Protein AF-0000000084498190 (afdb_homodimer)

Solvent-accessible surface area (backbone atoms only — not comparable to full-atom values): 37844 Å² total; per-residue (Å²): 65,51,22,17,60,32,66,31,75,35,73,72,63,90,70,52,39,66,57,43,44,49,52,5,42,52,50,11,31,59,63,42,70,58,56,55,84,56,32,34,24,38,37,36,55,78,60,39,17,21,61,78,60,26,66,48,53,61,46,45,62,46,51,50,28,40,75,69,60,40,65,30,59,40,76,42,46,43,65,38,61,15,18,27,55,58,53,43,52,54,50,46,52,48,39,32,74,76,68,66,42,52,25,29,39,37,48,44,53,20,26,18,40,65,33,48,72,70,77,38,40,59,85,42,45,40,76,81,38,89,91,45,45,49,46,97,51,47,80,78,50,56,80,48,82,73,60,54,56,54,49,58,51,14,51,38,45,47,48,43,28,72,76,47,58,50,46,71,64,45,47,25,44,51,46,32,53,25,36,53,21,6,55,51,30,77,73,32,67,46,61,70,91,64,45,48,65,54,32,73,66,34,59,73,75,34,73,82,40,24,49,71,39,46,43,44,56,10,17,18,21,35,19,38,32,38,21,67,60,86,47,90,45,57,72,44,39,77,77,43,77,28,51,24,52,42,45,71,51,74,90,69,49,90,57,80,74,60,39,27,39,38,60,9,30,56,92,49,35,73,60,56,67,68,41,59,30,36,28,55,42,35,58,30,49,55,46,37,53,39,47,38,28,38,38,58,72,42,59,82,60,43,56,48,65,45,62,74,71,50,40,38,38,38,85,43,82,47,18,40,24,46,44,13,35,26,51,16,45,36,14,25,38,70,26,41,25,53,56,40,53,49,48,49,51,30,43,63,56,71,66,38,71,53,54,45,76,90,52,56,33,34,34,38,40,20,46,9,65,80,50,45,21,22,14,31,25,36,31,39,23,114,64,51,22,17,60,30,67,32,76,34,72,72,63,91,69,53,38,64,57,42,43,48,52,5,43,52,50,11,31,61,63,41,69,59,56,54,83,56,32,35,26,39,37,35,56,79,61,36,17,20,60,78,61,25,65,48,55,62,47,45,64,45,51,50,27,40,77,69,60,40,66,30,58,40,75,44,48,44,64,37,61,15,18,25,56,58,52,44,51,55,50,46,53,48,38,31,73,75,68,66,43,52,25,28,37,37,49,43,52,19,26,18,40,66,34,50,72,71,77,39,41,60,84,42,43,40,75,80,37,90,94,45,46,50,47,98,52,47,81,77,50,56,81,48,74,75,61,54,55,54,49,57,52,13,51,37,43,47,48,43,27,70,76,46,59,51,47,71,64,44,46,25,44,51,45,32,54,25,35,52,20,6,54,50,30,77,72,30,68,47,60,68,90,64,48,48,64,54,33,73,67,34,58,72,74,36,74,79,39,23,49,70,39,44,44,44,54,10,18,19,21,36,18,37,31,37,20,67,60,87,49,91,46,58,69,46,38,78,74,41,77,29,49,24,52,39,46,70,53,74,88,69,50,91,56,79,75,58,39,27,41,36,60,9,29,56,92,47,36,75,61,56,68,69,40,58,31,36,29,54,41,34,58,31,48,56,45,37,54,41,46,39,30,38,39,57,69,39,59,81,61,42,56,47,64,45,62,73,71,49,41,39,39,38,85,41,81,47,17,38,25,48,45,13,34,25,50,15,43,36,14,25,38,72,26,41,26,52,56,39,52,49,47,50,50,29,44,63,56,71,65,38,70,51,54,46,77,89,52,57,32,34,33,37,39,21,45,8,64,81,47,44,21,23,14,30,24,35,29,39,24,116

pLDDT: mean 94.03, std 7.53, range [51.91, 98.88]

Structure (mmCIF, N/CA/C/O backbone):
data_AF-0000000084498190-model_v1
#
loop_
_entity.id
_entity.type
_entity.pdbx_description
1 polymer 'Acetyl-CoA acetyltransferase'
#
loop_
_atom_site.group_PDB
_atom_site.id
_atom_site.type_symbol
_atom_site.label_atom_id
_atom_site.label_alt_id
_atom_site.label_comp_id
_atom_site.label_asym_id
_atom_site.label_entity_id
_atom_site.label_seq_id
_atom_site.pdbx_PDB_ins_code
_atom_site.Cartn_x
_atom_site.Cartn_y
_atom_site.Cartn_z
_atom_site.occupancy
_atom_site.B_iso_or_equiv
_atom_site.auth_seq_id
_atom_site.auth_comp_id
_atom_site.auth_asym_id
_atom_site.auth_atom_id
_atom_site.pdbx_PDB_model_num
ATOM 1 N N . MET A 1 1 ? -1.11 -17.922 12.859 1 89.62 1 MET A N 1
ATOM 2 C CA . MET A 1 1 ? -1.702 -19.125 12.281 1 89.62 1 MET A CA 1
ATOM 3 C C . MET A 1 1 ? -2.896 -18.781 11.398 1 89.62 1 MET A C 1
ATOM 5 O O . MET A 1 1 ? -3.533 -17.734 11.594 1 89.62 1 MET A O 1
ATOM 9 N N . ILE A 1 2 ? -3.119 -19.641 10.453 1 97 2 ILE A N 1
ATOM 10 C CA . ILE A 1 2 ? -4.305 -19.5 9.617 1 97 2 ILE A CA 1
ATOM 11 C C . ILE A 1 2 ? -5.5 -20.172 10.289 1 97 2 ILE A C 1
ATOM 13 O O . ILE A 1 2 ? -5.453 -21.359 10.594 1 97 2 ILE A O 1
ATOM 17 N N . LYS A 1 3 ? -6.555 -19.422 10.5 1 97.69 3 LYS A N 1
ATOM 18 C CA . LYS A 1 3 ? -7.723 -19.922 11.211 1 97.69 3 LYS A CA 1
ATOM 19 C C . LYS A 1 3 ? -8.867 -20.234 10.242 1 97.69 3 LYS A C 1
ATOM 21 O O . LYS A 1 3 ? -9.766 -21 10.562 1 97.69 3 LYS A O 1
ATOM 26 N N . GLY A 1 4 ? -8.828 -19.609 9.164 1 98.31 4 GLY A N 1
ATOM 27 C CA . GLY A 1 4 ? -9.789 -19.828 8.086 1 98.31 4 GLY A CA 1
ATOM 28 C C . GLY A 1 4 ? -9.281 -19.375 6.734 1 98.31 4 GLY A C 1
ATOM 29 O O . GLY A 1 4 ? -8.523 -18.406 6.637 1 98.31 4 GLY A O 1
ATOM 30 N N . PHE A 1 5 ? -9.68 -20.078 5.73 1 98.62 5 PHE A N 1
ATOM 31 C CA . PHE A 1 5 ? -9.383 -19.703 4.352 1 98.62 5 PHE A CA 1
ATOM 32 C C . PHE A 1 5 ? -10.445 -20.234 3.4 1 98.62 5 PHE A C 1
ATOM 34 O O . PHE A 1 5 ? -11.062 -21.266 3.67 1 98.62 5 PHE A O 1
ATOM 41 N N . ALA A 1 6 ? -10.672 -19.469 2.324 1 98.69 6 ALA A N 1
ATOM 42 C CA . ALA A 1 6 ? -11.695 -19.859 1.355 1 98.69 6 ALA A CA 1
ATOM 43 C C . ALA A 1 6 ? -11.461 -19.172 0.014 1 98.69 6 ALA A C 1
ATOM 45 O O . ALA A 1 6 ? -10.625 -18.266 -0.095 1 98.69 6 ALA A O 1
ATOM 46 N N . GLU A 1 7 ? -12.188 -19.688 -0.972 1 98.25 7 GLU A N 1
ATOM 47 C CA . GLU A 1 7 ? -12.156 -19.062 -2.289 1 98.25 7 GLU A CA 1
ATOM 48 C C . GLU A 1 7 ? -13.562 -18.938 -2.873 1 98.25 7 GLU A C 1
ATOM 50 O O . GLU A 1 7 ? -14.469 -19.656 -2.479 1 98.25 7 GLU A O 1
ATOM 55 N N . ALA A 1 8 ? -13.758 -17.953 -3.627 1 98.38 8 ALA A N 1
ATOM 56 C CA . ALA A 1 8 ? -14.836 -17.797 -4.598 1 98.38 8 ALA A CA 1
ATOM 57 C C . ALA A 1 8 ? -14.289 -17.516 -5.992 1 98.38 8 ALA A C 1
ATOM 59 O O . ALA A 1 8 ? -13.805 -16.406 -6.262 1 98.38 8 ALA A O 1
ATOM 60 N N . VAL A 1 9 ? -14.305 -18.578 -6.848 1 98 9 VAL A N 1
ATOM 61 C CA . VAL A 1 9 ? -13.656 -18.469 -8.148 1 98 9 VAL A CA 1
ATOM 62 C C . VAL A 1 9 ? -14.594 -18.969 -9.242 1 98 9 VAL A C 1
ATOM 64 O O . VAL A 1 9 ? -15.172 -20.047 -9.133 1 98 9 VAL A O 1
ATOM 67 N N . TYR A 1 10 ? -14.812 -18.125 -10.211 1 98 10 TYR A N 1
ATOM 68 C CA . TYR A 1 10 ? -15.664 -18.406 -11.359 1 98 10 TYR A CA 1
ATOM 69 C C . TYR A 1 10 ? -14.953 -18.062 -12.664 1 98 10 TYR A C 1
ATOM 71 O O . TYR A 1 10 ? -14.133 -17.141 -12.703 1 98 10 TYR A O 1
ATOM 79 N N . LYS A 1 11 ? -15.281 -18.859 -13.664 1 96.75 11 LYS A N 1
ATOM 80 C CA . LYS A 1 11 ? -14.727 -18.484 -14.961 1 96.75 11 LYS A CA 1
ATOM 81 C C . LYS A 1 11 ? -15.164 -17.062 -15.352 1 96.75 11 LYS A C 1
ATOM 83 O O . LYS A 1 11 ? -14.344 -16.25 -15.789 1 96.75 11 LYS A O 1
ATOM 88 N N . LYS A 1 12 ? -16.469 -16.844 -15.227 1 96.38 12 LYS A N 1
ATOM 89 C CA . LYS A 1 12 ? -17.078 -15.531 -15.359 1 96.38 12 LYS A CA 1
ATOM 90 C C . LYS A 1 12 ? -18.203 -15.344 -14.328 1 96.38 12 LYS A C 1
ATOM 92 O O . LYS A 1 12 ? -19.125 -16.156 -14.25 1 96.38 12 LYS A O 1
ATOM 97 N N . TYR A 1 13 ? -18.062 -14.328 -13.531 1 97.31 13 TYR A N 1
ATOM 98 C CA . TYR A 1 13 ? -19.062 -14.023 -12.516 1 97.31 13 TYR A CA 1
ATOM 99 C C . TYR A 1 13 ? -19.969 -12.883 -12.969 1 97.31 13 TYR A C 1
ATOM 101 O O . TYR A 1 13 ? -19.484 -11.82 -13.383 1 97.31 13 TYR A O 1
ATOM 109 N N . ASP A 1 14 ? -21.281 -12.992 -12.891 1 96.25 14 ASP A N 1
ATOM 110 C CA . ASP A 1 14 ? -22.234 -12 -13.391 1 96.25 14 ASP A CA 1
ATOM 111 C C . ASP A 1 14 ? -22.391 -10.836 -12.422 1 96.25 14 ASP A C 1
ATOM 113 O O . ASP A 1 14 ? -22.703 -9.711 -12.828 1 96.25 14 ASP A O 1
ATOM 117 N N . GLY A 1 15 ? -22.109 -11.016 -11.188 1 96.12 15 GLY A N 1
ATOM 118 C CA . GLY A 1 15 ? -22.219 -9.953 -10.195 1 96.12 15 GLY A CA 1
ATOM 119 C C . GLY A 1 15 ? -21.016 -9.047 -10.148 1 96.12 15 GLY A C 1
ATOM 120 O O . GLY A 1 15 ? -20.219 -9.016 -11.086 1 96.12 15 GLY A O 1
ATOM 121 N N . THR A 1 16 ? -20.875 -8.195 -9.102 1 95.12 16 THR A N 1
ATOM 122 C CA . THR A 1 16 ? -19.781 -7.242 -8.953 1 95.12 16 THR A CA 1
ATOM 123 C C . THR A 1 16 ? -18.594 -7.895 -8.258 1 95.12 16 THR A C 1
ATOM 125 O O . THR A 1 16 ? -18.734 -8.945 -7.633 1 95.12 16 THR A O 1
ATOM 128 N N . ALA A 1 17 ? -17.484 -7.316 -8.484 1 96 17 ALA A N 1
ATOM 129 C CA . ALA A 1 17 ? -16.312 -7.758 -7.758 1 96 17 ALA A CA 1
ATOM 130 C C . ALA A 1 17 ? -16.547 -7.742 -6.25 1 96 17 ALA A C 1
ATOM 132 O O . ALA A 1 17 ? -16.047 -8.602 -5.523 1 96 17 ALA A O 1
ATOM 133 N N . TYR A 1 18 ? -17.328 -6.84 -5.754 1 94.88 18 TYR A N 1
ATOM 134 C CA . TYR A 1 18 ? -17.609 -6.664 -4.336 1 94.88 18 TYR A CA 1
ATOM 135 C C . TYR A 1 18 ? -18.469 -7.816 -3.803 1 94.88 18 TYR A C 1
ATOM 137 O O . TYR A 1 18 ? -18.234 -8.305 -2.695 1 94.88 18 TYR A O 1
ATOM 145 N N . ASP A 1 19 ? -19.375 -8.219 -4.637 1 96.75 19 ASP A N 1
ATOM 146 C CA . ASP A 1 19 ? -20.172 -9.391 -4.27 1 96.75 19 ASP A CA 1
ATOM 147 C C . ASP A 1 19 ? -19.281 -10.633 -4.133 1 96.75 19 ASP A C 1
ATOM 149 O O . ASP A 1 19 ? -19.453 -11.414 -3.199 1 96.75 19 ASP A O 1
ATOM 153 N N . LEU A 1 20 ? -18.484 -10.75 -5.078 1 97.56 20 LEU A N 1
ATOM 154 C CA . LEU A 1 20 ? -17.594 -11.898 -5.113 1 97.56 20 LEU A CA 1
ATOM 155 C C . LEU A 1 20 ? -16.641 -11.891 -3.918 1 97.56 20 LEU A C 1
ATOM 157 O O . LEU A 1 20 ? -16.391 -12.93 -3.311 1 97.56 20 LEU A O 1
ATOM 161 N N . MET A 1 21 ? -16.125 -10.734 -3.646 1 97.44 21 MET A N 1
ATOM 162 C CA . MET A 1 21 ? -15.25 -10.539 -2.498 1 97.44 21 MET A CA 1
ATOM 163 C C . MET A 1 21 ? -15.961 -10.906 -1.199 1 97.44 21 MET A C 1
ATOM 165 O O . MET A 1 21 ? -15.375 -11.562 -0.333 1 97.44 21 MET A O 1
ATOM 169 N N . ASN A 1 22 ? -17.141 -10.516 -1.067 1 98.06 22 ASN A N 1
ATOM 170 C CA . ASN A 1 22 ? -17.938 -10.805 0.118 1 98.06 22 ASN A CA 1
ATOM 171 C C . ASN A 1 22 ? -18.172 -12.305 0.282 1 98.06 22 ASN A C 1
ATOM 173 O O . ASN A 1 22 ? -18.172 -12.82 1.401 1 98.06 22 ASN A O 1
ATOM 177 N N . GLU A 1 23 ? -18.422 -12.953 -0.782 1 98.62 23 GLU A N 1
ATOM 178 C CA . GLU A 1 23 ? -18.625 -14.398 -0.729 1 98.62 23 GLU A CA 1
ATOM 179 C C . GLU A 1 23 ? -17.391 -15.102 -0.163 1 98.62 23 GLU A C 1
ATOM 181 O O . GLU A 1 23 ? -17.516 -15.961 0.717 1 98.62 23 GLU A O 1
ATOM 186 N N . ALA A 1 24 ? -16.25 -14.766 -0.674 1 98.69 24 ALA A N 1
ATOM 187 C CA . ALA A 1 24 ? -15.008 -15.375 -0.188 1 98.69 24 ALA A CA 1
ATOM 188 C C . ALA A 1 24 ? -14.805 -15.094 1.298 1 98.69 24 ALA A C 1
ATOM 190 O O . ALA A 1 24 ? -14.422 -15.984 2.059 1 98.69 24 ALA A O 1
ATOM 191 N N . LEU A 1 25 ? -15.039 -13.844 1.712 1 98.81 25 LEU A N 1
ATOM 192 C CA . LEU A 1 25 ? -14.875 -13.453 3.107 1 98.81 25 LEU A CA 1
ATOM 193 C C . LEU A 1 25 ? -15.812 -14.25 4.008 1 98.81 25 LEU A C 1
ATOM 195 O O . LEU A 1 25 ? -15.391 -14.773 5.039 1 98.81 25 LEU A O 1
ATOM 199 N N . GLU A 1 26 ? -17.047 -14.359 3.625 1 98.75 26 GLU A N 1
ATOM 200 C CA . GLU A 1 26 ? -18.031 -15.062 4.438 1 98.75 26 GLU A CA 1
ATOM 201 C C . GLU A 1 26 ? -17.625 -16.516 4.664 1 98.75 26 GLU A C 1
ATOM 203 O O . GLU A 1 26 ? -17.734 -17.031 5.777 1 98.75 26 GLU A O 1
ATOM 208 N N . LYS A 1 27 ? -17.203 -17.125 3.627 1 98.81 27 LYS A N 1
ATOM 209 C CA . LYS A 1 27 ? -16.766 -18.516 3.725 1 98.81 27 LYS A CA 1
ATOM 210 C C . LYS A 1 27 ? -15.578 -18.656 4.672 1 98.81 27 LYS A C 1
ATOM 212 O O . LYS A 1 27 ? -15.523 -19.594 5.469 1 98.81 27 LYS A O 1
ATOM 217 N N . ALA A 1 28 ? -14.664 -17.75 4.586 1 98.75 28 ALA A N 1
ATOM 218 C CA . ALA A 1 28 ? -13.484 -17.812 5.445 1 98.75 28 ALA A CA 1
ATOM 219 C C . ALA A 1 28 ? -13.859 -17.547 6.902 1 98.75 28 ALA A C 1
ATOM 221 O O . ALA A 1 28 ? -13.328 -18.203 7.809 1 98.75 28 ALA A O 1
ATOM 222 N N . LEU A 1 29 ? -14.742 -16.547 7.133 1 98.69 29 LEU A N 1
ATOM 223 C CA . LEU A 1 29 ? -15.227 -16.266 8.484 1 98.69 29 LEU A CA 1
ATOM 224 C C . LEU A 1 29 ? -15.898 -17.484 9.094 1 98.69 29 LEU A C 1
ATOM 226 O O . LEU A 1 29 ? -15.68 -17.797 10.266 1 98.69 29 LEU A O 1
ATOM 230 N N . ASN A 1 30 ? -16.688 -18.125 8.305 1 98.62 30 ASN A N 1
ATOM 231 C CA . ASN A 1 30 ? -17.375 -19.328 8.773 1 98.62 30 ASN A CA 1
ATOM 232 C C . ASN A 1 30 ? -16.391 -20.406 9.18 1 98.62 30 ASN A C 1
ATOM 234 O O . ASN A 1 30 ? -16.547 -21.047 10.227 1 98.62 30 ASN A O 1
ATOM 238 N N . MET A 1 31 ? -15.414 -20.641 8.398 1 98.25 31 MET A N 1
ATOM 239 C CA . MET A 1 31 ? -14.414 -21.656 8.734 1 98.25 31 MET A CA 1
ATOM 240 C C . MET A 1 31 ? -13.664 -21.266 10.008 1 98.25 31 MET A C 1
ATOM 242 O O . MET A 1 31 ? -13.367 -22.141 10.836 1 98.25 31 MET A O 1
ATOM 246 N N . ALA A 1 32 ? -13.352 -20 10.117 1 98.12 32 ALA A N 1
ATOM 247 C CA . ALA A 1 32 ? -12.586 -19.516 11.258 1 98.12 32 ALA A CA 1
ATOM 248 C C . ALA A 1 32 ? -13.438 -19.484 12.523 1 98.12 32 ALA A C 1
ATOM 250 O O . ALA A 1 32 ? -12.914 -19.453 13.641 1 98.12 32 ALA A O 1
ATOM 251 N N . GLY A 1 33 ? -14.742 -19.359 12.352 1 98.06 33 GLY A N 1
ATOM 252 C CA . GLY A 1 33 ? -15.648 -19.25 13.484 1 98.06 33 GLY A CA 1
ATOM 253 C C . GLY A 1 33 ? -15.609 -17.891 14.148 1 98.06 33 GLY A C 1
ATOM 254 O O . GLY A 1 33 ? -15.648 -17.781 15.375 1 98.06 33 GLY A O 1
ATOM 255 N N . ILE A 1 34 ? -15.422 -16.844 13.383 1 97.94 34 ILE A N 1
ATOM 256 C CA . ILE A 1 34 ? -15.398 -15.492 13.93 1 97.94 34 ILE A CA 1
ATOM 257 C C . ILE A 1 34 ? -16.328 -14.586 13.117 1 97.94 34 ILE A C 1
ATOM 259 O O . ILE A 1 34 ? -16.906 -15.016 12.117 1 97.94 34 ILE A O 1
ATOM 263 N N . GLN A 1 35 ? -16.469 -13.344 13.586 1 98.38 35 GLN A N 1
ATOM 264 C CA . GLN A 1 35 ? -17.359 -12.367 12.953 1 98.38 35 GLN A CA 1
ATOM 265 C C . GLN A 1 35 ? -16.562 -11.234 12.32 1 98.38 35 GLN A C 1
ATOM 267 O O . GLN A 1 35 ? -15.367 -11.094 12.57 1 98.38 35 GLN A O 1
ATOM 272 N N . ARG A 1 36 ? -17.234 -10.492 11.516 1 98.25 36 ARG A N 1
ATOM 273 C CA . ARG A 1 36 ? -16.625 -9.344 10.852 1 98.25 36 ARG A CA 1
ATOM 274 C C . ARG A 1 36 ? -16.016 -8.383 11.875 1 98.25 36 ARG A C 1
ATOM 276 O O . ARG A 1 36 ? -14.953 -7.812 11.641 1 98.25 36 ARG A O 1
ATOM 283 N N . SER A 1 37 ? -16.641 -8.188 12.984 1 97.44 37 SER A N 1
ATOM 284 C CA . SER A 1 37 ? -16.219 -7.25 14.016 1 97.44 37 SER A CA 1
ATOM 285 C C . SER A 1 37 ? -14.922 -7.699 14.68 1 97.44 37 SER A C 1
ATOM 287 O O . SER A 1 37 ? -14.266 -6.918 15.367 1 97.44 37 SER A O 1
ATOM 289 N N . ASP A 1 38 ? -14.523 -8.961 14.43 1 98 38 ASP A N 1
ATOM 290 C CA . ASP A 1 38 ? -13.328 -9.516 15.062 1 98 38 ASP A CA 1
ATOM 291 C C . ASP A 1 38 ? -12.078 -9.219 14.227 1 98 38 ASP A C 1
ATOM 293 O O . ASP A 1 38 ? -10.953 -9.461 14.68 1 98 38 ASP A O 1
ATOM 297 N N . ILE A 1 39 ? -12.289 -8.727 13.023 1 98.31 39 ILE A N 1
ATOM 298 C CA . ILE A 1 39 ? -11.164 -8.438 12.141 1 98.31 39 ILE A CA 1
ATOM 299 C C . ILE A 1 39 ? -10.484 -7.141 12.594 1 98.31 39 ILE A C 1
ATOM 301 O O . ILE A 1 39 ? -11.102 -6.074 12.578 1 98.31 39 ILE A O 1
ATOM 305 N N . GLN A 1 40 ? -9.188 -7.207 12.891 1 97.81 40 GLN A N 1
ATOM 306 C CA . GLN A 1 40 ? -8.453 -6.062 13.414 1 97.81 40 GLN A CA 1
ATOM 307 C C . GLN A 1 40 ? -7.453 -5.531 12.391 1 97.81 40 GLN A C 1
ATOM 309 O O . GLN A 1 40 ? -6.941 -4.422 12.539 1 97.81 40 GLN A O 1
ATOM 314 N N . GLY A 1 41 ? -7.125 -6.289 11.438 1 97.94 41 GLY A N 1
ATOM 315 C CA . GLY A 1 41 ? -6.254 -5.891 10.344 1 97.94 41 GLY A CA 1
ATOM 316 C C . GLY A 1 41 ? -6.75 -6.359 8.984 1 97.94 41 GLY A C 1
ATOM 317 O O . GLY A 1 41 ? -7.43 -7.383 8.891 1 97.94 41 GLY A O 1
ATOM 318 N N . PHE A 1 42 ? -6.461 -5.617 7.969 1 98.25 42 PHE A N 1
ATOM 319 C CA . PHE A 1 42 ? -6.895 -5.926 6.613 1 98.25 42 PHE A CA 1
ATOM 320 C C . PHE A 1 42 ? -5.789 -5.621 5.609 1 98.25 42 PHE A C 1
ATOM 322 O O . PHE A 1 42 ? -5.25 -4.512 5.59 1 98.25 42 PHE A O 1
ATOM 329 N N . ILE A 1 43 ? -5.371 -6.59 4.785 1 98.38 43 ILE A N 1
ATOM 330 C CA . ILE A 1 43 ? -4.367 -6.422 3.736 1 98.38 43 ILE A CA 1
ATOM 331 C C . ILE A 1 43 ? -4.93 -6.914 2.404 1 98.38 43 ILE A C 1
ATOM 333 O O . ILE A 1 43 ? -5.547 -7.98 2.338 1 98.38 43 ILE A O 1
ATOM 337 N N . THR A 1 44 ? -4.723 -6.176 1.38 1 97.69 44 THR A N 1
ATOM 338 C CA . THR A 1 44 ? -5.219 -6.512 0.05 1 97.69 44 THR A CA 1
ATOM 339 C C . THR A 1 44 ? -4.293 -5.961 -1.028 1 97.69 44 THR A C 1
ATOM 341 O O . THR A 1 44 ? -3.129 -5.652 -0.757 1 97.69 44 THR A O 1
ATOM 344 N N . THR A 1 45 ? -4.738 -6.051 -2.314 1 95.44 45 THR A N 1
ATOM 345 C CA . THR A 1 45 ? -3.994 -5.504 -3.443 1 95.44 45 THR A CA 1
ATOM 346 C C . THR A 1 45 ? -4.945 -4.949 -4.5 1 95.44 45 THR A C 1
ATOM 348 O O . THR A 1 45 ? -6.145 -5.234 -4.473 1 95.44 45 THR A O 1
ATOM 351 N N . PHE A 1 46 ? -4.414 -4.094 -5.312 1 92.12 46 PHE A N 1
ATOM 352 C CA . PHE A 1 46 ? -5.168 -3.516 -6.418 1 92.12 46 PHE A CA 1
ATOM 353 C C . PHE A 1 46 ? -4.367 -3.58 -7.711 1 92.12 46 PHE A C 1
ATOM 355 O O . PHE A 1 46 ? -3.176 -3.266 -7.727 1 92.12 46 PHE A O 1
ATOM 362 N N . LEU A 1 47 ? -5 -4.082 -8.742 1 92.69 47 LEU A N 1
ATOM 363 C CA . LEU A 1 47 ? -4.539 -3.926 -10.117 1 92.69 47 LEU A CA 1
ATOM 364 C C . LEU A 1 47 ? -5.582 -3.205 -10.961 1 92.69 47 LEU A C 1
ATOM 366 O O . LEU A 1 47 ? -6.781 -3.279 -10.672 1 92.69 47 LEU A O 1
ATOM 370 N N . PRO A 1 48 ? -5.145 -2.49 -11.961 1 91.5 48 PRO A N 1
ATOM 371 C CA . PRO A 1 48 ? -6.105 -1.743 -12.773 1 91.5 48 PRO A CA 1
ATOM 372 C C . PRO A 1 48 ? -7.152 -2.645 -13.422 1 91.5 48 PRO A C 1
ATOM 374 O O . PRO A 1 48 ? -6.812 -3.682 -13.992 1 91.5 48 PRO A O 1
ATOM 377 N N . GLY A 1 49 ? -8.398 -2.244 -13.234 1 92.69 49 GLY A N 1
ATOM 378 C CA . GLY A 1 49 ? -9.492 -2.869 -13.961 1 92.69 49 GLY A CA 1
ATOM 379 C C . GLY A 1 49 ? -10.133 -4.016 -13.211 1 92.69 49 GLY A C 1
ATOM 380 O O . GLY A 1 49 ? -11.227 -4.465 -13.562 1 92.69 49 GLY A O 1
ATOM 381 N N . ILE A 1 50 ? -9.562 -4.473 -12.102 1 94.25 50 ILE A N 1
ATOM 382 C CA . ILE A 1 50 ? -10 -5.742 -11.531 1 94.25 50 ILE A CA 1
ATOM 383 C C . ILE A 1 50 ? -11.18 -5.496 -10.586 1 94.25 50 ILE A C 1
ATOM 385 O O . ILE A 1 50 ? -11.812 -6.445 -10.117 1 94.25 50 ILE A O 1
ATOM 389 N N . PHE A 1 51 ? -11.438 -4.316 -10.273 1 94.19 51 PHE A N 1
ATOM 390 C CA . PHE A 1 51 ? -12.664 -3.969 -9.555 1 94.19 51 PHE A CA 1
ATOM 391 C C . PHE A 1 51 ? -13.656 -3.289 -10.492 1 94.19 51 PHE A C 1
ATOM 393 O O . PHE A 1 51 ? -13.781 -2.062 -10.484 1 94.19 51 PHE A O 1
ATOM 400 N N . ASP A 1 52 ? -14.305 -4.098 -11.281 1 91.75 52 ASP A N 1
ATOM 401 C CA . ASP A 1 52 ? -15.398 -3.756 -12.18 1 91.75 52 ASP A CA 1
ATOM 402 C C . ASP A 1 52 ? -14.969 -2.703 -13.203 1 91.75 52 ASP A C 1
ATOM 404 O O . ASP A 1 52 ? -15.719 -1.767 -13.484 1 91.75 52 ASP A O 1
ATOM 408 N N . GLY A 1 53 ? -13.758 -2.785 -13.617 1 88.75 53 GLY A N 1
ATOM 409 C CA . GLY A 1 53 ? -13.281 -1.974 -14.727 1 88.75 53 GLY A CA 1
ATOM 410 C C . GLY A 1 53 ? -12.641 -0.674 -14.289 1 88.75 53 GLY A C 1
ATOM 411 O O . GLY A 1 53 ? -12.148 0.096 -15.117 1 88.75 53 GLY A O 1
ATOM 412 N N . ASN A 1 54 ? -12.531 -0.436 -13.039 1 87.75 54 ASN A N 1
ATOM 413 C CA . ASN A 1 54 ? -11.961 0.817 -12.547 1 87.75 54 ASN A CA 1
ATOM 414 C C . ASN A 1 54 ? -10.438 0.802 -12.609 1 87.75 54 ASN A C 1
ATOM 416 O O . ASN A 1 54 ? -9.805 -0.171 -12.195 1 87.75 54 ASN A O 1
ATOM 420 N N . ILE A 1 55 ? -9.891 1.887 -13.094 1 87.19 55 ILE A N 1
ATOM 421 C CA . ILE A 1 55 ? -8.445 1.956 -13.289 1 87.19 55 ILE A CA 1
ATOM 422 C C . ILE A 1 55 ? -7.766 2.312 -11.969 1 87.19 55 ILE A C 1
ATOM 424 O O . ILE A 1 55 ? -6.57 2.057 -11.789 1 87.19 55 ILE A O 1
ATOM 428 N N . PHE A 1 56 ? -8.555 2.93 -11.109 1 85.06 56 PHE A N 1
ATOM 429 C CA . PHE A 1 56 ? -8.047 3.334 -9.805 1 85.06 56 PHE A CA 1
ATOM 430 C C . PHE A 1 56 ? -9.188 3.498 -8.805 1 85.06 56 PHE A C 1
ATOM 432 O O . PHE A 1 56 ? -10.336 3.74 -9.203 1 85.06 56 PHE A O 1
ATOM 439 N N . LEU A 1 57 ? -8.93 3.256 -7.562 1 84.5 57 LEU A N 1
ATOM 440 C CA . LEU A 1 57 ? -9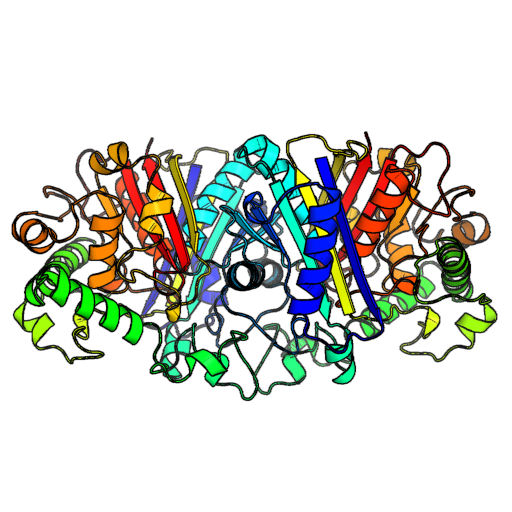.836 3.557 -6.461 1 84.5 57 LEU A CA 1
ATOM 441 C C . LEU A 1 57 ? -9.125 4.359 -5.375 1 84.5 57 LEU A C 1
ATOM 443 O O . LEU A 1 57 ? -8.023 4.004 -4.949 1 84.5 57 LEU A O 1
ATOM 447 N N . HIS A 1 58 ? -9.727 5.426 -5.004 1 86.25 58 HIS A N 1
ATOM 448 C CA . HIS A 1 58 ? -9.141 6.305 -3.996 1 86.25 58 HIS A CA 1
ATOM 449 C C . HIS A 1 58 ? -9.234 5.688 -2.605 1 86.25 58 HIS A C 1
ATOM 451 O O . HIS A 1 58 ? -10.273 5.137 -2.232 1 86.25 58 HIS A O 1
ATOM 457 N N . PHE A 1 59 ? -8.109 5.77 -1.77 1 88.81 59 PHE A N 1
ATOM 458 C CA . PHE A 1 59 ? -8.055 5.16 -0.445 1 88.81 59 PHE A CA 1
ATOM 459 C C . PHE A 1 59 ? -8.609 3.74 -0.478 1 88.81 59 PHE A C 1
ATOM 461 O O . PHE A 1 59 ? -9.477 3.387 0.322 1 88.81 59 PHE A O 1
ATOM 468 N N . PHE A 1 60 ? -8.086 2.979 -1.341 1 91.06 60 PHE A N 1
ATOM 469 C CA . PHE A 1 60 ? -8.617 1.713 -1.828 1 91.06 60 PHE A CA 1
ATOM 470 C C . PHE A 1 60 ? -8.883 0.756 -0.671 1 91.06 60 PHE A C 1
ATOM 472 O O . PHE A 1 60 ? -10.008 0.275 -0.503 1 91.06 60 PHE A O 1
ATOM 479 N N . PRO A 1 61 ? -7.965 0.419 0.217 1 93.44 61 PRO A N 1
ATOM 480 C CA . PRO A 1 61 ? -8.273 -0.538 1.28 1 93.44 61 PRO A CA 1
ATOM 481 C C . PRO A 1 61 ? -9.43 -0.078 2.168 1 93.44 61 PRO A C 1
ATOM 483 O O . PRO A 1 61 ? -10.25 -0.896 2.6 1 93.44 61 PRO A O 1
ATOM 486 N N . ASP A 1 62 ? -9.484 1.225 2.387 1 93.06 62 ASP A N 1
ATOM 487 C CA . ASP A 1 62 ? -10.523 1.775 3.25 1 93.06 62 ASP A CA 1
ATOM 488 C C . ASP A 1 62 ? -11.898 1.617 2.615 1 93.06 62 ASP A C 1
ATOM 490 O O . ASP A 1 62 ? -12.883 1.325 3.307 1 93.06 62 ASP A O 1
ATOM 494 N N . GLN A 1 63 ? -12.016 1.821 1.395 1 90.81 63 GLN A N 1
ATOM 495 C CA . GLN A 1 63 ? -13.273 1.644 0.681 1 90.81 63 GLN A CA 1
ATOM 496 C C . GLN A 1 63 ? -13.781 0.209 0.806 1 90.81 63 GLN A C 1
ATOM 498 O O . GLN A 1 63 ? -14.977 -0.018 1 1 90.81 63 GLN A O 1
ATOM 503 N N . LEU A 1 64 ? -12.859 -0.698 0.646 1 95.06 64 LEU A N 1
ATOM 504 C CA . LEU A 1 64 ? -13.25 -2.1 0.75 1 95.06 64 LEU A CA 1
ATOM 505 C C . LEU A 1 64 ? -13.75 -2.424 2.154 1 95.06 64 LEU A C 1
ATOM 507 O O . LEU A 1 64 ? -14.68 -3.219 2.318 1 95.06 64 LEU A O 1
ATOM 511 N N . CYS A 1 65 ? -13.086 -1.816 3.164 1 95.19 65 CYS A N 1
ATOM 512 C CA . CYS A 1 65 ? -13.555 -2.012 4.531 1 95.19 65 CYS A CA 1
ATOM 513 C C . CYS A 1 65 ? -15.008 -1.575 4.684 1 95.19 65 CYS A C 1
ATOM 515 O O . CYS A 1 65 ? -15.805 -2.26 5.328 1 95.19 65 CYS A O 1
ATOM 517 N N . GLY A 1 66 ? -15.344 -0.458 4.098 1 91.44 66 GLY A N 1
ATOM 518 C CA . GLY A 1 66 ? -16.719 0.026 4.129 1 91.44 66 GLY A CA 1
ATOM 519 C C . GLY A 1 66 ? -17.703 -0.949 3.521 1 91.44 66 GLY A C 1
ATOM 520 O O . GLY A 1 66 ? -18.75 -1.224 4.105 1 91.44 66 GLY A O 1
ATOM 521 N N . TYR A 1 67 ? -17.328 -1.474 2.396 1 91.38 67 TYR A N 1
ATOM 522 C CA . TYR A 1 67 ? -18.203 -2.414 1.703 1 91.38 67 TYR A CA 1
ATOM 523 C C . TYR A 1 67 ? -18.359 -3.703 2.5 1 91.38 67 TYR A C 1
ATOM 525 O O . TYR A 1 67 ? -19.453 -4.285 2.549 1 91.38 67 TYR A O 1
ATOM 533 N N . LEU A 1 68 ? -17.25 -4.117 3.082 1 95.56 68 LEU A N 1
ATOM 534 C CA . LEU A 1 68 ? -17.219 -5.414 3.752 1 95.56 68 LEU A CA 1
ATOM 535 C C . LEU A 1 68 ? -17.781 -5.312 5.164 1 95.56 68 LEU A C 1
ATOM 537 O O . LEU A 1 68 ? -18.094 -6.328 5.789 1 95.56 68 LEU A O 1
ATOM 541 N N . GLY A 1 69 ? -17.938 -4.09 5.652 1 94.69 69 GLY A N 1
ATOM 542 C CA . GLY A 1 69 ? -18.438 -3.891 7.004 1 94.69 69 GLY A CA 1
ATOM 543 C C . GLY A 1 69 ? -17.453 -4.309 8.078 1 94.69 69 GLY A C 1
ATOM 544 O O . GLY A 1 69 ? -17.828 -4.902 9.086 1 94.69 69 GLY A O 1
ATOM 545 N N . ILE A 1 70 ? -16.203 -4.137 7.809 1 96.25 70 ILE A N 1
ATOM 546 C CA . ILE A 1 70 ? -15.172 -4.402 8.812 1 96.25 70 ILE A CA 1
ATOM 547 C C . ILE A 1 70 ? -14.531 -3.088 9.242 1 96.25 70 ILE A C 1
ATOM 549 O O . ILE A 1 70 ? -14.547 -2.104 8.5 1 96.25 70 ILE A O 1
ATOM 553 N N . ASN A 1 71 ? -13.992 -3.033 10.477 1 93.19 71 ASN A N 1
ATOM 554 C CA . ASN A 1 71 ? -13.383 -1.84 11.047 1 93.19 71 ASN A CA 1
ATOM 555 C C . ASN A 1 71 ? -12.008 -2.141 11.633 1 93.19 71 ASN A C 1
ATOM 557 O O . ASN A 1 71 ? -11.797 -2 12.844 1 93.19 71 ASN A O 1
ATOM 561 N N . PRO A 1 72 ? -11.078 -2.426 10.758 1 96 72 PRO A N 1
ATOM 562 C CA . PRO A 1 72 ? -9.742 -2.793 11.234 1 96 72 PRO A CA 1
ATOM 563 C C . PRO A 1 72 ? -8.953 -1.597 11.758 1 96 72 PRO A C 1
ATOM 565 O O . PRO A 1 72 ? -9.203 -0.459 11.352 1 96 72 PRO A O 1
ATOM 568 N N . LYS A 1 73 ? -8.008 -1.819 12.609 1 93.06 73 LYS A N 1
ATOM 569 C CA . LYS A 1 73 ? -7.086 -0.825 13.148 1 93.06 73 LYS A CA 1
ATOM 570 C C . LYS A 1 73 ? -5.895 -0.623 12.219 1 93.06 73 LYS A C 1
ATOM 572 O O . LYS A 1 73 ? -5.223 0.409 12.273 1 93.06 73 LYS A O 1
ATOM 577 N N . TYR A 1 74 ? -5.668 -1.692 11.469 1 95.5 74 TYR A N 1
ATOM 578 C CA . TYR A 1 74 ? -4.559 -1.688 10.523 1 95.5 74 TYR A CA 1
ATOM 579 C C . TYR A 1 74 ? -5.035 -2.035 9.117 1 95.5 74 TYR A C 1
ATOM 581 O O . TYR A 1 74 ? -5.777 -3.002 8.93 1 95.5 74 TYR A O 1
ATOM 589 N N . ILE A 1 75 ? -4.707 -1.195 8.148 1 96.44 75 ILE A N 1
ATOM 590 C CA . ILE A 1 75 ? -5.016 -1.514 6.758 1 96.44 75 ILE A CA 1
ATOM 591 C C . ILE A 1 75 ? -3.781 -1.294 5.887 1 96.44 75 ILE A C 1
ATOM 593 O O . ILE A 1 75 ? -2.965 -0.415 6.172 1 96.44 75 ILE A O 1
ATOM 597 N N . ASP A 1 76 ? -3.631 -2.104 4.906 1 96.12 76 ASP A N 1
ATOM 598 C CA . ASP A 1 76 ? -2.498 -2.012 3.988 1 96.12 76 ASP A CA 1
ATOM 599 C C . ASP A 1 76 ? -2.855 -2.576 2.615 1 96.12 76 ASP A C 1
ATOM 601 O O . ASP A 1 76 ? -3.793 -3.367 2.488 1 96.12 76 ASP A O 1
ATOM 605 N N . SER A 1 77 ? -2.213 -2.115 1.621 1 95.44 77 SER A N 1
ATOM 606 C CA . SER A 1 77 ? -2.293 -2.635 0.26 1 95.44 77 SER A CA 1
ATOM 607 C C . SER A 1 77 ? -0.904 -2.838 -0.337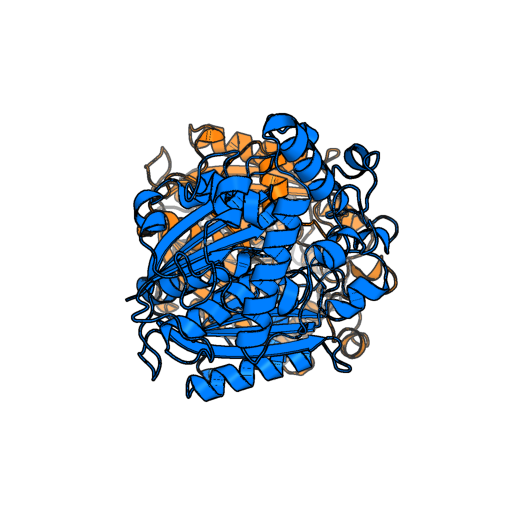 1 95.44 77 SER A C 1
ATOM 609 O O . SER A 1 77 ? -0.1 -1.905 -0.384 1 95.44 77 SER A O 1
ATOM 611 N N . LEU A 1 78 ? -0.628 -4.004 -0.793 1 95.06 78 LEU A N 1
ATOM 612 C CA . LEU A 1 78 ? 0.683 -4.336 -1.341 1 95.06 78 LEU A CA 1
ATOM 613 C C . LEU A 1 78 ? 0.648 -4.344 -2.865 1 95.06 78 LEU A C 1
ATOM 615 O O . LEU A 1 78 ? -0.268 -4.906 -3.467 1 95.06 78 LEU A O 1
ATOM 619 N N . ASP A 1 79 ? 1.656 -3.75 -3.477 1 90.81 79 ASP A N 1
ATOM 620 C CA . ASP A 1 79 ? 1.634 -3.508 -4.914 1 90.81 79 ASP A CA 1
ATOM 621 C C . ASP A 1 79 ? 2.727 -4.305 -5.625 1 90.81 79 ASP A C 1
ATOM 623 O O . ASP A 1 79 ? 3.539 -3.74 -6.359 1 90.81 79 ASP A O 1
ATOM 627 N N . TYR A 1 80 ? 2.592 -5.637 -5.449 1 91.75 80 TYR A N 1
ATOM 628 C CA . TYR A 1 80 ? 3.559 -6.52 -6.098 1 91.75 80 TYR A CA 1
ATOM 629 C C . TYR A 1 80 ? 2.891 -7.367 -7.176 1 91.75 80 TYR A C 1
ATOM 631 O O . TYR A 1 80 ? 3.514 -8.266 -7.738 1 91.75 80 TYR A O 1
ATOM 639 N N . GLY A 1 81 ? 1.652 -7.258 -7.301 1 91.69 81 GLY A N 1
ATOM 640 C CA . GLY A 1 81 ? 0.938 -8.18 -8.172 1 91.69 81 GLY A CA 1
ATOM 641 C C . GLY A 1 81 ? 0.762 -9.555 -7.566 1 91.69 81 GLY A C 1
ATOM 642 O O . GLY A 1 81 ? 0.306 -9.688 -6.426 1 91.69 81 GLY A O 1
ATOM 643 N N . GLY A 1 82 ? 1.167 -10.516 -8.273 1 92.5 82 GLY A N 1
ATOM 644 C CA . GLY A 1 82 ? 0.912 -11.914 -7.965 1 92.5 82 GLY A CA 1
ATOM 645 C C . GLY A 1 82 ? 1.415 -12.32 -6.594 1 92.5 82 GLY A C 1
ATOM 646 O O . GLY A 1 82 ? 0.727 -13.039 -5.859 1 92.5 82 GLY A O 1
ATOM 647 N N . PRO A 1 83 ? 2.574 -11.875 -6.238 1 95.5 83 PRO A N 1
ATOM 648 C CA . PRO A 1 83 ? 3.111 -12.375 -4.973 1 95.5 83 PRO A CA 1
ATOM 649 C C . PRO A 1 83 ? 2.629 -11.57 -3.768 1 95.5 83 PRO A C 1
ATOM 651 O O . PRO A 1 83 ? 3.016 -11.852 -2.633 1 95.5 83 PRO A O 1
ATOM 654 N N . SER A 1 84 ? 1.794 -10.609 -3.889 1 97.06 84 SER A N 1
ATOM 655 C CA . SER A 1 84 ? 1.369 -9.703 -2.826 1 97.06 84 SER A CA 1
ATOM 656 C C . SER A 1 84 ? 0.78 -10.469 -1.648 1 97.06 84 SER A C 1
ATOM 658 O O . SER A 1 84 ? 1.04 -10.133 -0.491 1 97.06 84 SER A O 1
ATOM 660 N N . VAL A 1 85 ? 0.007 -11.492 -1.92 1 98.12 85 VAL A N 1
ATOM 661 C CA . VAL A 1 85 ? -0.677 -12.219 -0.856 1 98.12 85 VAL A CA 1
ATOM 662 C C . VAL A 1 85 ? 0.347 -12.922 0.031 1 98.12 85 VAL A C 1
ATOM 664 O O . VAL A 1 85 ? 0.156 -13.031 1.244 1 98.12 85 VAL A O 1
ATOM 667 N N . LEU A 1 86 ? 1.404 -13.406 -0.571 1 98.38 86 LEU A N 1
ATOM 668 C CA . LEU A 1 86 ? 2.436 -14.102 0.192 1 98.38 86 LEU A CA 1
ATOM 669 C C . LEU A 1 86 ? 3.15 -13.141 1.138 1 98.38 86 LEU A C 1
ATOM 671 O O . LEU A 1 86 ? 3.395 -13.477 2.299 1 98.38 86 LEU A O 1
ATOM 675 N N . ALA A 1 87 ? 3.438 -11.992 0.604 1 97.69 87 ALA A N 1
ATOM 676 C CA . ALA A 1 87 ? 3.992 -10.953 1.469 1 97.69 87 ALA A CA 1
ATOM 677 C C . ALA A 1 87 ? 2.99 -10.547 2.545 1 97.69 87 ALA A C 1
ATOM 679 O O . ALA A 1 87 ? 3.373 -10.258 3.68 1 97.69 87 ALA A O 1
ATOM 680 N N . GLY A 1 88 ? 1.754 -10.484 2.17 1 98.12 88 GLY A N 1
ATOM 681 C CA . GLY A 1 88 ? 0.705 -10.18 3.129 1 98.12 88 GLY A CA 1
ATOM 682 C C . GLY A 1 88 ? 0.646 -11.156 4.285 1 98.12 88 GLY A C 1
ATOM 683 O O . GLY A 1 88 ? 0.443 -10.758 5.434 1 98.12 88 GLY A O 1
ATOM 684 N N . LEU A 1 89 ? 0.791 -12.398 3.984 1 98.5 89 LEU A N 1
ATOM 685 C CA . LEU A 1 89 ? 0.788 -13.414 5.031 1 98.5 89 LEU A CA 1
ATOM 686 C C . LEU A 1 89 ? 1.924 -13.18 6.02 1 98.5 89 LEU A C 1
ATOM 688 O O . LEU A 1 89 ? 1.725 -13.273 7.234 1 98.5 89 LEU A O 1
ATOM 692 N N . TYR A 1 90 ? 3.064 -12.922 5.484 1 97.75 90 TYR A N 1
ATOM 693 C CA . TYR A 1 90 ? 4.215 -12.648 6.336 1 97.75 90 TYR A CA 1
ATOM 694 C C . TYR A 1 90 ? 3.967 -11.43 7.215 1 97.75 90 TYR A C 1
ATOM 696 O O . TYR A 1 90 ? 4.219 -11.469 8.422 1 97.75 90 TYR A O 1
ATOM 704 N N . ARG A 1 91 ? 3.455 -10.375 6.633 1 96.88 91 ARG A N 1
ATOM 705 C CA . ARG A 1 91 ? 3.162 -9.164 7.383 1 96.88 91 ARG A CA 1
ATOM 706 C C . ARG A 1 91 ? 2.111 -9.422 8.461 1 96.88 91 ARG A C 1
ATOM 708 O O . ARG A 1 91 ? 2.205 -8.891 9.562 1 96.88 91 ARG A O 1
ATOM 715 N N . ALA A 1 92 ? 1.146 -10.164 8.109 1 97.81 92 ALA A N 1
ATOM 716 C CA . ALA A 1 92 ? 0.091 -10.484 9.062 1 97.81 92 ALA A CA 1
ATOM 717 C C . ALA A 1 92 ? 0.659 -11.219 10.281 1 97.81 92 ALA A C 1
ATOM 719 O O . ALA A 1 92 ? 0.309 -10.898 11.422 1 97.81 92 ALA A O 1
ATOM 720 N N . GLU A 1 93 ? 1.509 -12.156 10.055 1 96.44 93 GLU A N 1
ATOM 721 C CA . GLU A 1 93 ? 2.117 -12.883 11.164 1 96.44 93 GLU A CA 1
ATOM 722 C C . GLU A 1 93 ? 2.932 -11.953 12.055 1 96.44 93 GLU A C 1
ATOM 724 O O . GLU A 1 93 ? 2.92 -12.086 13.281 1 96.44 93 GLU A O 1
ATOM 729 N N . LYS A 1 94 ? 3.637 -11.039 11.445 1 95.38 94 LYS A N 1
ATOM 730 C CA . LYS A 1 94 ? 4.434 -10.078 12.203 1 95.38 94 LYS A CA 1
ATOM 731 C C . LYS A 1 94 ? 3.543 -9.156 13.023 1 95.38 94 LYS A C 1
ATOM 733 O O . LYS A 1 94 ? 3.873 -8.812 14.164 1 95.38 94 LYS A O 1
ATOM 738 N N . LEU A 1 95 ? 2.438 -8.695 12.422 1 95.94 95 LEU A N 1
ATOM 739 C CA . LEU A 1 95 ? 1.498 -7.832 13.125 1 95.94 95 LEU A CA 1
ATOM 740 C C . LEU A 1 95 ? 0.933 -8.523 14.359 1 95.94 95 LEU A C 1
ATOM 742 O O . LEU A 1 95 ? 0.775 -7.902 15.414 1 95.94 95 LEU A O 1
ATOM 746 N N . ILE A 1 96 ? 0.629 -9.75 14.211 1 96.19 96 ILE A N 1
ATOM 747 C CA . ILE A 1 96 ? 0.114 -10.516 15.336 1 96.19 96 ILE A CA 1
ATOM 748 C C . ILE A 1 96 ? 1.199 -10.656 16.406 1 96.19 96 ILE A C 1
ATOM 750 O O . ILE A 1 96 ? 0.947 -10.43 17.594 1 96.19 96 ILE A O 1
ATOM 754 N N . LYS A 1 97 ? 2.371 -10.977 16 1 94.38 97 LYS A N 1
ATOM 755 C CA . LYS A 1 97 ? 3.467 -11.258 16.922 1 94.38 97 LYS A CA 1
ATOM 756 C C . LYS A 1 97 ? 3.922 -9.992 17.641 1 94.38 97 LYS A C 1
ATOM 758 O O . LYS A 1 97 ? 4.199 -10.016 18.828 1 94.38 97 LYS A O 1
ATOM 763 N N . TYR A 1 98 ? 3.98 -8.836 16.922 1 92.44 98 TYR A N 1
ATOM 764 C CA . TYR A 1 98 ? 4.684 -7.684 17.469 1 92.44 98 TYR A CA 1
ATOM 765 C C . TYR A 1 98 ? 3.707 -6.566 17.828 1 92.44 98 TYR A C 1
ATOM 767 O O . TYR A 1 98 ? 4.02 -5.688 18.625 1 92.44 98 TYR A O 1
ATOM 775 N N . GLU A 1 99 ? 2.49 -6.539 17.203 1 91.62 99 GLU A N 1
ATOM 776 C CA . GLU A 1 99 ? 1.542 -5.457 17.453 1 91.62 99 GLU A CA 1
ATOM 777 C C . GLU A 1 99 ? 0.357 -5.941 18.281 1 91.62 99 GLU A C 1
ATOM 779 O O . GLU A 1 99 ? -0.494 -5.141 18.672 1 91.62 99 GLU A O 1
ATOM 784 N N . GLY A 1 100 ? 0.241 -7.191 18.453 1 91.31 100 GLY A N 1
ATOM 785 C CA . GLY A 1 100 ? -0.766 -7.758 19.344 1 91.31 100 GLY A CA 1
ATOM 786 C C . GLY A 1 100 ? -2.15 -7.797 18.719 1 91.31 100 GLY A C 1
ATOM 787 O O . GLY A 1 100 ? -3.156 -7.793 19.422 1 91.31 100 GLY A O 1
ATOM 788 N N . LEU A 1 101 ? -2.225 -7.73 17.391 1 95.56 101 LEU A N 1
ATOM 789 C CA . LEU A 1 101 ? -3.514 -7.887 16.719 1 95.56 101 LEU A CA 1
ATOM 790 C C . LEU A 1 101 ? -3.986 -9.336 16.781 1 95.56 101 LEU A C 1
ATOM 792 O O . LEU A 1 101 ? -3.174 -10.258 16.734 1 95.56 101 LEU A O 1
ATOM 796 N N . ASP A 1 102 ? -5.293 -9.531 16.781 1 97.31 102 ASP A N 1
ATOM 797 C CA . ASP A 1 102 ? -5.824 -10.875 17 1 97.31 102 ASP A CA 1
ATOM 798 C C . ASP A 1 102 ? -6.133 -11.562 15.68 1 97.31 102 ASP A C 1
ATOM 800 O O . ASP A 1 102 ? -5.805 -12.734 15.484 1 97.31 102 ASP A O 1
ATOM 804 N N . ASN A 1 103 ? -6.883 -10.875 14.789 1 98.5 103 ASN A N 1
ATOM 805 C CA . ASN A 1 103 ? -7.312 -11.438 13.516 1 98.5 103 ASN A CA 1
ATOM 806 C C . ASN A 1 103 ? -7.043 -10.477 12.359 1 98.5 103 ASN A C 1
ATOM 808 O O . ASN A 1 103 ? -7.457 -9.32 12.398 1 98.5 103 ASN A O 1
ATOM 812 N N . ILE A 1 104 ? -6.324 -10.961 11.398 1 98.69 104 ILE A N 1
ATOM 813 C CA . ILE A 1 104 ? -6 -10.18 10.211 1 98.69 104 ILE A CA 1
ATOM 814 C C . ILE A 1 104 ? -6.578 -10.859 8.969 1 98.69 104 ILE A C 1
ATOM 816 O O . ILE A 1 104 ? -6.363 -12.055 8.75 1 98.69 104 ILE A O 1
ATOM 820 N N . LEU A 1 105 ? -7.293 -10.102 8.148 1 98.88 105 LEU A N 1
ATOM 821 C CA . LEU A 1 105 ? -7.879 -10.602 6.91 1 98.88 105 LEU A CA 1
ATOM 822 C C . LEU A 1 105 ? -6.977 -10.297 5.719 1 98.88 105 LEU A C 1
ATOM 824 O O . LEU A 1 105 ? -6.586 -9.141 5.512 1 98.88 105 LEU A O 1
ATOM 828 N N . LEU A 1 106 ? -6.598 -11.312 5.023 1 98.81 106 LEU A N 1
ATOM 829 C CA . LEU A 1 106 ? -6.016 -11.203 3.688 1 98.81 106 LEU A CA 1
ATOM 830 C C . LEU A 1 106 ? -7.062 -11.492 2.615 1 98.81 106 LEU A C 1
ATOM 832 O O . LEU A 1 106 ? -7.617 -12.594 2.566 1 98.81 106 LEU A O 1
ATOM 836 N N . LEU A 1 107 ? -7.34 -10.547 1.778 1 98.56 107 LEU A N 1
ATOM 837 C CA . LEU A 1 107 ? -8.336 -10.703 0.726 1 98.56 107 LEU A CA 1
ATOM 838 C C . LEU A 1 107 ? -7.785 -10.258 -0.622 1 98.56 107 LEU A C 1
ATOM 840 O O . LEU A 1 107 ? -7.551 -9.062 -0.835 1 98.56 107 LEU A O 1
ATOM 844 N N . PHE A 1 108 ? -7.566 -11.195 -1.532 1 98.31 108 PHE A N 1
ATOM 845 C CA . PHE A 1 108 ? -6.859 -10.938 -2.783 1 98.31 108 PHE A CA 1
ATOM 846 C C . PHE A 1 108 ? -7.633 -11.516 -3.965 1 98.31 108 PHE A C 1
ATOM 848 O O . PHE A 1 108 ? -8.141 -12.633 -3.895 1 98.31 108 PHE A O 1
ATOM 855 N N . GLY A 1 109 ? -7.773 -10.773 -5.02 1 97.25 109 GLY A N 1
ATOM 856 C CA . GLY A 1 109 ? -8.492 -11.188 -6.215 1 97.25 109 GLY A CA 1
ATOM 857 C C . GLY A 1 109 ? -9.125 -10.023 -6.965 1 97.25 109 GLY A C 1
ATOM 858 O O . GLY A 1 109 ? -8.625 -8.898 -6.906 1 97.25 109 GLY A O 1
ATOM 859 N N . GLY A 1 110 ? -10.141 -10.391 -7.75 1 97.38 110 GLY A N 1
ATOM 860 C CA . GLY A 1 110 ? -10.859 -9.438 -8.586 1 97.38 110 GLY A CA 1
ATOM 861 C C . GLY A 1 110 ? -11.539 -10.094 -9.773 1 97.38 110 GLY A C 1
ATOM 862 O O . GLY A 1 110 ? -11.625 -11.32 -9.859 1 97.38 110 GLY A O 1
ATOM 863 N N . LYS A 1 111 ? -12.062 -9.234 -10.633 1 96.56 111 LYS A N 1
ATOM 864 C CA . LYS A 1 111 ? -12.695 -9.711 -11.859 1 96.56 111 LYS A CA 1
ATOM 865 C C . LYS A 1 111 ? -11.75 -9.594 -13.047 1 96.56 111 LYS A C 1
ATOM 867 O O . LYS A 1 111 ? -11.68 -8.547 -13.695 1 96.56 111 LYS A O 1
ATOM 872 N N . GLY A 1 112 ? -11.164 -10.703 -13.367 1 94.5 112 GLY A N 1
ATOM 873 C CA . GLY A 1 112 ? -10.25 -10.742 -14.492 1 94.5 112 GLY A CA 1
ATOM 874 C C . GLY A 1 112 ? -10.961 -10.805 -15.836 1 94.5 112 GLY A C 1
ATOM 875 O O . GLY A 1 112 ? -10.438 -10.32 -16.844 1 94.5 112 GLY A O 1
ATOM 876 N N . SER A 1 113 ? -12.156 -11.273 -15.867 1 93 113 SER A N 1
ATOM 877 C CA . SER A 1 113 ? -12.898 -11.461 -17.109 1 93 113 SER A CA 1
ATOM 878 C C . SER A 1 113 ? -13.242 -10.125 -17.766 1 93 113 SER A C 1
ATOM 880 O O . SER A 1 113 ? -13.172 -9.992 -18.984 1 93 113 SER A O 1
ATOM 882 N N . LEU A 1 114 ? -13.539 -9.164 -17.016 1 91.69 114 LEU A N 1
ATOM 883 C CA . LEU A 1 114 ? -13.891 -7.848 -17.531 1 91.69 114 LEU A CA 1
ATOM 884 C C . LEU A 1 114 ? -12.688 -7.188 -18.203 1 91.69 114 LEU A C 1
ATOM 886 O O . LEU A 1 114 ? -12.828 -6.543 -19.25 1 91.69 114 LEU A O 1
ATOM 890 N N . VAL A 1 115 ? -11.602 -7.34 -17.578 1 92.06 115 VAL A N 1
ATOM 891 C CA . VAL A 1 115 ? -10.375 -6.805 -18.156 1 92.06 115 VAL A CA 1
ATOM 892 C C . VAL A 1 115 ? -10.062 -7.52 -19.469 1 92.06 115 VAL A C 1
ATOM 894 O O . VAL A 1 115 ? -9.742 -6.883 -20.469 1 92.06 115 VAL A O 1
ATOM 897 N N . ARG A 1 116 ? -10.18 -8.773 -19.422 1 90.06 116 ARG A N 1
ATOM 898 C CA . ARG A 1 116 ? -9.883 -9.586 -20.594 1 90.06 116 ARG A CA 1
ATOM 899 C C . ARG A 1 116 ? -10.781 -9.203 -21.766 1 90.06 116 ARG A C 1
ATOM 901 O O . ARG A 1 116 ? -10.344 -9.211 -22.922 1 90.06 116 ARG A O 1
ATOM 908 N N . GLN A 1 117 ? -11.977 -8.805 -21.547 1 91 117 GLN A N 1
ATOM 909 C CA . GLN A 1 117 ? -12.938 -8.438 -22.578 1 91 117 GLN A CA 1
ATOM 910 C C . GLN A 1 117 ? -12.5 -7.18 -23.328 1 91 117 GLN A C 1
ATOM 912 O O . GLN A 1 117 ? -12.875 -6.977 -24.484 1 91 117 GLN A O 1
ATOM 917 N N . THR A 1 118 ? -11.758 -6.395 -22.672 1 88.44 118 THR A N 1
ATOM 918 C CA . THR A 1 118 ? -11.273 -5.184 -23.328 1 88.44 118 THR A CA 1
ATOM 919 C C . THR A 1 118 ? -10.109 -5.5 -24.266 1 88.44 118 THR A C 1
ATOM 921 O O . THR A 1 118 ? -9.688 -4.656 -25.047 1 88.44 118 THR A O 1
ATOM 924 N N . ARG A 1 119 ? -9.531 -6.691 -24.281 1 85.5 119 ARG A N 1
ATOM 925 C CA . ARG A 1 119 ? -8.375 -7.145 -25.047 1 85.5 119 ARG A CA 1
ATOM 926 C C . ARG A 1 119 ? -7.094 -6.492 -24.547 1 85.5 119 ARG A C 1
ATOM 928 O O . ARG A 1 119 ? -6.125 -6.348 -25.297 1 85.5 119 ARG A O 1
ATOM 935 N N . GLU A 1 120 ? -7.199 -6.016 -23.234 1 86.62 120 GLU A N 1
ATOM 936 C CA . GLU A 1 120 ? -6.035 -5.516 -22.5 1 86.62 120 GLU A CA 1
ATOM 937 C C . GLU A 1 120 ? -5.723 -6.391 -21.297 1 86.62 120 GLU A C 1
ATOM 939 O O . GLU A 1 120 ? -6.48 -7.309 -20.969 1 86.62 120 GLU A O 1
ATOM 944 N N . THR A 1 121 ? -4.566 -6.176 -20.781 1 86.19 121 THR A N 1
ATOM 945 C CA . THR A 1 121 ? -4.188 -6.75 -19.5 1 86.19 121 THR A CA 1
ATOM 946 C C . THR A 1 121 ? -4.152 -5.672 -18.406 1 86.19 121 THR A C 1
ATOM 948 O O . THR A 1 121 ? -4.387 -4.496 -18.688 1 86.19 121 THR A O 1
ATOM 951 N N . VAL A 1 122 ? -3.949 -6.113 -17.172 1 87.19 122 VAL A N 1
ATOM 952 C CA . VAL A 1 122 ? -3.844 -5.156 -16.078 1 87.19 122 VAL A CA 1
ATOM 953 C C . VAL A 1 122 ? -2.629 -4.258 -16.281 1 87.19 122 VAL A C 1
ATOM 955 O O . VAL A 1 122 ? -2.607 -3.113 -15.828 1 87.19 122 VAL A O 1
ATOM 958 N N . ASP A 1 123 ? -1.652 -4.707 -17 1 82.81 123 ASP A N 1
ATOM 959 C CA . ASP A 1 123 ? -0.404 -3.984 -17.234 1 82.81 123 ASP A CA 1
ATOM 960 C C . ASP A 1 123 ? -0.547 -2.986 -18.375 1 82.81 123 ASP A C 1
ATOM 962 O O . ASP A 1 123 ? 0.259 -2.062 -18.516 1 82.81 123 ASP A O 1
ATOM 966 N N . SER A 1 124 ? -1.533 -3.104 -19.234 1 83.12 124 SER A N 1
ATOM 967 C CA . SER A 1 124 ? -1.732 -2.223 -20.375 1 83.12 124 SER A CA 1
ATOM 968 C C . SER A 1 124 ? -3.098 -1.546 -20.328 1 83.12 124 SER A C 1
ATOM 970 O O . SER A 1 124 ? -3.572 -1.014 -21.328 1 83.12 124 SER A O 1
ATOM 972 N N . TYR A 1 125 ? -3.686 -1.611 -19.156 1 86 125 TYR A N 1
ATOM 973 C CA . TYR A 1 125 ? -5.055 -1.132 -19.016 1 86 125 TYR A CA 1
ATOM 974 C C . TYR A 1 125 ? -5.148 0.357 -19.328 1 86 125 TYR A C 1
ATOM 976 O O . TYR A 1 125 ? -6.199 0.847 -19.75 1 86 125 TYR A O 1
ATOM 984 N N . GLU A 1 126 ? -4.051 1.084 -19.188 1 83 126 GLU A N 1
ATOM 985 C CA . GLU A 1 126 ? -3.992 2.52 -19.453 1 83 126 GLU A CA 1
ATOM 986 C C . GLU A 1 126 ? -4.309 2.832 -20.906 1 83 126 GLU A C 1
ATOM 988 O O . GLU A 1 126 ? -4.711 3.951 -21.234 1 83 126 GLU A O 1
ATOM 993 N N . ASN A 1 127 ? -4.133 1.896 -21.719 1 83.75 127 ASN A N 1
ATOM 994 C CA . ASN A 1 127 ? -4.359 2.086 -23.156 1 83.75 127 ASN A CA 1
ATOM 995 C C . ASN A 1 127 ? -5.82 2.418 -23.453 1 83.75 127 ASN A C 1
ATOM 997 O O . ASN A 1 127 ? -6.141 2.92 -24.531 1 83.75 127 ASN A O 1
ATOM 1001 N N . LEU A 1 128 ? -6.68 2.123 -22.547 1 85.94 128 LEU A N 1
ATOM 1002 C CA . LEU A 1 128 ? -8.102 2.385 -22.719 1 85.94 128 LEU A CA 1
ATOM 1003 C C . LEU A 1 128 ? -8.414 3.861 -22.516 1 85.94 128 LEU A C 1
ATOM 1005 O O . LEU A 1 128 ? -9.508 4.324 -22.844 1 85.94 128 LEU A O 1
ATOM 1009 N N . TYR A 1 129 ? -7.391 4.578 -21.953 1 83.25 129 TYR A N 1
ATOM 1010 C CA . TYR A 1 129 ? -7.621 5.965 -21.562 1 83.25 129 TYR A CA 1
ATOM 1011 C C . TYR A 1 129 ? -6.582 6.887 -22.188 1 83.25 129 TYR A C 1
ATOM 1013 O O . TYR A 1 129 ? -5.395 6.801 -21.875 1 83.25 129 TYR A O 1
ATOM 1021 N N . ASP A 1 130 ? -7.098 7.828 -22.875 1 81.06 130 ASP A N 1
ATOM 1022 C CA . ASP A 1 130 ? -6.191 8.781 -23.516 1 81.06 130 ASP A CA 1
ATOM 1023 C C . ASP A 1 130 ? -5.461 9.625 -22.469 1 81.06 130 ASP A C 1
ATOM 1025 O O . ASP A 1 130 ? -6.082 10.148 -21.547 1 81.06 130 ASP A O 1
ATOM 1029 N N . GLY A 1 131 ? -4.18 9.695 -22.625 1 77.38 131 GLY A N 1
ATOM 1030 C CA . GLY A 1 131 ? -3.408 10.578 -21.766 1 77.38 131 GLY A CA 1
ATOM 1031 C C . GLY A 1 131 ? -2.98 9.922 -20.469 1 77.38 131 GLY A C 1
ATOM 1032 O O . GLY A 1 131 ? -2.248 10.516 -19.672 1 77.38 131 GLY A O 1
ATOM 1033 N N . VAL A 1 132 ? -3.463 8.688 -20.25 1 81.25 132 VAL A N 1
ATOM 1034 C CA . VAL A 1 132 ? -3.086 7.98 -19.031 1 81.25 132 VAL A CA 1
ATOM 1035 C C . VAL A 1 132 ? -1.868 7.102 -19.297 1 81.25 132 VAL A C 1
ATOM 1037 O O . VAL A 1 132 ? -1.815 6.391 -20.297 1 81.25 132 VAL A O 1
ATOM 1040 N N . THR A 1 133 ? -0.871 7.258 -18.438 1 82.88 133 THR A N 1
ATOM 1041 C CA . THR A 1 133 ? 0.311 6.41 -18.531 1 82.88 133 THR A CA 1
ATOM 1042 C C . THR A 1 133 ? 0.567 5.707 -17.203 1 82.88 133 THR A C 1
ATOM 1044 O O . THR A 1 133 ? 0.342 6.281 -16.125 1 82.88 133 THR A O 1
ATOM 1047 N N . ASN A 1 134 ? 0.976 4.445 -17.297 1 80.94 134 ASN A N 1
ATOM 1048 C CA . ASN A 1 134 ? 1.249 3.67 -16.094 1 80.94 134 ASN A CA 1
ATOM 1049 C C . ASN A 1 134 ? 2.729 3.713 -15.719 1 80.94 134 ASN A C 1
ATOM 1051 O O . ASN A 1 134 ? 3.123 3.213 -14.664 1 80.94 134 ASN A O 1
ATOM 1055 N N . THR A 1 135 ? 3.512 4.293 -16.625 1 80.5 135 THR A N 1
ATOM 1056 C CA . THR A 1 135 ? 4.941 4.457 -16.391 1 80.5 135 THR A CA 1
ATOM 1057 C C . THR A 1 135 ? 5.465 5.695 -17.109 1 80.5 135 THR A C 1
ATOM 1059 O O . THR A 1 135 ? 5.027 6.004 -18.219 1 80.5 135 THR A O 1
ATOM 1062 N N . PRO A 1 136 ? 6.379 6.363 -16.406 1 76.38 136 PRO A N 1
ATOM 1063 C CA . PRO A 1 136 ? 6.977 7.496 -17.109 1 76.38 136 PRO A CA 1
ATOM 1064 C C . PRO A 1 136 ? 7.809 7.062 -18.312 1 76.38 136 PRO A C 1
ATOM 1066 O O . PRO A 1 136 ? 8.188 7.898 -19.141 1 76.38 136 PRO A O 1
ATOM 1069 N N . TYR A 1 137 ? 8 5.824 -18.484 1 77.44 137 TYR A N 1
ATOM 1070 C CA . TYR A 1 137 ? 8.875 5.324 -19.531 1 77.44 137 TYR A CA 1
ATOM 1071 C C . TYR A 1 137 ? 8.07 4.777 -20.703 1 77.44 137 TYR A C 1
ATOM 1073 O O . TYR A 1 137 ? 8.625 4.152 -21.609 1 77.44 137 TYR A O 1
ATOM 1081 N N . LYS A 1 138 ? 6.859 4.996 -20.656 1 77 138 LYS A N 1
ATOM 1082 C CA . LYS A 1 138 ? 5.98 4.426 -21.672 1 77 138 LYS A CA 1
ATOM 1083 C C . LYS A 1 138 ? 6.488 4.746 -23.078 1 77 138 LYS A C 1
ATOM 1085 O O . LYS A 1 138 ? 6.523 3.873 -23.938 1 77 138 LYS A O 1
ATOM 1090 N N . GLN A 1 139 ? 6.961 5.91 -23.297 1 72.69 139 GLN A N 1
ATOM 1091 C CA . GLN A 1 139 ? 7.402 6.336 -24.609 1 72.69 139 GLN A CA 1
ATOM 1092 C C . GLN A 1 139 ? 8.664 5.59 -25.047 1 72.69 139 GLN A C 1
ATOM 1094 O O . GLN A 1 139 ? 8.883 5.355 -26.234 1 72.69 139 GLN A O 1
ATOM 1099 N N . LEU A 1 140 ? 9.398 5.25 -24.109 1 72.38 140 LEU A N 1
ATOM 1100 C CA . LEU A 1 140 ? 10.648 4.555 -24.391 1 72.38 140 LEU A CA 1
ATOM 1101 C C . LEU A 1 140 ? 10.398 3.074 -24.656 1 72.38 140 LEU A C 1
ATOM 1103 O O . LEU A 1 140 ? 11.195 2.414 -25.328 1 72.38 140 LEU A O 1
ATOM 1107 N N . LEU A 1 141 ? 9.312 2.576 -24.094 1 70.62 141 LEU A N 1
ATOM 1108 C CA . LEU A 1 141 ? 9.062 1.141 -24.141 1 70.62 141 LEU A CA 1
ATOM 1109 C C . LEU A 1 141 ? 8.07 0.807 -25.25 1 70.62 141 LEU A C 1
ATOM 1111 O O . LEU A 1 141 ? 7.867 -0.365 -25.578 1 70.62 141 LEU A O 1
ATOM 1115 N N . SER A 1 142 ? 7.379 1.764 -25.766 1 60.66 142 SER A N 1
ATOM 1116 C CA . SER A 1 142 ? 6.293 1.585 -26.719 1 60.66 142 SER A CA 1
ATOM 1117 C C . SER A 1 142 ? 6.77 0.834 -27.953 1 60.66 142 SER A C 1
ATOM 1119 O O . SER A 1 142 ? 5.992 0.117 -28.594 1 60.66 142 SER A O 1
ATOM 1121 N N . GLY A 1 143 ? 7.934 0.959 -28.422 1 55.69 143 GLY A N 1
ATOM 1122 C CA . GLY A 1 143 ? 8.367 0.257 -29.609 1 55.69 143 GLY A CA 1
ATOM 1123 C C . GLY A 1 143 ? 8.375 -1.252 -29.453 1 55.69 143 GLY A C 1
ATOM 1124 O O . GLY A 1 143 ? 8.453 -1.988 -30.438 1 55.69 143 GLY A O 1
ATOM 1125 N N . TYR A 1 144 ? 8.438 -1.687 -28.297 1 53.56 144 TYR A N 1
ATOM 1126 C CA . TYR A 1 144 ? 8.422 -3.121 -28.031 1 53.56 144 TYR A CA 1
ATOM 1127 C C . TYR A 1 144 ? 7.004 -3.674 -28.094 1 53.56 144 TYR A C 1
ATOM 1129 O O . TYR A 1 144 ? 6.043 -2.977 -27.75 1 53.56 144 TYR A O 1
ATOM 1137 N N . SER A 1 145 ? 6.504 -4.348 -29.094 1 51.91 145 SER A N 1
ATOM 1138 C CA . SER A 1 145 ? 5.184 -4.949 -29.266 1 51.91 145 SER A CA 1
ATOM 1139 C C . SER A 1 145 ? 4.523 -5.195 -27.906 1 51.91 145 SER A C 1
ATOM 1141 O O . SER A 1 145 ? 5.125 -5.805 -27.016 1 51.91 145 SER A O 1
ATOM 1143 N N . TYR A 1 146 ? 3.516 -4.32 -27.484 1 54.41 146 TYR A N 1
ATOM 1144 C CA . TYR A 1 146 ? 2.85 -3.836 -26.281 1 54.41 146 TYR A CA 1
ATOM 1145 C C . TYR A 1 146 ? 1.953 -4.914 -25.688 1 54.41 146 TYR A C 1
ATOM 1147 O O . TYR A 1 146 ? 1.198 -4.648 -24.75 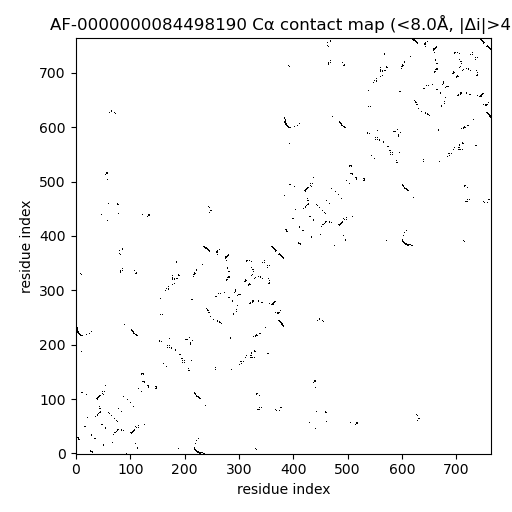1 54.41 146 TYR A O 1
ATOM 1155 N N . LYS A 1 147 ? 1.938 -6.172 -26.25 1 61.53 147 LYS A N 1
ATOM 1156 C CA . LYS A 1 147 ? 1.028 -7.043 -25.516 1 61.53 147 LYS A CA 1
ATOM 1157 C C . LYS A 1 147 ? 1.697 -7.602 -24.266 1 61.53 147 LYS A C 1
ATOM 1159 O O . LYS A 1 147 ? 1.676 -8.812 -24.031 1 61.53 147 LYS A O 1
ATOM 1164 N N . ASN A 1 148 ? 2.307 -6.812 -23.516 1 68.44 148 ASN A N 1
ATOM 1165 C CA . ASN A 1 148 ? 2.846 -7.246 -22.234 1 68.44 148 ASN A CA 1
ATOM 1166 C C . ASN A 1 148 ? 1.769 -7.879 -21.359 1 68.44 148 ASN A C 1
ATOM 1168 O O . ASN A 1 148 ? 0.604 -7.477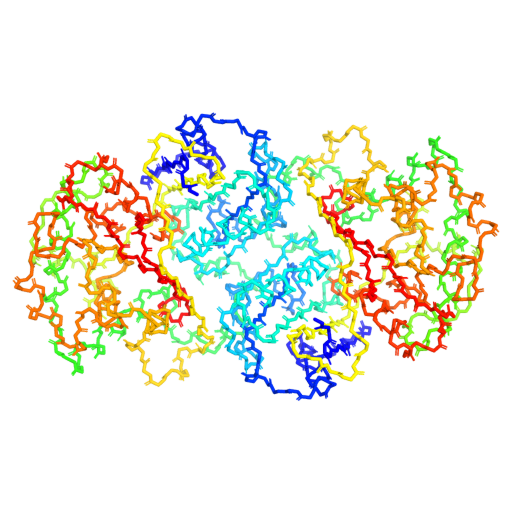 -21.406 1 68.44 148 ASN A O 1
ATOM 1172 N N . PRO A 1 149 ? 2.047 -9.109 -20.844 1 79.5 149 PRO A N 1
ATOM 1173 C CA . PRO A 1 149 ? 3.352 -9.719 -20.578 1 79.5 149 PRO A CA 1
ATOM 1174 C C . PRO A 1 149 ? 3.656 -10.906 -21.484 1 79.5 149 PRO A C 1
ATOM 1176 O O . PRO A 1 149 ? 4.742 -11.484 -21.406 1 79.5 149 PRO A O 1
ATOM 1179 N N . LEU A 1 150 ? 2.836 -11.203 -22.344 1 83.81 150 LEU A N 1
ATOM 1180 C CA . LEU A 1 150 ? 2.943 -12.414 -23.141 1 83.81 150 LEU A CA 1
ATOM 1181 C C . LEU A 1 150 ? 4.207 -12.383 -24 1 83.81 150 LEU A C 1
ATOM 1183 O O . LEU A 1 150 ? 4.973 -13.352 -24.016 1 83.81 150 LEU A O 1
ATOM 1187 N N . SER A 1 151 ? 4.434 -11.289 -24.594 1 84 151 SER A N 1
ATOM 1188 C CA . SER A 1 151 ? 5.586 -11.172 -25.469 1 84 151 SER A CA 1
ATOM 1189 C C . SER A 1 151 ? 6.895 -11.242 -24.688 1 84 151 SER A C 1
ATOM 1191 O O . SER A 1 151 ? 7.898 -11.75 -25.203 1 84 151 SER A O 1
ATOM 1193 N N . ASP A 1 152 ? 6.82 -10.758 -23.531 1 84.88 152 ASP A N 1
ATOM 1194 C CA . ASP A 1 152 ? 8.023 -10.797 -22.688 1 84.88 152 ASP A CA 1
ATOM 1195 C C . ASP A 1 152 ? 8.383 -12.227 -22.312 1 84.88 152 ASP A C 1
ATOM 1197 O O . ASP A 1 152 ? 9.555 -12.617 -22.375 1 84.88 152 ASP A O 1
ATOM 1201 N N . TYR A 1 153 ? 7.43 -12.961 -21.984 1 90.88 153 TYR A N 1
ATOM 1202 C CA . TYR A 1 153 ? 7.688 -14.344 -21.594 1 90.88 153 TYR A CA 1
ATOM 1203 C C . TYR A 1 153 ? 8.062 -15.195 -22.797 1 90.88 153 TYR A C 1
ATOM 1205 O O . TYR A 1 153 ? 8.852 -16.141 -22.672 1 90.88 153 TYR A O 1
ATOM 1213 N N . ALA A 1 154 ? 7.484 -14.82 -23.906 1 92.5 154 ALA A N 1
ATOM 1214 C CA . ALA A 1 154 ? 7.875 -15.508 -25.141 1 92.5 154 ALA A CA 1
ATOM 1215 C C . ALA A 1 154 ? 9.344 -15.266 -25.453 1 92.5 154 ALA A C 1
ATOM 1217 O O . ALA A 1 154 ? 10.055 -16.188 -25.891 1 92.5 154 ALA A O 1
ATOM 1218 N N . LEU A 1 155 ? 9.758 -14.023 -25.234 1 90.19 155 LEU A N 1
ATOM 1219 C CA . LEU A 1 155 ? 11.156 -13.688 -25.453 1 90.19 155 LEU A CA 1
ATOM 1220 C C . LEU A 1 155 ? 12.055 -14.5 -24.531 1 90.19 155 LEU A C 1
ATOM 1222 O O . LEU A 1 155 ? 13.117 -14.969 -24.938 1 90.19 155 LEU A O 1
ATOM 1226 N N . VAL A 1 156 ? 11.656 -14.648 -23.344 1 92.75 156 VAL A N 1
ATOM 1227 C CA . VAL A 1 156 ? 12.414 -15.406 -22.359 1 92.75 156 VAL A CA 1
ATOM 1228 C C . VAL A 1 156 ? 12.469 -16.875 -22.766 1 92.75 156 VAL A C 1
ATOM 1230 O O . VAL A 1 156 ? 13.523 -17.516 -22.688 1 92.75 156 VAL A O 1
ATOM 1233 N N . ALA A 1 157 ? 11.336 -17.391 -23.203 1 95.38 157 ALA A N 1
ATOM 1234 C CA . ALA A 1 157 ? 11.281 -18.781 -23.641 1 95.38 157 ALA A CA 1
ATOM 1235 C C . ALA A 1 157 ? 12.188 -19.016 -24.844 1 95.38 157 ALA A C 1
ATOM 1237 O O . ALA A 1 157 ? 12.883 -20.031 -24.906 1 95.38 157 ALA A O 1
ATOM 1238 N N . GLN A 1 158 ? 12.18 -18.078 -25.719 1 95.38 158 GLN A N 1
ATOM 1239 C CA . GLN A 1 158 ? 13.055 -18.172 -26.891 1 95.38 158 GLN A CA 1
ATOM 1240 C C . GLN A 1 158 ? 14.523 -18.172 -26.484 1 95.38 158 GLN A C 1
ATOM 1242 O O . GLN A 1 158 ? 15.312 -18.953 -27 1 95.38 158 GLN A O 1
ATOM 1247 N N . ARG A 1 159 ? 14.805 -17.297 -25.641 1 94.94 159 ARG A N 1
ATOM 1248 C CA . ARG A 1 159 ? 16.188 -17.188 -25.203 1 94.94 159 ARG A CA 1
ATOM 1249 C C . ARG A 1 159 ? 16.625 -18.453 -24.438 1 94.94 159 ARG A C 1
ATOM 1251 O O . ARG A 1 159 ? 17.734 -18.953 -24.641 1 94.94 159 ARG A O 1
ATOM 1258 N N . HIS A 1 160 ? 15.812 -18.891 -23.625 1 97 160 HIS A N 1
ATOM 1259 C CA . HIS A 1 160 ? 16.109 -20.094 -22.875 1 97 160 HIS A CA 1
ATOM 1260 C C . HIS A 1 160 ? 16.344 -21.281 -23.797 1 97 160 HIS A C 1
ATOM 1262 O O . HIS A 1 160 ? 17.25 -22.094 -23.578 1 97 160 HIS A O 1
ATOM 1268 N N . LYS A 1 161 ? 15.469 -21.422 -24.734 1 96.81 161 LYS A N 1
ATOM 1269 C CA . LYS A 1 161 ? 15.609 -22.453 -25.766 1 96.81 161 LYS A CA 1
ATOM 1270 C C . LYS A 1 161 ? 16.953 -22.344 -26.484 1 96.81 161 LYS A C 1
ATOM 1272 O O . LYS A 1 161 ? 17.641 -23.344 -26.672 1 96.81 161 LYS A O 1
ATOM 1277 N N . LYS A 1 162 ? 17.344 -21.188 -26.812 1 96.62 162 LYS A N 1
ATOM 1278 C CA . LYS A 1 162 ? 18.562 -20.938 -27.562 1 96.62 162 LYS A CA 1
ATOM 1279 C C . LYS A 1 162 ? 19.797 -21.25 -26.719 1 96.62 162 LYS A C 1
ATOM 1281 O O . LYS A 1 162 ? 20.75 -21.875 -27.203 1 96.62 162 LYS A O 1
ATOM 1286 N N . ILE A 1 163 ? 19.797 -20.859 -25.5 1 96.81 163 ILE A N 1
ATOM 1287 C CA . ILE A 1 163 ? 21 -20.906 -24.656 1 96.81 163 ILE A CA 1
ATOM 1288 C C . ILE A 1 163 ? 21.109 -22.297 -24.016 1 96.81 163 ILE A C 1
ATOM 1290 O O . ILE A 1 163 ? 22.203 -22.844 -23.922 1 96.81 163 ILE A O 1
ATOM 1294 N N . TYR A 1 164 ? 19.938 -22.875 -23.594 1 96.75 164 TYR A N 1
ATOM 1295 C CA . TYR A 1 164 ? 20.016 -24.078 -22.781 1 96.75 164 TYR A CA 1
ATOM 1296 C C . TYR A 1 164 ? 19.422 -25.266 -23.5 1 96.75 164 TYR A C 1
ATOM 1298 O O . TYR A 1 164 ? 19.5 -26.406 -23.031 1 96.75 164 TYR A O 1
ATOM 1306 N N . GLY A 1 165 ? 18.734 -25.047 -24.578 1 95.5 165 GLY A N 1
ATOM 1307 C CA . GLY A 1 165 ? 18.234 -26.125 -25.406 1 95.5 165 GLY A CA 1
ATOM 1308 C C . GLY A 1 165 ? 16.906 -26.688 -24.906 1 95.5 165 GLY A C 1
ATOM 1309 O O . GLY A 1 165 ? 16.516 -27.781 -25.297 1 95.5 165 GLY A O 1
ATOM 1310 N N . THR A 1 166 ? 16.234 -25.984 -24.094 1 95.31 166 THR A N 1
ATOM 1311 C CA . THR A 1 166 ? 14.93 -26.453 -23.641 1 95.31 166 THR A CA 1
ATOM 1312 C C . THR A 1 166 ? 13.961 -26.578 -24.812 1 95.31 166 THR A C 1
ATOM 1314 O O . THR A 1 166 ? 13.672 -25.594 -25.484 1 95.31 166 THR A O 1
ATOM 1317 N N . ALA A 1 167 ? 13.445 -27.75 -25.016 1 96.19 167 ALA A N 1
ATOM 1318 C CA . ALA A 1 167 ? 12.578 -28 -26.156 1 96.19 167 ALA A CA 1
ATOM 1319 C C . ALA A 1 167 ? 11.141 -27.594 -25.859 1 96.19 167 ALA A C 1
ATOM 1321 O O . ALA A 1 167 ? 10.727 -27.547 -24.703 1 96.19 167 ALA A O 1
ATOM 1322 N N . ASP A 1 168 ? 10.414 -27.328 -26.953 1 97.81 168 ASP A N 1
ATOM 1323 C CA . ASP A 1 168 ? 8.984 -27.047 -26.828 1 97.81 168 ASP A CA 1
ATOM 1324 C C . ASP A 1 168 ? 8.258 -28.234 -26.203 1 97.81 168 ASP A C 1
ATOM 1326 O O . ASP A 1 168 ? 7.312 -28.047 -25.422 1 97.81 168 ASP A O 1
ATOM 1330 N N . GLU A 1 169 ? 8.703 -29.375 -26.5 1 98.25 169 GLU A N 1
ATOM 1331 C CA . GLU A 1 169 ? 8.109 -30.594 -25.969 1 98.25 169 GLU A CA 1
ATOM 1332 C C . GLU A 1 169 ? 8.266 -30.688 -24.453 1 98.25 169 GLU A C 1
ATOM 1334 O O . GLU A 1 169 ? 7.395 -31.219 -23.766 1 98.25 169 GLU A O 1
ATOM 1339 N N . ASP A 1 170 ? 9.375 -30.172 -23.984 1 98.38 170 ASP A N 1
ATOM 1340 C CA . ASP A 1 170 ? 9.602 -30.156 -22.547 1 98.38 170 ASP A CA 1
ATOM 1341 C C . ASP A 1 170 ? 8.57 -29.281 -21.844 1 98.38 170 ASP A C 1
ATOM 1343 O O . ASP A 1 170 ? 8 -29.672 -20.828 1 98.38 170 ASP A O 1
ATOM 1347 N N . ARG A 1 171 ? 8.359 -28.109 -22.375 1 98.5 171 ARG A N 1
ATOM 1348 C CA . ARG A 1 171 ? 7.344 -27.219 -21.812 1 98.5 171 ARG A CA 1
ATOM 1349 C C . ARG A 1 171 ? 5.957 -27.859 -21.906 1 98.5 171 ARG A C 1
ATOM 1351 O O . ARG A 1 171 ? 5.176 -27.781 -20.953 1 98.5 171 ARG A O 1
ATOM 1358 N N . ALA A 1 172 ? 5.707 -28.469 -23 1 98.75 172 ALA A N 1
ATOM 1359 C CA . ALA A 1 172 ? 4.422 -29.125 -23.203 1 98.75 172 ALA A CA 1
ATOM 1360 C C . ALA A 1 172 ? 4.227 -30.266 -22.203 1 98.75 172 ALA A C 1
ATOM 1362 O O . ALA A 1 172 ? 3.117 -30.469 -21.703 1 98.75 172 ALA A O 1
ATOM 1363 N N . ARG A 1 173 ? 5.258 -31.031 -21.969 1 98.75 173 ARG A N 1
ATOM 1364 C CA . ARG A 1 173 ? 5.188 -32.125 -21 1 98.75 173 ARG A CA 1
ATOM 1365 C C . ARG A 1 173 ? 4.812 -31.594 -19.625 1 98.75 173 ARG A C 1
ATOM 1367 O O . ARG A 1 173 ? 4.062 -32.25 -18.891 1 98.75 173 ARG A O 1
ATOM 1374 N N . LEU A 1 174 ? 5.355 -30.453 -19.281 1 98.81 174 LEU A N 1
ATOM 1375 C CA . LEU A 1 174 ? 4.984 -29.828 -18.016 1 98.81 174 LEU A CA 1
ATOM 1376 C C . LEU A 1 174 ? 3.484 -29.562 -17.953 1 98.81 174 LEU A C 1
ATOM 1378 O O . LEU A 1 174 ? 2.836 -29.812 -16.938 1 98.81 174 LEU A O 1
ATOM 1382 N N . MET A 1 175 ? 2.914 -29.031 -19.031 1 98.75 175 MET A N 1
ATOM 1383 C CA . MET A 1 175 ? 1.487 -28.719 -19.094 1 98.75 175 MET A CA 1
ATOM 1384 C C . MET A 1 175 ? 0.652 -29.984 -18.938 1 98.75 175 MET A C 1
ATOM 1386 O O . MET A 1 175 ? -0.364 -29.984 -18.234 1 98.75 175 MET A O 1
ATOM 1390 N N . VAL A 1 176 ? 1.097 -31.031 -19.578 1 98.81 176 VAL A N 1
ATOM 1391 C CA . VAL A 1 176 ? 0.377 -32.312 -19.516 1 98.81 176 VAL A CA 1
ATOM 1392 C C . VAL A 1 176 ? 0.379 -32.844 -18.078 1 98.81 176 VAL A C 1
ATOM 1394 O O . VAL A 1 176 ? -0.661 -33.25 -17.562 1 98.81 176 VAL A O 1
ATOM 1397 N N . LYS A 1 177 ? 1.518 -32.812 -17.453 1 98.69 177 LYS A N 1
ATOM 1398 C CA . LYS A 1 177 ? 1.638 -33.312 -16.094 1 98.69 177 LYS A CA 1
ATOM 1399 C C . LYS A 1 177 ? 0.836 -32.469 -15.117 1 98.69 177 LYS A C 1
ATOM 1401 O O . LYS A 1 177 ? 0.182 -32.969 -14.219 1 98.69 177 LYS A O 1
ATOM 1406 N N . GLN A 1 178 ? 0.852 -31.172 -15.297 1 98.69 178 GLN A N 1
ATOM 1407 C CA . GLN A 1 178 ? 0.079 -30.297 -14.414 1 98.69 178 GLN A CA 1
ATOM 1408 C C . GLN A 1 178 ? -1.419 -30.469 -14.641 1 98.69 178 GLN A C 1
ATOM 1410 O O . GLN A 1 178 ? -2.215 -30.344 -13.711 1 98.69 178 GLN A O 1
ATOM 1415 N N . ARG A 1 179 ? -1.804 -30.719 -15.898 1 98.69 179 ARG A N 1
ATOM 1416 C CA . ARG A 1 179 ? -3.203 -31.016 -16.188 1 98.69 179 ARG A CA 1
ATOM 1417 C C . ARG A 1 179 ? -3.664 -32.25 -15.445 1 98.69 179 ARG A C 1
ATOM 1419 O O . ARG A 1 179 ? -4.777 -32.312 -14.922 1 98.69 179 ARG A O 1
ATOM 1426 N N . LYS A 1 180 ? -2.844 -33.25 -15.43 1 98.38 180 LYS A N 1
ATOM 1427 C CA . LYS A 1 180 ? -3.176 -34.438 -14.68 1 98.38 180 LYS A CA 1
ATOM 1428 C C . LYS A 1 180 ? -3.408 -34.125 -13.203 1 98.38 180 LYS A C 1
ATOM 1430 O O . LYS A 1 180 ? -4.363 -34.594 -12.602 1 98.38 180 LYS A O 1
ATOM 1435 N N . ASN A 1 181 ? -2.523 -33.312 -12.641 1 98.69 181 ASN A N 1
ATOM 1436 C CA . ASN A 1 181 ? -2.723 -32.875 -11.273 1 98.69 181 ASN A CA 1
ATOM 1437 C C . ASN A 1 181 ? -4.047 -32.125 -11.109 1 98.69 181 ASN A C 1
ATOM 1439 O O . ASN A 1 181 ? -4.754 -32.312 -10.117 1 98.69 181 ASN A O 1
ATOM 1443 N N . GLY A 1 182 ? -4.387 -31.219 -12.062 1 98.44 182 GLY A N 1
ATOM 1444 C CA . GLY A 1 182 ? -5.664 -30.516 -12.055 1 98.44 182 GLY A CA 1
ATOM 1445 C C . GLY A 1 182 ? -6.859 -31.453 -12.094 1 98.44 182 GLY A C 1
ATOM 1446 O O . GLY A 1 182 ? -7.836 -31.234 -11.375 1 98.44 182 GLY A O 1
ATOM 1447 N N . ASN A 1 183 ? -6.734 -32.469 -12.898 1 98.38 183 ASN A N 1
ATOM 1448 C CA . ASN A 1 183 ? -7.793 -33.469 -12.992 1 98.38 183 ASN A CA 1
ATOM 1449 C C . ASN A 1 183 ? -8.023 -34.188 -11.656 1 98.38 183 ASN A C 1
ATOM 1451 O O . ASN A 1 183 ? -9.164 -34.5 -11.312 1 98.38 183 ASN A O 1
ATOM 1455 N N . ASP A 1 184 ? -6.984 -34.312 -10.898 1 98.06 184 ASP A N 1
ATOM 1456 C CA . ASP A 1 184 ? -7.043 -35.094 -9.672 1 98.06 184 ASP A CA 1
ATOM 1457 C C . ASP A 1 184 ? -7.375 -34.219 -8.469 1 98.06 184 ASP A C 1
ATOM 1459 O O . ASP A 1 184 ? -7.684 -34.719 -7.387 1 98.06 184 ASP A O 1
ATOM 1463 N N . SER A 1 185 ? -7.336 -32.938 -8.625 1 97.06 185 SER A N 1
ATOM 1464 C CA . SER A 1 185 ? -7.473 -32.031 -7.5 1 97.06 185 SER A CA 1
ATOM 1465 C C . SER A 1 185 ? -8.922 -31.922 -7.039 1 97.06 185 SER A C 1
ATOM 1467 O O . SER A 1 185 ? -9.195 -31.641 -5.871 1 97.06 185 SER A O 1
ATOM 1469 N N . GLY A 1 186 ? -9.867 -32 -7.992 1 95.62 186 GLY A N 1
ATOM 1470 C CA . GLY A 1 186 ? -11.281 -31.953 -7.664 1 95.62 186 GLY A CA 1
ATOM 1471 C C . GLY A 1 186 ? -11.859 -30.562 -7.691 1 95.62 186 GLY A C 1
ATOM 1472 O O . GLY A 1 186 ? -13.062 -30.375 -7.508 1 95.62 186 GLY A O 1
ATOM 1473 N N . TYR A 1 187 ? -11.055 -29.516 -7.938 1 94.25 187 TYR A N 1
ATOM 1474 C CA . TYR A 1 187 ? -11.625 -28.188 -7.906 1 94.25 187 TYR A CA 1
ATOM 1475 C C . TYR A 1 187 ? -11.094 -27.328 -9.047 1 94.25 187 TYR A C 1
ATOM 1477 O O . TYR A 1 187 ? -11.516 -26.188 -9.234 1 94.25 187 TYR A O 1
ATOM 1485 N N . SER A 1 188 ? -10.172 -27.859 -9.875 1 96.62 188 SER A N 1
ATOM 1486 C CA . SER A 1 188 ? -9.617 -27.078 -10.977 1 96.62 188 SER A CA 1
ATOM 1487 C C . SER A 1 188 ? -10.672 -26.828 -12.055 1 96.62 188 SER A C 1
ATOM 1489 O O . SER A 1 188 ? -11.516 -27.688 -12.32 1 96.62 188 SER A O 1
ATOM 1491 N N . MET A 1 189 ? -10.609 -25.703 -12.625 1 96.56 189 MET A N 1
ATOM 1492 C CA . MET A 1 189 ? -11.594 -25.25 -13.594 1 96.56 189 MET A CA 1
ATOM 1493 C C . MET A 1 189 ? -11.375 -25.906 -14.953 1 96.56 189 MET A C 1
ATOM 1495 O O . MET A 1 189 ? -12.336 -26.25 -15.641 1 96.56 189 MET A O 1
ATOM 1499 N N . PHE A 1 190 ? -10.141 -26 -15.391 1 96.62 190 PHE A N 1
ATOM 1500 C CA . PHE A 1 190 ? -9.789 -26.594 -16.672 1 96.62 190 PHE A CA 1
ATOM 1501 C C . PHE A 1 190 ? -9.312 -28.031 -16.484 1 96.62 190 PHE A C 1
ATOM 1503 O O . PHE A 1 190 ? -8.266 -28.266 -15.883 1 96.62 190 PHE A O 1
ATOM 1510 N N . THR A 1 191 ? -10.102 -28.969 -16.969 1 97.19 191 THR A N 1
ATOM 1511 C CA . THR A 1 191 ? -9.844 -30.391 -16.797 1 97.19 191 THR A CA 1
ATOM 1512 C C . THR A 1 191 ? -9.93 -31.125 -18.125 1 97.19 191 THR A C 1
ATOM 1514 O O . THR A 1 191 ? -10.078 -30.5 -19.188 1 97.19 191 THR A O 1
ATOM 1517 N N . GLY A 1 192 ? -9.711 -32.344 -18.031 1 98.12 192 GLY A N 1
ATOM 1518 C CA . GLY A 1 192 ? -9.648 -33.156 -19.234 1 98.12 192 GLY A CA 1
ATOM 1519 C C . GLY A 1 192 ? -8.234 -33.438 -19.688 1 98.12 192 GLY A C 1
ATOM 1520 O O . GLY A 1 192 ? -7.387 -32.562 -19.734 1 98.12 192 GLY A O 1
ATOM 1521 N N . ASP A 1 193 ? -7.992 -34.625 -20.094 1 98.06 193 ASP A N 1
ATOM 1522 C CA . ASP A 1 193 ? -6.641 -35.031 -20.453 1 98.06 193 ASP A CA 1
ATOM 1523 C C . ASP A 1 193 ? -6.176 -34.344 -21.719 1 98.06 193 ASP A C 1
ATOM 1525 O O . ASP A 1 193 ? -6.969 -34.125 -22.641 1 98.06 193 ASP A O 1
ATOM 1529 N N . ILE A 1 194 ? -4.945 -34 -21.672 1 98.5 194 ILE A N 1
ATOM 1530 C CA . ILE A 1 194 ? -4.293 -33.469 -22.875 1 98.5 194 ILE A CA 1
ATOM 1531 C C . ILE A 1 194 ? -2.971 -34.188 -23.094 1 98.5 194 ILE A C 1
ATOM 1533 O O . ILE A 1 194 ? -2.428 -34.812 -22.172 1 98.5 194 ILE A O 1
ATOM 1537 N N . SER A 1 195 ? -2.502 -34.125 -24.344 1 98.69 195 SER A N 1
ATOM 1538 C CA . SER A 1 195 ? -1.206 -34.719 -24.688 1 98.69 195 SER A CA 1
ATOM 1539 C C . SER A 1 195 ? -0.208 -33.625 -25.078 1 98.69 195 SER A C 1
ATOM 1541 O O . SER A 1 195 ? -0.579 -32.438 -25.203 1 98.69 195 SER A O 1
ATOM 1543 N N . VAL A 1 196 ? 1.031 -34.062 -25.172 1 98.69 196 VAL A N 1
ATOM 1544 C CA . VAL A 1 196 ? 2.064 -33.156 -25.656 1 98.69 196 VAL A CA 1
ATOM 1545 C C . VAL A 1 196 ? 1.687 -32.625 -27.031 1 98.69 196 VAL A C 1
ATOM 1547 O O . VAL A 1 196 ? 1.83 -31.422 -27.297 1 98.69 196 VAL A O 1
ATOM 1550 N N . ASP A 1 197 ? 1.169 -33.469 -27.875 1 98.69 197 ASP A N 1
ATOM 1551 C CA . ASP A 1 197 ? 0.748 -33.062 -29.203 1 98.69 197 ASP A CA 1
ATOM 1552 C C . ASP A 1 197 ? -0.387 -32.062 -29.141 1 98.69 197 ASP A C 1
ATOM 1554 O O . ASP A 1 197 ? -0.446 -31.125 -29.953 1 98.69 197 ASP A O 1
ATOM 1558 N N . ASP A 1 198 ? -1.3 -32.25 -28.25 1 98.62 198 ASP A N 1
ATOM 1559 C CA . ASP A 1 198 ? -2.389 -31.281 -28.078 1 98.62 198 ASP A CA 1
ATOM 1560 C C . ASP A 1 198 ? -1.853 -29.891 -27.766 1 98.62 198 ASP A C 1
ATOM 1562 O O . ASP A 1 198 ? -2.34 -28.891 -28.312 1 98.62 198 ASP A O 1
ATOM 1566 N N . VAL A 1 199 ? -0.887 -29.828 -26.859 1 98.75 199 VAL A N 1
ATOM 1567 C CA . VAL A 1 199 ? -0.304 -28.547 -26.469 1 98.75 199 VAL A CA 1
ATOM 1568 C C . VAL A 1 199 ? 0.388 -27.906 -27.656 1 98.75 199 VAL A C 1
ATOM 1570 O O . VAL A 1 199 ? 0.154 -26.734 -27.953 1 98.75 199 VAL A O 1
ATOM 1573 N N . LEU A 1 200 ? 1.163 -28.672 -28.391 1 98.44 200 LEU A N 1
ATOM 1574 C CA . LEU A 1 200 ? 1.981 -28.156 -29.469 1 98.44 200 LEU A CA 1
ATOM 1575 C C . LEU A 1 200 ? 1.122 -27.812 -30.688 1 98.44 200 LEU A C 1
ATOM 1577 O O . LEU A 1 200 ? 1.535 -27.047 -31.547 1 98.44 200 LEU A O 1
ATOM 1581 N N . SER A 1 201 ? -0.074 -28.422 -30.734 1 98.19 201 SER A N 1
ATOM 1582 C CA . SER A 1 201 ? -0.97 -28.156 -31.859 1 98.19 201 SER A CA 1
ATOM 1583 C C . SER A 1 201 ? -1.939 -27.031 -31.531 1 98.19 201 SER A C 1
ATOM 1585 O O . SER A 1 201 ? -2.656 -26.547 -32.406 1 98.19 201 SER A O 1
ATOM 1587 N N . SER A 1 202 ? -1.975 -26.672 -30.266 1 98.19 202 SER A N 1
ATOM 1588 C CA . SER A 1 202 ? -2.818 -25.531 -29.938 1 98.19 202 SER A CA 1
ATOM 1589 C C . SER A 1 202 ? -2.287 -24.25 -30.562 1 98.19 202 SER A C 1
ATOM 1591 O O . SER A 1 202 ? -1.127 -24.188 -30.984 1 98.19 202 SER A O 1
ATOM 1593 N N . PRO A 1 203 ? -3.098 -23.203 -30.734 1 97.44 203 PRO A N 1
ATOM 1594 C CA . PRO A 1 203 ? -2.664 -21.969 -31.406 1 97.44 203 PRO A CA 1
ATOM 1595 C C . PRO A 1 203 ? -1.409 -21.375 -30.781 1 97.44 203 PRO A C 1
ATOM 1597 O O . PRO A 1 203 ? -1.275 -21.359 -29.547 1 97.44 203 PRO A O 1
ATOM 1600 N N . VAL A 1 204 ? -0.521 -20.875 -31.641 1 96.06 204 VAL A N 1
ATOM 1601 C CA . VAL A 1 204 ? 0.623 -20.094 -31.156 1 96.06 204 VAL A CA 1
ATOM 1602 C C . VAL A 1 204 ? 0.185 -18.672 -30.844 1 96.06 204 VAL A C 1
ATOM 1604 O O . VAL A 1 204 ? -0.324 -17.953 -31.703 1 96.06 204 VAL A O 1
ATOM 1607 N N . ILE A 1 205 ? 0.351 -18.266 -29.641 1 93.19 205 ILE A N 1
ATOM 1608 C CA . ILE A 1 205 ? -0.058 -16.922 -29.219 1 93.19 205 ILE A CA 1
ATOM 1609 C C . ILE A 1 205 ? 1.104 -15.953 -29.391 1 93.19 205 ILE A C 1
ATOM 1611 O O . ILE A 1 205 ? 0.934 -14.859 -29.938 1 93.19 205 ILE A O 1
ATOM 1615 N N . SER A 1 206 ? 2.197 -16.25 -28.922 1 92.44 206 SER A N 1
ATOM 1616 C CA . SER A 1 206 ? 3.469 -15.547 -29.078 1 92.44 206 SER A CA 1
ATOM 1617 C C . SER A 1 206 ? 4.637 -16.531 -29.109 1 92.44 206 SER A C 1
ATOM 1619 O O . SER A 1 206 ? 5.012 -17.078 -28.078 1 92.44 206 SER A O 1
ATOM 1621 N N . SER A 1 207 ? 5.18 -16.609 -30.234 1 93.44 207 SER A N 1
ATOM 1622 C CA . SER A 1 207 ? 6.168 -17.656 -30.422 1 93.44 207 SER A CA 1
ATOM 1623 C C . SER A 1 207 ? 7.27 -17.594 -29.375 1 93.44 207 SER A C 1
ATOM 1625 O O . SER A 1 207 ? 7.855 -16.531 -29.156 1 93.44 207 SER A O 1
ATOM 1627 N N . PRO A 1 208 ? 7.469 -18.766 -28.656 1 96.12 208 PRO A N 1
ATOM 1628 C CA . PRO A 1 208 ? 7.07 -20.141 -28.969 1 96.12 208 PRO A CA 1
ATOM 1629 C C . PRO A 1 208 ? 5.898 -20.625 -28.125 1 96.12 208 PRO A C 1
ATOM 1631 O O . PRO A 1 208 ? 5.582 -21.812 -28.109 1 96.12 208 PRO A O 1
ATOM 1634 N N . LEU A 1 209 ? 5.262 -19.75 -27.422 1 96.38 209 LEU A N 1
ATOM 1635 C CA . LEU A 1 209 ? 4.262 -20.141 -26.422 1 96.38 209 LEU A CA 1
ATOM 1636 C C . LEU A 1 209 ? 2.918 -20.406 -27.094 1 96.38 209 LEU A C 1
ATOM 1638 O O . LEU A 1 209 ? 2.428 -19.594 -27.875 1 96.38 209 LEU A O 1
ATOM 1642 N N . HIS A 1 210 ? 2.396 -21.578 -26.75 1 97.62 210 HIS A N 1
ATOM 1643 C CA . HIS A 1 210 ? 1.085 -22 -27.234 1 97.62 210 HIS A CA 1
ATOM 1644 C C . HIS A 1 210 ? -0.009 -21.672 -26.234 1 97.62 210 HIS A C 1
ATOM 1646 O O . HIS A 1 210 ? 0.277 -21.438 -25.047 1 97.62 210 HIS A O 1
ATOM 1652 N N . LEU A 1 211 ? -1.205 -21.703 -26.719 1 97.44 211 LEU A N 1
ATOM 1653 C CA . LEU A 1 211 ? -2.373 -21.328 -25.922 1 97.44 211 LEU A CA 1
ATOM 1654 C C . LEU A 1 211 ? -2.412 -22.094 -24.625 1 97.44 211 LEU A C 1
ATOM 1656 O O . LEU A 1 211 ? -2.662 -21.531 -23.562 1 97.44 211 LEU A O 1
ATOM 1660 N N . LEU A 1 212 ? -2.143 -23.391 -24.641 1 98.06 212 LEU A N 1
ATOM 1661 C CA . LEU A 1 212 ? -2.299 -24.25 -23.484 1 98.06 212 LEU A CA 1
ATOM 1662 C C . LEU A 1 212 ? -1.136 -24.078 -22.516 1 98.06 212 LEU A C 1
ATOM 1664 O O . LEU A 1 212 ? -1.117 -24.672 -21.438 1 98.06 212 LEU A O 1
ATOM 1668 N N . GLU A 1 213 ? -0.176 -23.141 -22.891 1 98 213 GLU A N 1
ATOM 1669 C CA . GLU A 1 213 ? 0.953 -22.812 -22.031 1 98 213 GLU A CA 1
ATOM 1670 C C . GLU A 1 213 ? 0.728 -21.5 -21.297 1 98 213 GLU A C 1
ATOM 1672 O O . GLU A 1 213 ? 1.613 -21.016 -20.594 1 98 213 GLU A O 1
ATOM 1677 N N . ILE A 1 214 ? -0.435 -20.938 -21.453 1 95.94 214 ILE A N 1
ATOM 1678 C CA . ILE A 1 214 ? -0.732 -19.594 -20.969 1 95.94 214 ILE A CA 1
ATOM 1679 C C . ILE A 1 214 ? -1.95 -19.641 -20.047 1 95.94 214 ILE A C 1
ATOM 1681 O O . ILE A 1 214 ? -2.967 -20.266 -20.375 1 95.94 214 ILE A O 1
ATOM 1685 N N . VAL A 1 215 ? -1.831 -18.984 -18.953 1 95.44 215 VAL A N 1
ATOM 1686 C CA . VAL A 1 215 ? -2.871 -19 -17.922 1 95.44 215 VAL A CA 1
ATOM 1687 C C . VAL A 1 215 ? -4.109 -18.281 -18.438 1 95.44 215 VAL A C 1
ATOM 1689 O O . VAL A 1 215 ? -4.016 -17.422 -19.328 1 95.44 215 VAL A O 1
ATOM 1692 N N . TYR A 1 216 ? -5.215 -18.594 -17.906 1 95.38 216 TYR A N 1
ATOM 1693 C CA . TYR A 1 216 ? -6.488 -17.953 -18.234 1 95.38 216 TYR A CA 1
ATOM 1694 C C . TYR A 1 216 ? -6.98 -17.094 -17.078 1 95.38 216 TYR A C 1
ATOM 1696 O O . TYR A 1 216 ? -7.262 -17.594 -15.992 1 95.38 216 TYR A O 1
ATOM 1704 N N . PRO A 1 217 ? -7.066 -15.758 -17.281 1 95.5 217 PRO A N 1
ATOM 1705 C CA . PRO A 1 217 ? -7.594 -14.906 -16.219 1 95.5 217 PRO A CA 1
ATOM 1706 C C . PRO A 1 217 ? -9.078 -15.156 -15.938 1 95.5 217 PRO A C 1
ATOM 1708 O O . PRO A 1 217 ? -9.883 -15.195 -16.875 1 95.5 217 PRO A O 1
ATOM 1711 N N . VAL A 1 218 ? -9.43 -15.281 -14.672 1 97.44 218 VAL A N 1
ATOM 1712 C CA . VAL A 1 218 ? -10.805 -15.555 -14.266 1 97.44 218 VAL A CA 1
ATOM 1713 C C . VAL A 1 218 ? -11.227 -14.586 -13.164 1 97.44 218 VAL A C 1
ATOM 1715 O O . VAL A 1 218 ? -10.5 -13.648 -12.844 1 97.44 218 VAL A O 1
ATOM 1718 N N . ASP A 1 219 ? -12.531 -14.734 -12.711 1 98.19 219 ASP A N 1
ATOM 1719 C CA . ASP A 1 219 ? -13.062 -13.93 -11.617 1 98.19 219 ASP A CA 1
ATOM 1720 C C . ASP A 1 219 ? -12.969 -14.672 -10.289 1 98.19 219 ASP A C 1
ATOM 1722 O O . ASP A 1 219 ? -13.375 -15.836 -10.195 1 98.19 219 ASP A O 1
ATOM 1726 N N . GLY A 1 220 ? -12.336 -13.953 -9.32 1 98.12 220 GLY A N 1
ATOM 1727 C CA . GLY A 1 220 ? -12.352 -14.672 -8.055 1 98.12 220 GLY A CA 1
ATOM 1728 C C . GLY A 1 220 ? -11.555 -13.977 -6.965 1 98.12 220 GLY A C 1
ATOM 1729 O O . GLY A 1 220 ? -10.805 -13.039 -7.238 1 98.12 220 GLY A O 1
ATOM 1730 N N . PHE A 1 221 ? -11.82 -14.383 -5.746 1 98.56 221 PHE A N 1
ATOM 1731 C CA . PHE A 1 221 ? -11.102 -13.938 -4.559 1 98.56 221 PHE A CA 1
ATOM 1732 C C . PHE A 1 221 ? -10.719 -15.117 -3.676 1 98.56 221 PHE A C 1
ATOM 1734 O O . PHE A 1 221 ? -11.414 -16.141 -3.668 1 98.56 221 PHE A O 1
ATOM 1741 N N . HIS A 1 222 ? -9.602 -15.008 -3.098 1 98.75 222 HIS A N 1
ATOM 1742 C CA . HIS A 1 222 ? -9.219 -15.844 -1.967 1 98.75 222 HIS A CA 1
ATOM 1743 C C . HIS A 1 222 ? -9.172 -15.039 -0.674 1 98.75 222 HIS A C 1
ATOM 1745 O O . HIS A 1 222 ? -8.719 -13.891 -0.672 1 98.75 222 HIS A O 1
ATOM 1751 N N . ALA A 1 223 ? -9.68 -15.555 0.382 1 98.81 223 ALA A N 1
ATOM 1752 C CA . ALA A 1 223 ? -9.656 -14.945 1.71 1 98.81 223 ALA A CA 1
ATOM 1753 C C . ALA A 1 223 ? -8.891 -15.828 2.699 1 98.81 223 ALA A C 1
ATOM 1755 O O . ALA A 1 223 ? -9.062 -17.047 2.715 1 98.81 223 ALA A O 1
ATOM 1756 N N . PHE A 1 224 ? -8.016 -15.281 3.443 1 98.81 224 PHE A N 1
ATOM 1757 C CA . PHE A 1 224 ? -7.27 -15.953 4.504 1 98.81 224 PHE A CA 1
ATOM 1758 C C . PHE A 1 224 ? -7.367 -15.164 5.809 1 98.81 224 PHE A C 1
ATOM 1760 O O . PHE A 1 224 ? -7.141 -13.953 5.828 1 98.81 224 PHE A O 1
ATOM 1767 N N . ILE A 1 225 ? -7.723 -15.797 6.871 1 98.75 225 ILE A N 1
ATOM 1768 C CA . ILE A 1 225 ? -7.773 -15.188 8.195 1 98.75 225 ILE A CA 1
ATOM 1769 C C . ILE A 1 225 ? -6.598 -15.672 9.039 1 98.75 225 ILE A C 1
ATOM 1771 O O . ILE A 1 225 ? -6.551 -16.844 9.438 1 98.75 225 ILE A O 1
ATOM 1775 N N . VAL A 1 226 ? -5.672 -14.781 9.227 1 98.5 226 VAL A N 1
ATOM 1776 C CA . VAL A 1 226 ? -4.531 -15.047 10.094 1 98.5 226 VAL A CA 1
ATOM 1777 C C . VAL A 1 226 ? -4.863 -14.648 11.523 1 98.5 226 VAL A C 1
ATOM 1779 O O . VAL A 1 226 ? -5.285 -13.516 11.781 1 98.5 226 VAL A O 1
ATOM 1782 N N . SER A 1 227 ? -4.617 -15.531 12.453 1 97.81 227 SER A N 1
ATOM 1783 C CA . SER A 1 227 ? -5.113 -15.289 13.805 1 97.81 227 SER A CA 1
ATOM 1784 C C . SER A 1 227 ? -4.07 -15.656 14.852 1 97.81 227 SER A C 1
ATOM 1786 O O . SER A 1 227 ? -3.252 -16.547 14.633 1 97.81 227 SER A O 1
ATOM 1788 N N . LYS A 1 228 ? -4.141 -14.953 15.914 1 95.88 228 LYS A N 1
ATOM 1789 C CA . LYS A 1 228 ? -3.336 -15.258 17.094 1 95.88 228 LYS A CA 1
ATOM 1790 C C . LYS A 1 228 ? -3.799 -16.547 17.75 1 95.88 228 LYS A C 1
ATOM 1792 O O . LYS A 1 228 ? -2.982 -17.312 18.281 1 95.88 228 LYS A O 1
ATOM 1797 N N . SER A 1 229 ? -5.062 -16.781 17.781 1 93.31 229 SER A N 1
ATOM 1798 C CA . SER A 1 229 ? -5.656 -17.953 18.422 1 93.31 229 SER A CA 1
ATOM 1799 C C . SER A 1 229 ? -5.738 -19.125 17.453 1 93.31 229 SER A C 1
ATOM 1801 O O . SER A 1 229 ? -6.078 -18.953 16.281 1 93.31 229 SER A O 1
ATOM 1803 N N . PRO A 1 230 ? -5.465 -20.297 18.078 1 87.12 230 PRO A N 1
ATOM 1804 C CA . PRO A 1 230 ? -5.551 -21.484 17.203 1 87.12 230 PRO A CA 1
ATOM 1805 C C . PRO A 1 230 ? -6.984 -21.797 16.797 1 87.12 230 PRO A C 1
ATOM 1807 O O . PRO A 1 230 ? -7.934 -21.422 17.484 1 87.12 230 PRO A O 1
ATOM 1810 N N . GLY A 1 231 ? -7.105 -22.297 15.719 1 89.44 231 GLY A N 1
ATOM 1811 C CA . GLY A 1 231 ? -8.367 -22.828 15.227 1 89.44 231 GLY A CA 1
ATOM 1812 C C . GLY A 1 231 ? -8.359 -24.328 15.023 1 89.44 231 GLY A C 1
ATOM 1813 O O . GLY A 1 231 ? -7.668 -25.047 15.742 1 89.44 231 GLY A O 1
ATOM 1814 N N . LYS A 1 232 ? -9.273 -24.766 14.133 1 93.56 232 LYS A N 1
ATOM 1815 C CA . LYS A 1 232 ? -9.398 -26.188 13.859 1 93.56 232 LYS A CA 1
ATOM 1816 C C . LYS A 1 232 ? -8.359 -26.656 12.836 1 93.56 232 LYS A C 1
ATOM 1818 O O . LYS A 1 232 ? -8.133 -27.844 12.672 1 93.56 232 LYS A O 1
ATOM 1823 N N . LEU A 1 233 ? -7.773 -25.688 12.281 1 96.44 233 LEU A N 1
ATOM 1824 C CA . LEU A 1 233 ? -6.797 -26 11.242 1 96.44 233 LEU A CA 1
ATOM 1825 C C . LEU A 1 233 ? -5.434 -26.312 11.852 1 96.44 233 LEU A C 1
ATOM 1827 O O . LEU A 1 233 ? -5.145 -25.906 12.977 1 96.44 233 LEU A O 1
ATOM 1831 N N . ARG A 1 234 ? -4.621 -27.062 11.086 1 95.44 234 ARG A N 1
ATOM 1832 C CA . ARG A 1 234 ? -3.232 -27.281 11.469 1 95.44 234 ARG A CA 1
ATOM 1833 C C . ARG A 1 234 ? -2.488 -25.969 11.648 1 95.44 234 ARG A C 1
ATOM 1835 O O . ARG A 1 234 ? -2.662 -25.031 10.852 1 95.44 234 ARG A O 1
ATOM 1842 N N . PRO A 1 235 ? -1.733 -25.844 12.695 1 94.06 235 PRO A N 1
ATOM 1843 C CA . PRO A 1 235 ? -0.997 -24.594 12.922 1 94.06 235 PRO A CA 1
ATOM 1844 C C . PRO A 1 235 ? 0.179 -24.422 11.969 1 94.06 235 PRO A C 1
ATOM 1846 O O . PRO A 1 235 ? 1.337 -24.531 12.375 1 94.06 235 PRO A O 1
ATOM 1849 N N . VAL A 1 236 ? -0.067 -24.016 10.828 1 94.88 236 VAL A N 1
ATOM 1850 C CA . VAL A 1 236 ? 0.926 -23.812 9.781 1 94.88 236 VAL A CA 1
ATOM 1851 C C . VAL A 1 236 ? 1.63 -22.469 9.992 1 94.88 236 VAL A C 1
ATOM 1853 O O . VAL A 1 236 ? 0.978 -21.453 10.234 1 94.88 236 VAL A O 1
ATOM 1856 N N . LYS A 1 237 ? 2.922 -22.469 9.93 1 93.88 237 LYS A N 1
ATOM 1857 C CA . LYS A 1 237 ? 3.723 -21.25 10.109 1 93.88 237 LYS A CA 1
ATOM 1858 C C . LYS A 1 237 ? 4.637 -21.016 8.914 1 93.88 237 LYS A C 1
ATOM 1860 O O . LYS A 1 237 ? 4.875 -21.922 8.117 1 93.88 237 LYS A O 1
ATOM 1865 N N . ILE A 1 238 ? 5.09 -19.844 8.812 1 97.75 238 ILE A N 1
ATOM 1866 C CA . ILE A 1 238 ? 6.152 -19.531 7.863 1 97.75 238 ILE A CA 1
ATOM 1867 C C . ILE A 1 238 ? 7.504 -19.922 8.453 1 97.75 238 ILE A C 1
ATOM 1869 O O . ILE A 1 238 ? 7.98 -19.297 9.398 1 97.75 238 ILE A O 1
ATOM 1873 N N . LYS A 1 239 ? 8.102 -20.906 7.859 1 97.88 239 LYS A N 1
ATOM 1874 C CA . LYS A 1 239 ? 9.391 -21.375 8.352 1 97.88 239 LYS A CA 1
ATOM 1875 C C . LYS A 1 239 ? 10.539 -20.562 7.77 1 97.88 239 LYS A C 1
ATOM 1877 O O . LYS A 1 239 ? 11.547 -20.328 8.438 1 97.88 239 LYS A O 1
ATOM 1882 N N . LYS A 1 240 ? 10.438 -20.234 6.559 1 98.19 240 LYS A N 1
ATOM 1883 C CA . LYS A 1 240 ? 11.398 -19.406 5.836 1 98.19 240 LYS A CA 1
ATOM 1884 C C . LYS A 1 240 ? 10.688 -18.375 4.969 1 98.19 240 LYS A C 1
ATOM 1886 O O . LYS A 1 240 ? 9.594 -18.625 4.457 1 98.19 240 LYS A O 1
ATOM 1891 N N . TYR A 1 241 ? 11.344 -17.266 4.879 1 97.69 241 TYR A N 1
ATOM 1892 C CA . TYR A 1 241 ? 10.758 -16.172 4.102 1 97.69 241 TYR A CA 1
ATOM 1893 C C . TYR A 1 241 ? 11.836 -15.352 3.416 1 97.69 241 TYR A C 1
ATOM 1895 O O . TYR A 1 241 ? 12.898 -15.094 3.998 1 97.69 241 TYR A O 1
ATOM 1903 N N . GLY A 1 242 ? 11.578 -15.031 2.166 1 97.56 242 GLY A N 1
ATOM 1904 C CA . GLY A 1 242 ? 12.398 -14.094 1.417 1 97.56 242 GLY A CA 1
ATOM 1905 C C . GLY A 1 242 ? 11.609 -13.281 0.411 1 97.56 242 GLY A C 1
ATOM 1906 O O . GLY A 1 242 ? 10.641 -13.773 -0.167 1 97.56 242 GLY A O 1
ATOM 1907 N N . GLU A 1 243 ? 11.992 -12.039 0.188 1 96.5 243 GLU A N 1
ATOM 1908 C CA . GLU A 1 243 ? 11.352 -11.094 -0.713 1 96.5 243 GLU A CA 1
ATOM 1909 C C . GLU A 1 243 ? 12.391 -10.32 -1.532 1 96.5 243 GLU A C 1
ATOM 1911 O O . GLU A 1 243 ? 13.477 -10.023 -1.042 1 96.5 243 GLU A O 1
ATOM 1916 N N . ALA A 1 244 ? 12.094 -10.117 -2.824 1 96.44 244 ALA A N 1
ATOM 1917 C CA . ALA A 1 244 ? 13.008 -9.391 -3.701 1 96.44 244 ALA A CA 1
ATOM 1918 C C . ALA A 1 244 ? 12.25 -8.477 -4.652 1 96.44 244 ALA A C 1
ATOM 1920 O O . ALA A 1 244 ? 11.188 -8.836 -5.16 1 96.44 244 ALA A O 1
ATOM 1921 N N . HIS A 1 245 ? 12.828 -7.301 -4.875 1 95.38 245 HIS A N 1
ATOM 1922 C CA . HIS A 1 245 ? 12.273 -6.289 -5.766 1 95.38 245 HIS A CA 1
ATOM 1923 C C . HIS A 1 245 ? 13.344 -5.715 -6.688 1 95.38 245 HIS A C 1
ATOM 1925 O O . HIS A 1 245 ? 14.273 -5.051 -6.23 1 95.38 245 HIS A O 1
ATOM 1931 N N . TRP A 1 246 ? 13.164 -6.016 -8 1 93 246 TRP A N 1
ATOM 1932 C CA . TRP A 1 246 ? 14.102 -5.523 -9.008 1 93 246 TRP A CA 1
ATOM 1933 C C . TRP A 1 246 ? 13.445 -4.449 -9.875 1 93 246 TRP A C 1
ATOM 1935 O O . TRP A 1 246 ? 12.477 -4.719 -10.586 1 93 246 TRP A O 1
ATOM 1945 N N . SER A 1 247 ? 14.016 -3.27 -9.891 1 88.5 247 SER A N 1
ATOM 1946 C CA . SER A 1 247 ? 13.344 -2.127 -10.5 1 88.5 247 SER A CA 1
ATOM 1947 C C . SER A 1 247 ? 13.922 -1.812 -11.875 1 88.5 247 SER A C 1
ATOM 1949 O O . SER A 1 247 ? 13.5 -0.856 -12.531 1 88.5 247 SER A O 1
ATOM 1951 N N . LYS A 1 248 ? 14.805 -2.58 -12.336 1 84.75 248 LYS A N 1
ATOM 1952 C CA . LYS A 1 248 ? 15.43 -2.295 -13.617 1 84.75 248 LYS A CA 1
ATOM 1953 C C . LYS A 1 248 ? 14.461 -2.537 -14.773 1 84.75 248 LYS A C 1
ATOM 1955 O O . LYS A 1 248 ? 13.68 -3.492 -14.742 1 84.75 248 LYS A O 1
ATOM 1960 N N . LEU A 1 249 ? 14.617 -1.726 -15.742 1 79.44 249 LEU A N 1
ATOM 1961 C CA . LEU A 1 249 ? 13.836 -1.896 -16.953 1 79.44 249 LEU A CA 1
ATOM 1962 C C . LEU A 1 249 ? 14.391 -3.033 -17.812 1 79.44 249 LEU A C 1
ATOM 1964 O O . LEU A 1 249 ? 15.586 -3.328 -17.75 1 79.44 249 LEU A O 1
ATOM 1968 N N . PRO A 1 250 ? 13.547 -3.561 -18.594 1 74.81 250 PRO A N 1
ATOM 1969 C CA . PRO A 1 250 ? 13.953 -4.727 -19.375 1 74.81 250 PRO A CA 1
ATOM 1970 C C . PRO A 1 250 ? 15.219 -4.473 -20.203 1 74.81 250 PRO A C 1
ATOM 1972 O O . PRO A 1 250 ? 16.125 -5.301 -20.203 1 74.81 250 PRO A O 1
ATOM 1975 N N . PRO A 1 251 ? 15.289 -3.316 -20.797 1 73.81 251 PRO A N 1
ATOM 1976 C CA . PRO A 1 251 ? 16.484 -3.104 -21.609 1 73.81 251 PRO A CA 1
ATOM 1977 C C . PRO A 1 251 ? 17.75 -2.986 -20.766 1 73.81 251 PRO A C 1
ATOM 1979 O O . PRO A 1 251 ? 18.859 -3.098 -21.297 1 73.81 251 PRO A O 1
ATOM 1982 N N . GLU A 1 252 ? 17.531 -2.82 -19.531 1 79.69 252 GLU A N 1
ATOM 1983 C CA . GLU A 1 252 ? 18.688 -2.629 -18.656 1 79.69 252 GLU A CA 1
ATOM 1984 C C . GLU A 1 252 ? 19.156 -3.957 -18.062 1 79.69 252 GLU A C 1
ATOM 1986 O O . GLU A 1 252 ? 20.203 -4.023 -17.438 1 79.69 252 GLU A O 1
ATOM 1991 N N . LEU A 1 253 ? 18.438 -4.965 -18.406 1 82.5 253 LEU A N 1
ATOM 1992 C CA . LEU A 1 253 ? 18.781 -6.258 -17.812 1 82.5 253 LEU A CA 1
ATOM 1993 C C . LEU A 1 253 ? 19.875 -6.949 -18.609 1 82.5 253 LEU A C 1
ATOM 1995 O O . LEU A 1 253 ? 19.812 -6.984 -19.844 1 82.5 253 LEU A O 1
ATOM 1999 N N . GLU A 1 254 ? 20.828 -7.387 -17.891 1 83.19 254 GLU A N 1
ATOM 2000 C CA . GLU A 1 254 ? 21.906 -8.133 -18.531 1 83.19 254 GLU A CA 1
ATOM 2001 C C . GLU A 1 254 ? 21.469 -9.539 -18.922 1 83.19 254 GLU A C 1
ATOM 2003 O O . GLU A 1 254 ? 21.969 -10.109 -19.891 1 83.19 254 GLU A O 1
ATOM 2008 N N . GLU A 1 255 ? 20.641 -10.109 -18.141 1 89.31 255 GLU A N 1
ATOM 2009 C CA . GLU A 1 255 ? 20.125 -11.461 -18.312 1 89.31 255 GLU A CA 1
ATOM 2010 C C . GLU A 1 255 ? 18.625 -11.523 -18 1 89.31 255 GLU A C 1
ATOM 2012 O O . GLU A 1 255 ? 18.219 -11.242 -16.859 1 89.31 255 GLU A O 1
ATOM 2017 N N . ILE A 1 256 ? 17.906 -11.922 -19.016 1 89.75 256 ILE A N 1
ATOM 2018 C CA . ILE A 1 256 ? 16.453 -11.852 -18.844 1 89.75 256 ILE A CA 1
ATOM 2019 C C . ILE A 1 256 ? 15.922 -13.195 -18.344 1 89.75 256 ILE A C 1
ATOM 2021 O O . ILE A 1 256 ? 14.75 -13.312 -18 1 89.75 256 ILE A O 1
ATOM 2025 N N . MET A 1 257 ? 16.797 -14.258 -18.219 1 92.44 257 MET A N 1
ATOM 2026 C CA . MET A 1 257 ? 16.344 -15.578 -17.797 1 92.44 257 MET A CA 1
ATOM 2027 C C . MET A 1 257 ? 16.5 -15.766 -16.297 1 92.44 257 MET A C 1
ATOM 2029 O O . MET A 1 257 ? 16.281 -16.859 -15.773 1 92.44 257 MET A O 1
ATOM 2033 N N . ILE A 1 258 ? 16.969 -14.734 -15.648 1 93.94 258 ILE A N 1
ATOM 2034 C CA . ILE A 1 258 ? 17.078 -14.766 -14.195 1 93.94 258 ILE A CA 1
ATOM 2035 C C . ILE A 1 258 ? 15.984 -13.891 -13.578 1 93.94 258 ILE A C 1
ATOM 2037 O O . ILE A 1 258 ? 15.805 -12.742 -13.984 1 93.94 258 ILE A O 1
ATOM 2041 N N . THR A 1 259 ? 15.266 -14.469 -12.656 1 94.31 259 THR A N 1
ATOM 2042 C CA . THR A 1 259 ? 14.172 -13.758 -12.008 1 94.31 259 THR A CA 1
ATOM 2043 C C . THR A 1 259 ? 14.539 -13.391 -10.578 1 94.31 259 THR A C 1
ATOM 2045 O O . THR A 1 259 ? 15.508 -13.914 -10.023 1 94.31 259 THR A O 1
ATOM 2048 N N . PRO A 1 260 ? 13.758 -12.508 -9.969 1 95.56 260 PRO A N 1
ATOM 2049 C CA . PRO A 1 260 ? 14 -12.148 -8.57 1 95.56 260 PRO A CA 1
ATOM 2050 C C . PRO A 1 260 ? 13.844 -13.336 -7.625 1 95.56 260 PRO A C 1
ATOM 2052 O O . PRO A 1 260 ? 14.234 -13.25 -6.457 1 95.56 260 PRO A O 1
ATOM 2055 N N . ALA A 1 261 ? 13.375 -14.461 -8.109 1 97.38 261 ALA A N 1
ATOM 2056 C CA . ALA A 1 261 ? 13.297 -15.664 -7.293 1 97.38 261 ALA A CA 1
ATOM 2057 C C . ALA A 1 261 ? 14.688 -16.109 -6.84 1 97.38 261 ALA A C 1
ATOM 2059 O O . ALA A 1 261 ? 14.836 -16.703 -5.77 1 97.38 261 ALA A O 1
ATOM 2060 N N . SER A 1 262 ? 15.703 -15.781 -7.641 1 97 262 SER A N 1
ATOM 2061 C CA . SER A 1 262 ? 17.078 -16.109 -7.285 1 97 262 SER A CA 1
ATOM 2062 C C . SER A 1 262 ? 17.5 -15.398 -6.008 1 97 262 SER A C 1
ATOM 2064 O O . SER A 1 262 ? 18.281 -15.938 -5.211 1 97 262 SER A O 1
ATOM 2066 N N . GLU A 1 263 ? 16.953 -14.234 -5.875 1 96.81 263 GLU A N 1
ATOM 2067 C CA . GLU A 1 263 ? 17.297 -13.445 -4.699 1 96.81 263 GLU A CA 1
ATOM 2068 C C . GLU A 1 263 ? 16.375 -13.773 -3.521 1 96.81 263 GLU A C 1
ATOM 2070 O O . GLU A 1 263 ? 16.844 -13.938 -2.393 1 96.81 263 GLU A O 1
ATOM 2075 N N . SER A 1 264 ? 15.062 -13.906 -3.734 1 97.69 264 SER A N 1
ATOM 2076 C CA . SER A 1 264 ? 14.117 -14.125 -2.648 1 97.69 264 SER A CA 1
ATOM 2077 C C . SER A 1 264 ? 14.344 -15.469 -1.973 1 97.69 264 SER A C 1
ATOM 2079 O O . SER A 1 264 ? 13.977 -15.664 -0.812 1 97.69 264 SER A O 1
ATOM 2081 N N . SER A 1 265 ? 14.984 -16.422 -2.674 1 98.5 265 SER A N 1
ATOM 2082 C CA . SER A 1 265 ? 15.18 -17.781 -2.146 1 98.5 265 SER A CA 1
ATOM 2083 C C . SER A 1 265 ? 16.625 -18 -1.694 1 98.5 265 SER A C 1
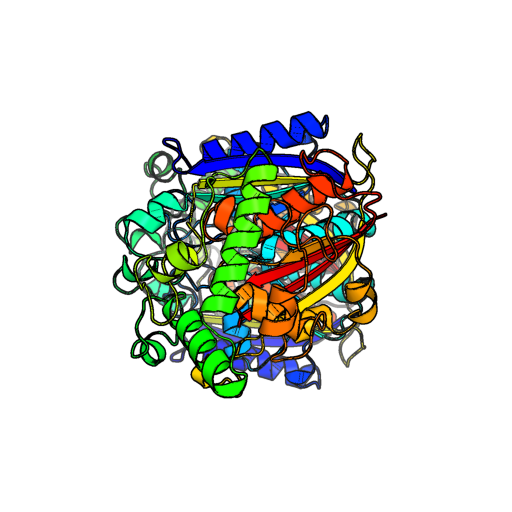ATOM 2085 O O . SER A 1 265 ? 16.969 -19.062 -1.189 1 98.5 265 SER A O 1
ATOM 2087 N N . ARG A 1 266 ? 17.422 -17.062 -1.794 1 97.56 266 ARG A N 1
ATOM 2088 C CA . ARG A 1 266 ? 18.859 -17.203 -1.697 1 97.56 266 ARG A CA 1
ATOM 2089 C C . ARG A 1 266 ? 19.266 -17.766 -0.337 1 97.56 266 ARG A C 1
ATOM 2091 O O . ARG A 1 266 ? 20.156 -18.609 -0.247 1 97.56 266 ARG A O 1
ATOM 2098 N N . ASN A 1 267 ? 18.609 -17.406 0.734 1 96.69 267 ASN A N 1
ATOM 2099 C CA . ASN A 1 267 ? 19.109 -17.656 2.084 1 96.69 267 ASN A CA 1
ATOM 2100 C C . ASN A 1 267 ? 18.656 -19.016 2.596 1 96.69 267 ASN A C 1
ATOM 2102 O O . ASN A 1 267 ? 19.062 -19.453 3.68 1 96.69 267 ASN A O 1
ATOM 2106 N N . PHE A 1 268 ? 17.828 -19.766 1.781 1 97.81 268 PHE A N 1
ATOM 2107 C CA . PHE A 1 268 ? 17.359 -21.047 2.293 1 97.81 268 PHE A CA 1
ATOM 2108 C C . PHE A 1 268 ? 17.156 -22.047 1.156 1 97.81 268 PHE A C 1
ATOM 2110 O O . PHE A 1 268 ? 16.188 -22.812 1.164 1 97.81 268 PHE A O 1
ATOM 2117 N N . ARG A 1 269 ? 18.016 -22.062 0.224 1 97.19 269 ARG A N 1
ATOM 2118 C CA . ARG A 1 269 ? 17.938 -22.922 -0.947 1 97.19 269 ARG A CA 1
ATOM 2119 C C . ARG A 1 269 ? 18.094 -24.391 -0.552 1 97.19 269 ARG A C 1
ATOM 2121 O O . ARG A 1 269 ? 17.484 -25.266 -1.166 1 97.19 269 ARG A O 1
ATOM 2128 N N . ASP A 1 270 ? 18.891 -24.672 0.413 1 97.38 270 ASP A N 1
ATOM 2129 C CA . ASP A 1 270 ? 19.078 -26.047 0.873 1 97.38 270 ASP A CA 1
ATOM 2130 C C . ASP A 1 270 ? 17.781 -26.594 1.467 1 97.38 270 ASP A C 1
ATOM 2132 O O . ASP A 1 270 ? 17.438 -27.766 1.233 1 97.38 270 ASP A O 1
ATOM 2136 N N . GLU A 1 271 ? 17.094 -25.797 2.211 1 98.12 271 GLU A N 1
ATOM 2137 C CA . GLU A 1 271 ? 15.836 -26.219 2.805 1 98.12 271 GLU A CA 1
ATOM 2138 C C . GLU A 1 271 ? 14.766 -26.438 1.735 1 98.12 271 GLU A C 1
ATOM 2140 O O . GLU A 1 271 ? 13.906 -27.297 1.872 1 98.12 271 GLU A O 1
ATOM 2145 N N . ILE A 1 272 ? 14.852 -25.609 0.677 1 98.56 272 ILE A N 1
ATOM 2146 C CA . ILE A 1 272 ? 13.883 -25.719 -0.411 1 98.56 272 ILE A CA 1
ATOM 2147 C C . ILE A 1 272 ? 13.922 -27.125 -1.006 1 98.56 272 ILE A C 1
ATOM 2149 O O . ILE A 1 272 ? 12.875 -27.719 -1.279 1 98.56 272 ILE A O 1
ATOM 2153 N N . LYS A 1 273 ? 15.031 -27.719 -1.103 1 96.5 273 LYS A N 1
ATOM 2154 C CA . LYS A 1 273 ? 15.219 -29 -1.771 1 96.5 273 LYS A CA 1
ATOM 2155 C C . LYS A 1 273 ? 14.617 -30.141 -0.953 1 96.5 273 LYS A C 1
ATOM 2157 O O . LYS A 1 273 ? 14.414 -31.234 -1.469 1 96.5 273 LYS A O 1
ATOM 2162 N N . HIS A 1 274 ? 14.258 -29.906 0.279 1 96.25 274 HIS A N 1
ATOM 2163 C CA . HIS A 1 274 ? 13.789 -30.953 1.17 1 96.25 274 HIS A CA 1
ATOM 2164 C C . HIS A 1 274 ? 12.312 -30.781 1.51 1 96.25 274 HIS A C 1
ATOM 2166 O O . HIS A 1 274 ? 11.789 -31.438 2.414 1 96.25 274 HIS A O 1
ATOM 2172 N N . CYS A 1 275 ? 11.656 -29.938 0.793 1 98.31 275 CYS A N 1
ATOM 2173 C CA . CYS A 1 275 ? 10.227 -29.766 1.019 1 98.31 275 CYS A CA 1
ATOM 2174 C C . CYS A 1 275 ? 9.43 -30.922 0.438 1 98.31 275 CYS A C 1
ATOM 2176 O O . CYS A 1 275 ? 9.898 -31.609 -0.477 1 98.31 275 CYS A O 1
ATOM 2178 N N . ASP A 1 276 ? 8.273 -31.109 0.982 1 98.44 276 ASP A N 1
ATOM 2179 C CA . ASP A 1 276 ? 7.449 -32.25 0.595 1 98.44 276 ASP A CA 1
ATOM 2180 C C . ASP A 1 276 ? 6.637 -31.938 -0.659 1 98.44 276 ASP A C 1
ATOM 2182 O O . ASP A 1 276 ? 6.211 -32.844 -1.372 1 98.44 276 ASP A O 1
ATOM 2186 N N . ALA A 1 277 ? 6.375 -30.672 -0.899 1 98.75 277 ALA A N 1
ATOM 2187 C CA . ALA A 1 277 ? 5.625 -30.234 -2.074 1 98.75 277 ALA A CA 1
ATOM 2188 C C . ALA A 1 277 ? 6.051 -28.844 -2.506 1 98.75 277 ALA A C 1
ATOM 2190 O O . ALA A 1 277 ? 6.668 -28.109 -1.731 1 98.75 277 ALA A O 1
ATOM 2191 N N . TYR A 1 278 ? 5.73 -28.516 -3.744 1 98.88 278 TYR A N 1
ATOM 2192 C CA . TYR A 1 278 ? 6.148 -27.25 -4.352 1 98.88 278 TYR A CA 1
ATOM 2193 C C . TYR A 1 278 ? 4.992 -26.594 -5.094 1 98.88 278 TYR A C 1
ATOM 2195 O O . TYR A 1 278 ? 4.297 -27.25 -5.875 1 98.88 278 TYR A O 1
ATOM 2203 N N . GLU A 1 279 ? 4.703 -25.406 -4.75 1 98.88 279 GLU A N 1
ATOM 2204 C CA . GLU A 1 279 ? 3.736 -24.562 -5.453 1 98.88 279 GLU A CA 1
ATOM 2205 C C . GLU A 1 279 ? 4.418 -23.359 -6.098 1 98.88 279 GLU A C 1
ATOM 2207 O O . GLU A 1 279 ? 4.789 -22.406 -5.41 1 98.88 279 GLU A O 1
ATOM 2212 N N . LEU A 1 280 ? 4.52 -23.406 -7.395 1 98.69 280 LEU A N 1
ATOM 2213 C CA . LEU A 1 280 ? 5.254 -22.391 -8.141 1 98.69 280 LEU A CA 1
ATOM 2214 C C . LEU A 1 280 ? 4.324 -21.625 -9.078 1 98.69 280 LEU A C 1
ATOM 2216 O O . LEU A 1 280 ? 3.391 -22.203 -9.641 1 98.69 280 LEU A O 1
ATOM 2220 N N . TYR A 1 281 ? 4.605 -20.391 -9.164 1 98 281 TYR A N 1
ATOM 2221 C CA . TYR A 1 281 ? 3.832 -19.5 -10.023 1 98 281 TYR A CA 1
ATOM 2222 C C . TYR A 1 281 ? 3.877 -19.969 -11.477 1 98 281 TYR A C 1
ATOM 2224 O O . TYR A 1 281 ? 4.957 -20.156 -12.039 1 98 281 TYR A O 1
ATOM 2232 N N . ASP A 1 282 ? 2.656 -20.156 -12.078 1 97.06 282 ASP A N 1
ATOM 2233 C CA . ASP A 1 282 ? 2.652 -20.781 -13.391 1 97.06 282 ASP A CA 1
ATOM 2234 C C . ASP A 1 282 ? 1.754 -20.031 -14.367 1 97.06 282 ASP A C 1
ATOM 2236 O O . ASP A 1 282 ? 0.903 -20.625 -15.031 1 97.06 282 ASP A O 1
ATOM 2240 N N . SER A 1 283 ? 2.02 -18.781 -14.523 1 95 283 SER A N 1
ATOM 2241 C CA . SER A 1 283 ? 1.288 -18.016 -15.523 1 95 283 SER A CA 1
ATOM 2242 C C . SER A 1 283 ? 1.59 -18.5 -16.938 1 95 283 SER A C 1
ATOM 2244 O O . SER A 1 283 ? 0.742 -18.406 -17.828 1 95 283 SER A O 1
ATOM 2246 N N . PHE A 1 284 ? 2.84 -18.891 -17.125 1 96.19 284 PHE A N 1
ATOM 2247 C CA . PHE A 1 284 ? 3.346 -19.5 -18.359 1 96.19 284 PHE A CA 1
ATOM 2248 C C . PHE A 1 284 ? 4.199 -20.719 -18.047 1 96.19 284 PHE A C 1
ATOM 2250 O O . PHE A 1 284 ? 4.746 -20.844 -16.953 1 96.19 284 PHE A O 1
ATOM 2257 N N . SER A 1 285 ? 4.293 -21.594 -19.047 1 97.69 285 SER A N 1
ATOM 2258 C CA . SER A 1 285 ? 5.152 -22.75 -18.859 1 97.69 285 SER A CA 1
ATOM 2259 C C . SER A 1 285 ? 6.574 -22.344 -18.5 1 97.69 285 SER A C 1
ATOM 2261 O O . SER A 1 285 ? 7.176 -22.906 -17.578 1 97.69 285 SER A O 1
ATOM 2263 N N . ILE A 1 286 ? 7.043 -21.281 -19.109 1 97.12 286 ILE A N 1
ATOM 2264 C CA . ILE A 1 286 ? 8.43 -20.859 -18.938 1 97.12 286 ILE A CA 1
ATOM 2265 C C . ILE A 1 286 ? 8.617 -20.297 -17.531 1 97.12 286 ILE A C 1
ATOM 2267 O O . ILE A 1 286 ? 9.711 -20.406 -16.953 1 97.12 286 ILE A O 1
ATOM 2271 N N . THR A 1 287 ? 7.57 -19.766 -16.906 1 96.62 287 THR A N 1
ATOM 2272 C CA . THR A 1 287 ? 7.688 -19.203 -15.57 1 96.62 287 THR A CA 1
ATOM 2273 C C . THR A 1 287 ? 8.047 -20.297 -14.555 1 96.62 287 THR A C 1
ATOM 2275 O O . THR A 1 287 ? 8.875 -20.062 -13.672 1 96.62 287 THR A O 1
ATOM 2278 N N . VAL A 1 288 ? 7.477 -21.422 -14.703 1 98.12 288 VAL A N 1
ATOM 2279 C CA . VAL A 1 288 ? 7.762 -22.547 -13.797 1 98.12 288 VAL A CA 1
ATOM 2280 C C . VAL A 1 288 ? 9.219 -22.969 -13.961 1 98.12 288 VAL A C 1
ATOM 2282 O O . VAL A 1 288 ? 9.922 -23.203 -12.977 1 98.12 288 VAL A O 1
ATOM 2285 N N . ILE A 1 289 ? 9.633 -23.031 -15.172 1 98.19 289 ILE A N 1
ATOM 2286 C CA . ILE A 1 289 ? 10.992 -23.453 -15.484 1 98.19 289 ILE A CA 1
ATOM 2287 C C . ILE A 1 289 ? 12 -22.516 -14.828 1 98.19 289 ILE A C 1
ATOM 2289 O O . ILE A 1 289 ? 12.93 -22.953 -14.156 1 98.19 289 ILE A O 1
ATOM 2293 N N . LEU A 1 290 ? 11.766 -21.25 -15.016 1 97.12 290 LEU A N 1
ATOM 2294 C CA . LEU A 1 290 ? 12.672 -20.25 -14.453 1 97.12 290 LEU A CA 1
ATOM 2295 C C . LEU A 1 290 ? 12.719 -20.359 -12.93 1 97.12 290 LEU A C 1
ATOM 2297 O O . LEU A 1 290 ? 13.789 -20.25 -12.328 1 97.12 290 LEU A O 1
ATOM 2301 N N . GLN A 1 291 ? 11.578 -20.578 -12.328 1 97.62 291 GLN A N 1
ATOM 2302 C CA . GLN A 1 291 ? 11.523 -20.688 -10.875 1 97.62 291 GLN A CA 1
ATOM 2303 C C . GLN A 1 291 ? 12.273 -21.922 -10.375 1 97.62 291 GLN A C 1
ATOM 2305 O O . GLN A 1 291 ? 12.992 -21.859 -9.375 1 97.62 291 GLN A O 1
ATOM 2310 N N . LEU A 1 292 ? 12.086 -23.016 -11.031 1 98.38 292 LEU A N 1
ATOM 2311 C CA . LEU A 1 292 ? 12.805 -24.234 -10.664 1 98.38 292 LEU A CA 1
ATOM 2312 C C . LEU A 1 292 ? 14.312 -24 -10.688 1 98.38 292 LEU A C 1
ATOM 2314 O O . LEU A 1 292 ? 15.023 -24.438 -9.781 1 98.38 292 LEU A O 1
ATOM 2318 N N . GLU A 1 293 ? 14.727 -23.344 -11.672 1 97.94 293 GLU A N 1
ATOM 2319 C CA . GLU A 1 293 ? 16.156 -23.109 -11.859 1 97.94 293 GLU A CA 1
ATOM 2320 C C . GLU A 1 293 ? 16.672 -22.031 -10.914 1 97.94 293 GLU A C 1
ATOM 2322 O O . GLU A 1 293 ? 17.688 -22.203 -10.25 1 97.94 293 GLU A O 1
ATOM 2327 N N . ASP A 1 294 ? 15.93 -20.938 -10.789 1 97.62 294 ASP A N 1
ATOM 2328 C CA . ASP A 1 294 ? 16.375 -19.766 -10.047 1 97.62 294 ASP A CA 1
ATOM 2329 C C . ASP A 1 294 ? 16.328 -20.016 -8.539 1 97.62 294 ASP A C 1
ATOM 2331 O O . ASP A 1 294 ? 17.047 -19.375 -7.77 1 97.62 294 ASP A O 1
ATOM 2335 N N . THR A 1 295 ? 15.516 -20.953 -8.078 1 98.25 295 THR A N 1
ATOM 2336 C CA . THR A 1 295 ? 15.43 -21.266 -6.656 1 98.25 295 THR A CA 1
ATOM 2337 C C . THR A 1 295 ? 16.406 -22.375 -6.285 1 98.25 295 THR A C 1
ATOM 2339 O O . THR A 1 295 ? 16.516 -22.75 -5.117 1 98.25 295 THR A O 1
ATOM 2342 N N . GLY A 1 296 ? 17.031 -22.953 -7.27 1 97.19 296 GLY A N 1
ATOM 2343 C CA . GLY A 1 296 ? 18.062 -23.938 -7.02 1 97.19 296 GLY A CA 1
ATOM 2344 C C . GLY A 1 296 ? 17.531 -25.359 -6.945 1 97.19 296 GLY A C 1
ATOM 2345 O O . GLY A 1 296 ? 18.266 -26.281 -6.59 1 97.19 296 GLY A O 1
ATOM 2346 N N . ILE A 1 297 ? 16.312 -25.531 -7.219 1 97.88 297 ILE A N 1
ATOM 2347 C CA . ILE A 1 297 ? 15.75 -26.875 -7.215 1 97.88 297 ILE A CA 1
ATOM 2348 C C . ILE A 1 297 ? 16.438 -27.734 -8.281 1 97.88 297 ILE A C 1
ATOM 2350 O O . ILE A 1 297 ? 16.75 -28.906 -8.047 1 97.88 297 ILE A O 1
ATOM 2354 N N . ILE A 1 298 ? 16.656 -27.188 -9.43 1 97.56 298 ILE A N 1
ATOM 2355 C CA . ILE A 1 298 ? 17.453 -27.812 -10.477 1 97.56 298 ILE A CA 1
ATOM 2356 C C . ILE A 1 298 ? 18.453 -26.812 -11.039 1 97.56 298 ILE A C 1
ATOM 2358 O O . ILE A 1 298 ? 18.344 -25.609 -10.789 1 97.56 298 ILE A O 1
ATOM 2362 N N . LYS A 1 299 ? 19.469 -27.25 -11.742 1 96.88 299 LYS A N 1
ATOM 2363 C CA . LYS A 1 299 ? 20.438 -26.375 -12.383 1 96.88 299 LYS A CA 1
ATOM 2364 C C . LYS A 1 299 ? 19.859 -25.75 -13.656 1 96.88 299 LYS A C 1
ATOM 2366 O O . LYS A 1 299 ? 18.984 -26.328 -14.297 1 96.88 299 LYS A O 1
ATOM 2371 N N . LYS A 1 300 ? 20.422 -24.625 -13.992 1 96.19 300 LYS A N 1
ATOM 2372 C CA . LYS A 1 300 ? 20 -23.969 -15.234 1 96.19 300 LYS A CA 1
ATOM 2373 C C . LYS A 1 300 ? 20.203 -24.906 -16.422 1 96.19 300 LYS A C 1
ATOM 2375 O O . LYS A 1 300 ? 21.266 -25.531 -16.562 1 96.19 300 LYS A O 1
ATOM 2380 N N . GLY A 1 301 ? 19.156 -25.078 -17.203 1 96.38 301 GLY A N 1
ATOM 2381 C CA . GLY A 1 301 ? 19.266 -25.859 -18.422 1 96.38 301 GLY A CA 1
ATOM 2382 C C . GLY A 1 301 ? 18.938 -27.328 -18.219 1 96.38 301 GLY A C 1
ATOM 2383 O O . GLY A 1 301 ? 18.906 -28.094 -19.188 1 96.38 301 GLY A O 1
ATOM 2384 N N . GLU A 1 302 ? 18.609 -27.719 -17.078 1 97.62 302 GLU A N 1
ATOM 2385 C CA . GLU A 1 302 ? 18.406 -29.141 -16.812 1 97.62 302 GLU A CA 1
ATOM 2386 C C . GLU A 1 302 ? 16.922 -29.484 -16.797 1 97.62 302 GLU A C 1
ATOM 2388 O O . GLU A 1 302 ? 16.531 -30.594 -16.422 1 97.62 302 GLU A O 1
ATOM 2393 N N . PHE A 1 303 ? 16.078 -28.609 -17.203 1 98 303 PHE A N 1
ATOM 2394 C CA . PHE A 1 303 ? 14.641 -28.797 -17.078 1 98 303 PHE A CA 1
ATOM 2395 C C . PHE A 1 303 ? 14.172 -29.969 -17.922 1 98 303 PHE A C 1
ATOM 2397 O O . PHE A 1 303 ? 13.312 -30.75 -17.484 1 98 303 PHE A O 1
ATOM 2404 N N . GLY A 1 304 ? 14.648 -30.062 -19.125 1 97.44 304 GLY A N 1
ATOM 2405 C CA . GLY A 1 304 ? 14.234 -31.156 -19.984 1 97.44 304 GLY A CA 1
ATOM 2406 C C . GLY A 1 304 ? 14.391 -32.531 -19.344 1 97.44 304 GLY A C 1
ATOM 2407 O O . GLY A 1 304 ? 13.445 -33.312 -19.312 1 97.44 304 GLY A O 1
ATOM 2408 N N . LYS A 1 305 ? 15.594 -32.781 -18.875 1 97.12 305 LYS A N 1
ATOM 2409 C CA . LYS A 1 305 ? 15.867 -34.062 -18.188 1 97.12 305 LYS A CA 1
ATOM 2410 C C . LYS A 1 305 ? 15 -34.188 -16.938 1 97.12 305 LYS A C 1
ATOM 2412 O O . LYS A 1 305 ? 14.5 -35.281 -16.641 1 97.12 305 LYS A O 1
ATOM 2417 N N . PHE A 1 306 ? 14.828 -33.156 -16.25 1 97.69 306 PHE A N 1
ATOM 2418 C CA . PHE A 1 306 ? 14.047 -33.156 -15.023 1 97.69 306 PHE A CA 1
ATOM 2419 C C . PHE A 1 306 ? 12.602 -33.562 -15.289 1 97.69 306 PHE A C 1
ATOM 2421 O O . PHE A 1 306 ? 12.078 -34.438 -14.625 1 97.69 306 PHE A O 1
ATOM 2428 N N . ILE A 1 307 ? 11.945 -32.906 -16.266 1 98.19 307 ILE A N 1
ATOM 2429 C CA . ILE A 1 307 ? 10.508 -33.094 -16.469 1 98.19 307 ILE A CA 1
ATOM 2430 C C . ILE A 1 307 ? 10.242 -34.469 -17.078 1 98.19 307 ILE A C 1
ATOM 2432 O O . ILE A 1 307 ? 9.18 -35.031 -16.875 1 98.19 307 ILE A O 1
ATOM 2436 N N . GLU A 1 308 ? 11.195 -34.969 -17.812 1 97.19 308 GLU A N 1
ATOM 2437 C CA . GLU A 1 308 ? 11.062 -36.281 -18.406 1 97.19 308 GLU A CA 1
ATOM 2438 C C . GLU A 1 308 ? 11.109 -37.375 -17.328 1 97.19 308 GLU A C 1
ATOM 2440 O O . GLU A 1 308 ? 10.336 -38.344 -17.375 1 97.19 308 GLU A O 1
ATOM 2445 N N . LYS A 1 309 ? 11.875 -37.188 -16.359 1 97.25 309 LYS A N 1
ATOM 2446 C CA . LYS A 1 309 ? 12.172 -38.25 -15.414 1 97.25 309 LYS A CA 1
ATOM 2447 C C . LYS A 1 309 ? 11.375 -38.094 -14.125 1 97.25 309 LYS A C 1
ATOM 2449 O O . LYS A 1 309 ? 11.25 -39.031 -13.344 1 97.25 309 LYS A O 1
ATOM 2454 N N . THR A 1 310 ? 10.898 -36.969 -13.875 1 98 310 THR A N 1
ATOM 2455 C CA . THR A 1 310 ? 10.328 -36.656 -12.57 1 98 310 THR A CA 1
ATOM 2456 C C . THR A 1 310 ? 8.812 -36.781 -12.594 1 98 310 THR A C 1
ATOM 2458 O O . THR A 1 310 ? 8.148 -36.219 -13.461 1 98 310 THR A O 1
ATOM 2461 N N . ASP A 1 311 ? 8.258 -37.562 -11.695 1 98.38 311 ASP A N 1
ATOM 2462 C CA . ASP A 1 311 ? 6.824 -37.562 -11.43 1 98.38 311 ASP A CA 1
ATOM 2463 C C . ASP A 1 311 ? 6.426 -36.438 -10.477 1 98.38 311 ASP A C 1
ATOM 2465 O O . ASP A 1 311 ? 6.785 -36.469 -9.297 1 98.38 311 ASP A O 1
ATOM 2469 N N . ILE A 1 312 ? 5.629 -35.5 -11.023 1 98.5 312 ILE A N 1
ATOM 2470 C CA . ILE A 1 312 ? 5.34 -34.312 -10.227 1 98.5 312 ILE A CA 1
ATOM 2471 C C . ILE A 1 312 ? 3.959 -34.438 -9.594 1 98.5 312 ILE A C 1
ATOM 2473 O O . ILE A 1 312 ? 3.426 -33.469 -9.047 1 98.5 312 ILE A O 1
ATOM 2477 N N . SER A 1 313 ? 3.312 -35.625 -9.641 1 98.38 313 SER A N 1
ATOM 2478 C CA . SER A 1 313 ? 2.006 -35.844 -9.031 1 98.38 313 SER A CA 1
ATOM 2479 C C . SER A 1 313 ? 2.104 -35.844 -7.508 1 98.38 313 SER A C 1
ATOM 2481 O O . SER A 1 313 ? 3.203 -35.844 -6.949 1 98.38 313 SER A O 1
ATOM 2483 N N . SER A 1 314 ? 0.976 -35.844 -6.863 1 97.81 314 SER A N 1
ATOM 2484 C CA . SER A 1 314 ? 0.938 -35.812 -5.402 1 97.81 314 SER A CA 1
ATOM 2485 C C . SER A 1 314 ? 1.586 -37.062 -4.82 1 97.81 314 SER A C 1
ATOM 2487 O O . SER A 1 314 ? 2.049 -37.062 -3.678 1 97.81 314 SER A O 1
ATOM 2489 N N . SER A 1 315 ? 1.669 -38.125 -5.59 1 97 315 SER A N 1
ATOM 2490 C CA . SER A 1 315 ? 2.273 -39.375 -5.133 1 97 315 SER A CA 1
ATOM 2491 C C . SER A 1 315 ? 3.652 -39.594 -5.75 1 97 315 SER A C 1
ATOM 2493 O O . SER A 1 315 ? 4.262 -40.625 -5.578 1 97 315 SER A O 1
ATOM 2495 N N . GLY A 1 316 ? 4.105 -38.594 -6.41 1 97 316 GLY A N 1
ATOM 2496 C CA . GLY A 1 316 ? 5.32 -38.75 -7.191 1 97 316 GLY A CA 1
ATOM 2497 C C . GLY A 1 316 ? 6.574 -38.344 -6.445 1 97 316 GLY A C 1
ATOM 2498 O O . GLY A 1 316 ? 6.586 -38.312 -5.211 1 97 316 GLY A O 1
ATOM 2499 N N . ASP A 1 317 ? 7.68 -38.125 -7.23 1 95.88 317 ASP A N 1
ATOM 2500 C CA . ASP A 1 317 ? 9.016 -37.812 -6.723 1 95.88 317 ASP A CA 1
ATOM 2501 C C . ASP A 1 317 ? 9.062 -36.406 -6.145 1 95.88 317 ASP A C 1
ATOM 2503 O O . ASP A 1 317 ? 9.727 -36.156 -5.133 1 95.88 317 ASP A O 1
ATOM 2507 N N . MET A 1 318 ? 8.375 -35.5 -6.805 1 97.88 318 MET A N 1
ATOM 2508 C CA . MET A 1 318 ? 8.375 -34.094 -6.422 1 97.88 318 MET A CA 1
ATOM 2509 C C . MET A 1 318 ? 7.016 -33.469 -6.684 1 97.88 318 MET A C 1
ATOM 2511 O O . MET A 1 318 ? 6.828 -32.781 -7.695 1 97.88 318 MET A O 1
ATOM 2515 N N . PRO A 1 319 ? 6.109 -33.656 -5.77 1 98.75 319 PRO A N 1
ATOM 2516 C CA . PRO A 1 319 ? 4.793 -33.031 -5.953 1 98.75 319 PRO A CA 1
ATOM 2517 C C . PRO A 1 319 ? 4.879 -31.547 -6.266 1 98.75 319 PRO A C 1
ATOM 2519 O O . PRO A 1 319 ? 5.32 -30.766 -5.426 1 98.75 319 PRO A O 1
ATOM 2522 N N . LEU A 1 320 ? 4.555 -31.172 -7.469 1 98.81 320 LEU A N 1
ATOM 2523 C CA . LEU A 1 320 ? 4.633 -29.812 -8 1 98.81 320 LEU A CA 1
ATOM 2524 C C . LEU A 1 320 ? 3.277 -29.359 -8.523 1 98.81 320 LEU A C 1
ATOM 2526 O O . LEU A 1 320 ? 2.668 -30.031 -9.352 1 98.81 320 LEU A O 1
ATOM 2530 N N . ASN A 1 321 ? 2.861 -28.172 -8.023 1 98.75 321 ASN A N 1
ATOM 2531 C CA . ASN A 1 321 ? 1.562 -27.641 -8.422 1 98.75 321 ASN A CA 1
ATOM 2532 C C . ASN A 1 321 ? 0.486 -28.734 -8.406 1 98.75 321 ASN A C 1
ATOM 2534 O O . ASN A 1 321 ? -0.172 -28.969 -9.414 1 98.75 321 ASN A O 1
ATOM 2538 N N . THR A 1 322 ? 0.254 -29.203 -7.199 1 98.69 322 THR A N 1
ATOM 2539 C CA . THR A 1 322 ? -0.544 -30.406 -6.984 1 98.69 322 THR A CA 1
ATOM 2540 C C . THR A 1 322 ? -2.004 -30.156 -7.348 1 98.69 322 THR A C 1
ATOM 2542 O O . THR A 1 322 ? -2.729 -31.094 -7.703 1 98.69 322 THR A O 1
ATOM 2545 N N . GLY A 1 323 ? -2.436 -29 -7.273 1 98.25 323 GLY A N 1
ATOM 2546 C CA . GLY A 1 323 ? -3.791 -28.656 -7.672 1 98.25 323 GLY A CA 1
ATOM 2547 C C . GLY A 1 323 ? -3.916 -28.344 -9.148 1 98.25 323 GLY A C 1
ATOM 2548 O O . GLY A 1 323 ? -4.992 -27.969 -9.625 1 98.25 323 GLY A O 1
ATOM 2549 N N . GLY A 1 324 ? -2.854 -28.438 -9.844 1 98.25 324 GLY A N 1
ATOM 2550 C CA . GLY A 1 324 ? -2.824 -28.109 -11.258 1 98.25 324 GLY A CA 1
ATOM 2551 C C . GLY A 1 324 ? -2.293 -26.703 -11.531 1 98.25 324 GLY A C 1
ATOM 2552 O O . GLY A 1 324 ? -2.068 -26.344 -12.688 1 98.25 324 GLY A O 1
ATOM 2553 N N . GLY A 1 325 ? -2.143 -25.922 -10.5 1 98.06 325 GLY A N 1
ATOM 2554 C CA . GLY A 1 325 ? -1.67 -24.547 -10.664 1 98.06 325 GLY A CA 1
ATOM 2555 C C . GLY A 1 325 ? -2.723 -23.625 -11.234 1 98.06 325 GLY A C 1
ATOM 2556 O O . GLY A 1 325 ? -3.855 -24.031 -11.484 1 98.06 325 GLY A O 1
ATOM 2557 N N . SER A 1 326 ? -2.344 -22.391 -11.422 1 97.81 326 SER A N 1
ATOM 2558 C CA . SER A 1 326 ? -3.254 -21.391 -11.977 1 97.81 326 SER A CA 1
ATOM 2559 C C . SER A 1 326 ? -3.619 -21.719 -13.422 1 97.81 326 SER A C 1
ATOM 2561 O O . SER A 1 326 ? -4.703 -21.359 -13.891 1 97.81 326 SER A O 1
ATOM 2563 N N . ILE A 1 327 ? -2.715 -22.359 -14.086 1 97.81 327 ILE A N 1
ATOM 2564 C CA . ILE A 1 327 ? -2.953 -22.688 -15.484 1 97.81 327 ILE A CA 1
ATOM 2565 C C . ILE A 1 327 ? -4.211 -23.547 -15.609 1 97.81 327 ILE A C 1
ATOM 2567 O O . ILE A 1 327 ? -4.93 -23.469 -16.609 1 97.81 327 ILE A O 1
ATOM 2571 N N . ASN A 1 328 ? -4.469 -24.359 -14.578 1 98.31 328 ASN A N 1
ATOM 2572 C CA . ASN A 1 328 ? -5.645 -25.219 -14.641 1 98.31 328 ASN A CA 1
ATOM 2573 C C . ASN A 1 328 ? -6.75 -24.719 -13.711 1 98.31 328 ASN A C 1
ATOM 2575 O O . ASN A 1 328 ? -7.938 -24.906 -14 1 98.31 328 ASN A O 1
ATOM 2579 N N . ARG A 1 329 ? -6.41 -24.094 -12.609 1 97.56 329 ARG A N 1
ATOM 2580 C CA . ARG A 1 329 ? -7.398 -23.547 -11.688 1 97.56 329 ARG A CA 1
ATOM 2581 C C . ARG A 1 329 ? -8 -22.266 -12.227 1 97.56 329 ARG A C 1
ATOM 2583 O O . ARG A 1 329 ? -9.148 -21.938 -11.938 1 97.56 329 ARG A O 1
ATOM 2590 N N . GLY A 1 330 ? -7.293 -21.609 -13.023 1 96.75 330 GLY A N 1
ATOM 2591 C CA . GLY A 1 330 ? -7.566 -20.234 -13.383 1 96.75 330 GLY A CA 1
ATOM 2592 C C . GLY A 1 330 ? -6.785 -19.234 -12.539 1 96.75 330 GLY A C 1
ATOM 2593 O O . GLY A 1 330 ? -6.32 -19.562 -11.445 1 96.75 330 GLY A O 1
ATOM 2594 N N . GLN A 1 331 ? -6.652 -18.109 -13.148 1 96.25 331 GLN A N 1
ATOM 2595 C CA . GLN A 1 331 ? -5.906 -17.062 -12.461 1 96.25 331 GLN A CA 1
ATOM 2596 C C . GLN A 1 331 ? -6.816 -15.898 -12.062 1 96.25 331 GLN A C 1
ATOM 2598 O O . GLN A 1 331 ? -7.055 -14.984 -12.852 1 96.25 331 GLN A O 1
ATOM 2603 N N . PRO A 1 332 ? -7.191 -15.867 -10.781 1 96.19 332 PRO A N 1
ATOM 2604 C CA . PRO A 1 332 ? -8.055 -14.773 -10.344 1 96.19 332 PRO A CA 1
ATOM 2605 C C . PRO A 1 332 ? -7.395 -13.406 -10.484 1 96.19 332 PRO A C 1
ATOM 2607 O O . PRO A 1 332 ? -6.379 -13.141 -9.836 1 96.19 332 PRO A O 1
ATOM 2610 N N . ALA A 1 333 ? -7.977 -12.586 -11.297 1 94.38 333 ALA A N 1
ATOM 2611 C CA . ALA A 1 333 ? -7.57 -11.188 -11.469 1 94.38 333 ALA A CA 1
ATOM 2612 C C . ALA A 1 333 ? -6.086 -11.086 -11.797 1 94.38 333 ALA A C 1
ATOM 2614 O O . ALA A 1 333 ? -5.383 -10.227 -11.273 1 94.38 333 ALA A O 1
ATOM 2615 N N . TYR A 1 334 ? -5.551 -12.062 -12.523 1 90.12 334 TYR A N 1
ATOM 2616 C CA . TYR A 1 334 ? -4.188 -12.055 -13.047 1 90.12 334 TYR A CA 1
ATOM 2617 C C . TYR A 1 334 ? -3.172 -12.281 -11.938 1 90.12 334 TYR A C 1
ATOM 2619 O O . TYR A 1 334 ? -2 -11.922 -12.078 1 90.12 334 TYR A O 1
ATOM 2627 N N . MET A 1 335 ? -3.668 -12.773 -10.812 1 92.25 335 MET A N 1
ATOM 2628 C CA . MET A 1 335 ? -2.758 -13.039 -9.703 1 92.25 335 MET A CA 1
ATOM 2629 C C . MET A 1 335 ? -2.848 -14.492 -9.258 1 92.25 335 MET A C 1
ATOM 2631 O O . MET A 1 335 ? -3.918 -14.961 -8.875 1 92.25 335 MET A O 1
ATOM 2635 N N . SER A 1 336 ? -1.688 -15.109 -9.227 1 94.12 336 SER A N 1
ATOM 2636 C CA . SER A 1 336 ? -1.681 -16.547 -8.961 1 94.12 336 SER A CA 1
ATOM 2637 C C . SER A 1 336 ? -1.237 -16.844 -7.535 1 94.12 336 SER A C 1
ATOM 2639 O O . SER A 1 336 ? -1.377 -17.969 -7.055 1 94.12 336 SER A O 1
ATOM 2641 N N . GLY A 1 337 ? -0.702 -15.875 -6.848 1 96.88 337 GLY A N 1
ATOM 2642 C CA . GLY A 1 337 ? -0.157 -16.125 -5.52 1 96.88 337 GLY A CA 1
ATOM 2643 C C . GLY A 1 337 ? -1.161 -16.75 -4.57 1 96.88 337 GLY A C 1
ATOM 2644 O O . GLY A 1 337 ? -0.809 -17.609 -3.764 1 96.88 337 GLY A O 1
ATOM 2645 N N . SER A 1 338 ? -2.377 -16.312 -4.684 1 97.5 338 SER A N 1
ATOM 2646 C CA . SER A 1 338 ? -3.406 -16.812 -3.773 1 97.5 338 SER A CA 1
ATOM 2647 C C . SER A 1 338 ? -3.789 -18.25 -4.102 1 97.5 338 SER A C 1
ATOM 2649 O O . SER A 1 338 ? -4.164 -19.016 -3.213 1 97.5 338 SER A O 1
ATOM 2651 N N . VAL A 1 339 ? -3.711 -18.609 -5.383 1 98.38 339 VAL A N 1
ATOM 2652 C CA . VAL A 1 339 ? -3.984 -19.984 -5.793 1 98.38 339 VAL A CA 1
ATOM 2653 C C . VAL A 1 339 ? -2.959 -20.938 -5.168 1 98.38 339 VAL A C 1
ATOM 2655 O O . VAL A 1 339 ? -3.316 -22 -4.656 1 98.38 339 VAL A O 1
ATOM 2658 N N . LEU A 1 340 ? -1.742 -20.5 -5.18 1 98.44 340 LEU A N 1
ATOM 2659 C CA . LEU A 1 340 ? -0.651 -21.281 -4.617 1 98.44 340 LEU A CA 1
ATOM 2660 C C . LEU A 1 340 ? -0.825 -21.453 -3.111 1 98.44 340 LEU A C 1
ATOM 2662 O O . LEU A 1 340 ? -0.66 -22.562 -2.586 1 98.44 340 LEU A O 1
ATOM 2666 N N . LEU A 1 341 ? -1.117 -20.359 -2.463 1 98.62 341 LEU A N 1
ATOM 2667 C CA . LEU A 1 341 ? -1.291 -20.391 -1.015 1 98.62 341 LEU A CA 1
ATOM 2668 C C . LEU A 1 341 ? -2.482 -21.266 -0.636 1 98.62 341 LEU A C 1
ATOM 2670 O O . LEU A 1 341 ? -2.41 -22.047 0.316 1 98.62 341 LEU A O 1
ATOM 2674 N N . TYR A 1 342 ? -3.541 -21.141 -1.376 1 98.69 342 TYR A N 1
ATOM 2675 C CA . TYR A 1 342 ? -4.75 -21.922 -1.127 1 98.69 342 TYR A CA 1
ATOM 2676 C C . TYR A 1 342 ? -4.465 -23.422 -1.229 1 98.69 342 TYR A C 1
ATOM 2678 O O . TYR A 1 342 ? -4.812 -24.188 -0.329 1 98.69 342 TYR A O 1
ATOM 2686 N N . GLU A 1 343 ? -3.838 -23.828 -2.295 1 98.75 343 GLU A N 1
ATOM 2687 C CA . GLU A 1 343 ? -3.502 -25.234 -2.486 1 98.75 343 GLU A CA 1
ATOM 2688 C C . GLU A 1 343 ? -2.564 -25.734 -1.39 1 98.75 343 GLU A C 1
ATOM 2690 O O . GLU A 1 343 ? -2.717 -26.859 -0.9 1 98.75 343 GLU A O 1
ATOM 2695 N N . SER A 1 344 ? -1.607 -24.938 -1.064 1 98.69 344 SER A N 1
ATOM 2696 C CA . SER A 1 344 ? -0.679 -25.312 -0 1 98.69 344 SER A CA 1
ATOM 2697 C C . SER A 1 344 ? -1.418 -25.578 1.305 1 98.69 344 SER A C 1
ATOM 2699 O O . SER A 1 344 ? -1.102 -26.547 2.01 1 98.69 344 SER A O 1
ATOM 2701 N N . LEU A 1 345 ? -2.361 -24.766 1.591 1 98.44 345 LEU A N 1
ATOM 2702 C CA . LEU A 1 345 ? -3.111 -24.922 2.832 1 98.44 345 LEU A CA 1
ATOM 2703 C C . LEU A 1 345 ? -4.027 -26.141 2.768 1 98.44 345 LEU A C 1
ATOM 2705 O O . LEU A 1 345 ? -4.223 -26.828 3.77 1 98.44 345 LEU A O 1
ATOM 2709 N N . LEU A 1 346 ? -4.637 -26.391 1.592 1 98.5 346 LEU A N 1
ATOM 2710 C CA . LEU A 1 346 ? -5.41 -27.625 1.438 1 98.5 346 LEU A CA 1
ATOM 2711 C C . LEU A 1 346 ? -4.547 -28.844 1.742 1 98.5 346 LEU A C 1
ATOM 2713 O O . LEU A 1 346 ? -4.957 -29.719 2.504 1 98.5 346 LEU A O 1
ATOM 2717 N N . GLN A 1 347 ? -3.404 -28.859 1.169 1 98.62 347 GLN A N 1
ATOM 2718 C CA . GLN A 1 347 ? -2.492 -30 1.344 1 98.62 347 GLN A CA 1
ATOM 2719 C C . GLN A 1 347 ? -2.062 -30.125 2.801 1 98.62 347 GLN A C 1
ATOM 2721 O O . GLN A 1 347 ? -2.162 -31.219 3.383 1 98.62 347 GLN A O 1
ATOM 2726 N N . LEU A 1 348 ? -1.614 -29.078 3.385 1 98.25 348 LEU A N 1
ATOM 2727 C CA . LEU A 1 348 ? -1.062 -29.109 4.734 1 98.25 348 LEU A CA 1
ATOM 2728 C C . LEU A 1 348 ? -2.139 -29.469 5.754 1 98.25 348 LEU A C 1
ATOM 2730 O O . LEU A 1 348 ? -1.835 -29.984 6.828 1 98.25 348 LEU A O 1
ATOM 2734 N N . ASN A 1 349 ? -3.418 -29.234 5.43 1 97.5 349 ASN A N 1
ATOM 2735 C CA . ASN A 1 349 ? -4.5 -29.516 6.367 1 97.5 349 ASN A CA 1
ATOM 2736 C C . ASN A 1 349 ? -5.199 -30.828 6.043 1 97.5 349 ASN A C 1
ATOM 2738 O O . ASN A 1 349 ? -6.246 -31.141 6.621 1 97.5 349 ASN A O 1
ATOM 2742 N N . GLY A 1 350 ? -4.707 -31.562 5.102 1 97.5 350 GLY A N 1
ATOM 2743 C CA . GLY A 1 350 ? -5.316 -32.844 4.734 1 97.5 350 GLY A CA 1
ATOM 2744 C C . GLY A 1 350 ? -6.672 -32.688 4.07 1 97.5 350 GLY A C 1
ATOM 2745 O O . GLY A 1 350 ? -7.543 -33.531 4.215 1 97.5 350 GLY A O 1
ATOM 2746 N N . MET A 1 351 ? -6.863 -31.609 3.398 1 97.69 351 MET A N 1
ATOM 2747 C CA . MET A 1 351 ? -8.164 -31.297 2.826 1 97.69 351 MET A CA 1
ATOM 2748 C C . MET A 1 351 ? -8.164 -31.516 1.315 1 97.69 351 MET A C 1
ATOM 2750 O O . MET A 1 351 ? -9.211 -31.438 0.672 1 97.69 351 MET A O 1
ATOM 2754 N N . ALA A 1 352 ? -6.961 -31.797 0.737 1 98.25 352 ALA A N 1
ATOM 2755 C CA . ALA A 1 352 ? -6.867 -31.984 -0.707 1 98.25 352 ALA A CA 1
ATOM 2756 C C . ALA A 1 352 ? -7.387 -33.375 -1.108 1 98.25 352 ALA A C 1
ATOM 2758 O O . ALA A 1 352 ? -7.195 -34.344 -0.383 1 98.25 352 ALA A O 1
ATOM 2759 N N . LYS A 1 353 ? -8.016 -33.469 -2.234 1 98.06 353 LYS A N 1
ATOM 2760 C CA . LYS A 1 353 ? -8.438 -34.75 -2.766 1 98.06 353 LYS A CA 1
ATOM 2761 C C . LYS A 1 353 ? -7.234 -35.594 -3.145 1 98.06 353 LYS A C 1
ATOM 2763 O O . LYS A 1 353 ? -7.203 -36.812 -2.854 1 98.06 353 LYS A O 1
ATOM 2768 N N . ASN A 1 354 ? -6.297 -35 -3.797 1 98.19 354 ASN A N 1
ATOM 2769 C CA . ASN A 1 354 ? -5.035 -35.656 -4.113 1 98.19 354 ASN A CA 1
ATOM 2770 C C . ASN A 1 354 ? -3.949 -35.312 -3.098 1 98.19 354 ASN A C 1
ATOM 2772 O O . ASN A 1 354 ? -2.934 -34.719 -3.447 1 98.19 354 ASN A O 1
ATOM 2776 N N . GLN A 1 355 ? -4.066 -35.938 -1.964 1 98.38 355 GLN A N 1
ATOM 2777 C CA . GLN A 1 355 ? -3.262 -35.594 -0.797 1 98.38 355 GLN A CA 1
ATOM 2778 C C . GLN A 1 355 ? -1.838 -36.125 -0.931 1 98.38 355 GLN A C 1
ATOM 2780 O O . GLN A 1 355 ? -1.638 -37.312 -1.239 1 98.38 355 GLN A O 1
ATOM 2785 N N . VAL A 1 356 ? -0.851 -35.219 -0.777 1 98.62 356 VAL A N 1
ATOM 2786 C CA . VAL A 1 356 ? 0.54 -35.656 -0.648 1 98.62 356 VAL A CA 1
ATOM 2787 C C . VAL A 1 356 ? 0.737 -36.375 0.675 1 98.62 356 VAL A C 1
ATOM 2789 O O . VAL A 1 356 ? 0.343 -35.875 1.733 1 98.62 356 VAL A O 1
ATOM 2792 N N . ARG A 1 357 ? 1.37 -37.531 0.65 1 96.62 357 ARG A N 1
ATOM 2793 C CA . ARG A 1 357 ? 1.535 -38.344 1.839 1 96.62 357 ARG A CA 1
ATOM 2794 C C . ARG A 1 357 ? 2.514 -37.719 2.82 1 96.62 357 ARG A C 1
ATOM 2796 O O . ARG A 1 357 ? 3.557 -37.188 2.416 1 96.62 357 ARG A O 1
ATOM 2803 N N . ASP A 1 358 ? 2.154 -37.719 4.09 1 95.69 358 ASP A N 1
ATOM 2804 C CA . ASP A 1 358 ? 2.994 -37.281 5.207 1 95.69 358 ASP A CA 1
ATOM 2805 C C . ASP A 1 358 ? 3.539 -35.875 4.984 1 95.69 358 ASP A C 1
ATOM 2807 O O . ASP A 1 358 ? 4.707 -35.625 5.266 1 95.69 358 ASP A O 1
ATOM 2811 N N . ILE A 1 359 ? 2.754 -35.031 4.418 1 97.75 359 ILE A N 1
ATOM 2812 C CA . ILE A 1 359 ? 3.203 -33.688 4.059 1 97.75 359 ILE A CA 1
ATOM 2813 C C . ILE A 1 359 ? 3.402 -32.844 5.32 1 97.75 359 ILE A C 1
ATOM 2815 O O . ILE A 1 359 ? 2.531 -32.812 6.191 1 97.75 359 ILE A O 1
ATOM 2819 N N . ASN A 1 360 ? 4.609 -32.156 5.406 1 97.38 360 ASN A N 1
ATOM 2820 C CA . ASN A 1 360 ? 4.898 -31.297 6.551 1 97.38 360 ASN A CA 1
ATOM 2821 C C . ASN A 1 360 ? 5.43 -29.922 6.109 1 97.38 360 ASN A C 1
ATOM 2823 O O . ASN A 1 360 ? 5.473 -28.984 6.906 1 97.38 360 ASN A O 1
ATOM 2827 N N . SER A 1 361 ? 5.777 -29.797 4.871 1 98.25 361 SER A N 1
ATOM 2828 C CA . SER A 1 361 ? 6.352 -28.547 4.395 1 98.25 361 SER A CA 1
ATOM 2829 C C . SER A 1 361 ? 6.039 -28.312 2.92 1 98.25 361 SER A C 1
ATOM 2831 O O . SER A 1 361 ? 6.027 -29.266 2.129 1 98.25 361 SER A O 1
ATOM 2833 N N . VAL A 1 362 ? 5.754 -27.125 2.547 1 98.88 362 VAL A N 1
ATOM 2834 C CA . VAL A 1 362 ? 5.496 -26.719 1.167 1 98.88 362 VAL A CA 1
ATOM 2835 C C . VAL A 1 362 ? 6.312 -25.484 0.825 1 98.88 362 VAL A C 1
ATOM 2837 O O . VAL A 1 362 ? 6.285 -24.5 1.56 1 98.88 362 VAL A O 1
ATOM 2840 N N . PHE A 1 363 ? 7.094 -25.562 -0.215 1 98.88 363 PHE A N 1
ATOM 2841 C CA . PHE A 1 363 ? 7.762 -24.391 -0.746 1 98.88 363 PHE A CA 1
ATOM 2842 C C . PHE A 1 363 ? 6.859 -23.641 -1.73 1 98.88 363 PHE A C 1
ATOM 2844 O O . PHE A 1 363 ? 6.266 -24.266 -2.617 1 98.88 363 PHE A O 1
ATOM 2851 N N . ILE A 1 364 ? 6.719 -22.344 -1.559 1 98.81 364 ILE A N 1
ATOM 2852 C CA . ILE A 1 364 ? 5.914 -21.484 -2.422 1 98.81 364 ILE A CA 1
ATOM 2853 C C . ILE A 1 364 ? 6.777 -20.375 -2.994 1 98.81 364 ILE A C 1
ATOM 2855 O O . ILE A 1 364 ? 7.559 -19.75 -2.27 1 98.81 364 ILE A O 1
ATOM 2859 N N . ASN A 1 365 ? 6.68 -20.141 -4.262 1 98.56 365 ASN A N 1
ATOM 2860 C CA . ASN A 1 365 ? 7.27 -18.953 -4.859 1 98.56 365 ASN A CA 1
ATOM 2861 C C . ASN A 1 365 ? 6.27 -18.219 -5.75 1 98.56 365 ASN A C 1
ATOM 2863 O O . ASN A 1 365 ? 5.621 -18.828 -6.598 1 98.56 365 ASN A O 1
ATOM 2867 N N . GLY A 1 366 ? 6.074 -16.953 -5.426 1 96.81 366 GLY A N 1
ATOM 2868 C CA . GLY A 1 366 ? 5.281 -16.078 -6.27 1 96.81 366 GLY A CA 1
ATOM 2869 C C . GLY A 1 366 ? 6.109 -15.016 -6.98 1 96.81 366 GLY A C 1
ATOM 2870 O O . GLY A 1 366 ? 7.074 -14.5 -6.418 1 96.81 366 GLY A O 1
ATOM 2871 N N . ILE A 1 367 ? 5.684 -14.711 -8.219 1 94.69 367 ILE A N 1
ATOM 2872 C CA . ILE A 1 367 ? 6.383 -13.711 -9.023 1 94.69 367 ILE A CA 1
ATOM 2873 C C . ILE A 1 367 ? 5.402 -12.633 -9.469 1 94.69 367 ILE A C 1
ATOM 2875 O O . ILE A 1 367 ? 4.195 -12.875 -9.547 1 94.69 367 ILE A O 1
ATOM 2879 N N . GLY A 1 368 ? 5.988 -11.414 -9.617 1 91.12 368 GLY A N 1
ATOM 2880 C CA . GLY A 1 368 ? 5.203 -10.281 -10.07 1 91.12 368 GLY A CA 1
ATOM 2881 C C . GLY A 1 368 ? 6 -9.305 -10.922 1 91.12 368 GLY A C 1
ATOM 2882 O O . GLY A 1 368 ? 7.23 -9.305 -10.883 1 91.12 368 GLY A O 1
ATOM 2883 N N . GLY A 1 369 ? 5.266 -8.5 -11.727 1 85.88 369 GLY A N 1
ATOM 2884 C CA . GLY A 1 369 ? 5.941 -7.566 -12.617 1 85.88 369 GLY A CA 1
ATOM 2885 C C . GLY A 1 369 ? 6.699 -8.25 -13.742 1 85.88 369 GLY A C 1
ATOM 2886 O O . GLY A 1 369 ? 7.891 -8.008 -13.93 1 85.88 369 GLY A O 1
ATOM 2887 N N . TRP A 1 370 ? 6.148 -9.008 -14.477 1 71.62 370 TRP A N 1
ATOM 2888 C CA . TRP A 1 370 ? 6.641 -9.742 -15.641 1 71.62 370 TRP A CA 1
ATOM 2889 C C . TRP A 1 370 ? 7.848 -10.602 -15.273 1 71.62 370 TRP A C 1
ATOM 2891 O O . TRP A 1 370 ? 8.859 -10.586 -15.977 1 71.62 370 TRP A O 1
ATOM 2901 N N . SER A 1 371 ? 7.844 -11.172 -14.172 1 67.38 371 SER A N 1
ATOM 2902 C CA . SER A 1 371 ? 8.891 -12.055 -13.664 1 67.38 371 SER A CA 1
ATOM 2903 C C . SER A 1 371 ? 10.18 -11.289 -13.391 1 67.38 371 SER A C 1
ATOM 2905 O O . SER A 1 371 ? 11.219 -11.883 -13.117 1 67.38 371 SER A O 1
ATOM 2907 N N . ARG A 1 372 ? 10.047 -10.047 -13.43 1 76.94 372 ARG A N 1
ATOM 2908 C CA . ARG A 1 372 ? 11.305 -9.312 -13.383 1 76.94 372 ARG A CA 1
ATOM 2909 C C . ARG A 1 372 ? 11.336 -8.352 -12.195 1 76.94 372 ARG A C 1
ATOM 2911 O O . ARG A 1 372 ? 12.398 -7.867 -11.812 1 76.94 372 ARG A O 1
ATOM 2918 N N . ASN A 1 373 ? 10.195 -8.234 -11.602 1 89.38 373 ASN A N 1
ATOM 2919 C CA . ASN A 1 373 ? 10.234 -7.133 -10.641 1 89.38 373 ASN A CA 1
ATOM 2920 C C . ASN A 1 373 ? 10.164 -7.645 -9.203 1 89.38 373 ASN A C 1
ATOM 2922 O O . ASN A 1 373 ? 10.836 -7.121 -8.32 1 89.38 373 ASN A O 1
ATOM 2926 N N . HIS A 1 374 ? 9.281 -8.602 -9.047 1 95.69 374 HIS A N 1
ATOM 2927 C CA . HIS A 1 374 ? 9.023 -8.977 -7.66 1 95.69 374 HIS A CA 1
ATOM 2928 C C . HIS A 1 374 ? 9.031 -10.492 -7.488 1 95.69 374 HIS A C 1
ATOM 2930 O O . HIS A 1 374 ? 8.672 -11.227 -8.406 1 95.69 374 HIS A O 1
ATOM 2936 N N . SER A 1 375 ? 9.461 -10.945 -6.348 1 97.25 375 SER A N 1
ATOM 2937 C CA . SER A 1 375 ? 9.383 -12.352 -5.973 1 97.25 375 SER A CA 1
ATOM 2938 C C . SER A 1 375 ? 9.281 -12.516 -4.461 1 97.25 375 SER A C 1
ATOM 2940 O O . SER A 1 375 ? 9.938 -11.797 -3.707 1 97.25 375 SER A O 1
ATOM 2942 N N . VAL A 1 376 ? 8.422 -13.375 -4.051 1 98.06 376 VAL A N 1
ATOM 2943 C CA . VAL A 1 376 ? 8.344 -13.812 -2.66 1 98.06 376 VAL A CA 1
ATOM 2944 C C . VAL A 1 376 ? 8.508 -15.328 -2.584 1 98.06 376 VAL A C 1
ATOM 2946 O O . VAL A 1 376 ? 7.832 -16.062 -3.303 1 98.06 376 VAL A O 1
ATOM 2949 N N . SER A 1 377 ? 9.445 -15.781 -1.752 1 98.62 377 SER A N 1
ATOM 2950 C CA . SER A 1 377 ? 9.688 -17.188 -1.474 1 98.62 377 SER A CA 1
ATOM 2951 C C . SER A 1 377 ? 9.414 -17.516 -0.011 1 98.62 377 SER A C 1
ATOM 2953 O O . SER A 1 377 ? 9.773 -16.75 0.883 1 98.62 377 SER A O 1
ATOM 2955 N N . MET A 1 378 ? 8.688 -18.641 0.199 1 98.62 378 MET A N 1
ATOM 2956 C CA . MET A 1 378 ? 8.477 -19.031 1.591 1 98.62 378 MET A CA 1
ATOM 2957 C C . MET A 1 378 ? 8.305 -20.531 1.719 1 98.62 378 MET A C 1
ATOM 2959 O O . MET A 1 378 ? 7.953 -21.203 0.75 1 98.62 378 MET A O 1
ATOM 2963 N N . ILE A 1 379 ? 8.641 -21.062 2.832 1 98.81 379 ILE A N 1
ATOM 2964 C CA . ILE A 1 379 ? 8.336 -22.438 3.227 1 98.81 379 ILE A CA 1
ATOM 2965 C C . ILE A 1 379 ? 7.289 -22.438 4.34 1 98.81 379 ILE A C 1
ATOM 2967 O O . ILE A 1 379 ? 7.488 -21.812 5.387 1 98.81 379 ILE A O 1
ATOM 2971 N N . LEU A 1 380 ? 6.18 -23.078 4.031 1 98.44 380 LEU A N 1
ATOM 2972 C CA . LEU A 1 380 ? 5.145 -23.25 5.039 1 98.44 380 LEU A CA 1
ATOM 2973 C C . LEU A 1 380 ? 5.254 -24.625 5.691 1 98.44 380 LEU A C 1
ATOM 2975 O O . LEU A 1 380 ? 5.559 -25.609 5.02 1 98.44 380 LEU A O 1
ATOM 2979 N N . GLY A 1 381 ? 5.004 -24.641 6.996 1 95.69 381 GLY A N 1
ATOM 2980 C CA . GLY A 1 381 ? 4.992 -25.922 7.703 1 95.69 381 GLY A CA 1
ATOM 2981 C C . GLY A 1 381 ? 4.785 -25.766 9.195 1 95.69 381 GLY A C 1
ATOM 2982 O O . GLY A 1 381 ? 4.418 -24.688 9.672 1 95.69 381 GLY A O 1
ATOM 2983 N N . ASP A 1 382 ? 4.941 -26.875 9.938 1 84.56 382 ASP A N 1
ATOM 2984 C CA . ASP A 1 382 ? 4.758 -26.891 11.391 1 84.56 382 ASP A CA 1
ATOM 2985 C C . ASP A 1 382 ? 6 -26.375 12.102 1 84.56 382 ASP A C 1
ATOM 2987 O O . ASP A 1 382 ? 7.125 -26.578 11.641 1 84.56 382 ASP A O 1
ATOM 2991 N N . MET B 1 1 ? 15.734 5.363 14.727 1 89.56 1 MET B N 1
ATOM 2992 C CA . MET B 1 1 ? 16.078 6.777 14.836 1 89.56 1 MET B CA 1
ATOM 2993 C C . MET B 1 1 ? 16.141 7.43 13.461 1 89.56 1 MET B C 1
ATOM 2995 O O . MET B 1 1 ? 16.375 6.754 12.453 1 89.56 1 MET B O 1
ATOM 2999 N N . ILE B 1 2 ? 15.875 8.703 13.484 1 97 2 ILE B N 1
ATOM 3000 C CA . ILE B 1 2 ? 16.016 9.477 12.25 1 97 2 ILE B CA 1
ATOM 3001 C C . ILE B 1 2 ? 17.469 9.922 12.086 1 97 2 ILE B C 1
ATOM 3003 O O . ILE B 1 2 ? 18.016 10.586 12.961 1 97 2 ILE B O 1
ATOM 3007 N N . LYS B 1 3 ? 18.062 9.562 10.969 1 97.69 3 LYS B N 1
ATOM 3008 C CA . LYS B 1 3 ? 19.469 9.859 10.734 1 97.69 3 LYS B CA 1
ATOM 3009 C C . LYS B 1 3 ? 19.641 11.023 9.758 1 97.69 3 LYS B C 1
ATOM 3011 O O . LYS B 1 3 ? 20.688 11.664 9.727 1 97.69 3 LYS B O 1
ATOM 3016 N N . GLY B 1 4 ? 18.672 11.219 8.992 1 98.31 4 GLY B N 1
ATOM 3017 C CA . GLY B 1 4 ? 18.609 12.328 8.055 1 98.31 4 GLY B CA 1
ATOM 3018 C C . GLY B 1 4 ? 17.203 12.68 7.629 1 98.31 4 GLY B C 1
ATOM 3019 O O . GLY B 1 4 ? 16.344 11.797 7.527 1 98.31 4 GLY B O 1
ATOM 3020 N N . PHE B 1 5 ? 16.969 13.945 7.406 1 98.62 5 PHE B N 1
ATOM 3021 C CA . PHE B 1 5 ? 15.703 14.422 6.863 1 98.62 5 PHE B CA 1
ATOM 3022 C C . PHE B 1 5 ? 15.898 15.719 6.098 1 98.62 5 PHE B C 1
ATOM 3024 O O . PHE B 1 5 ? 16.812 16.5 6.402 1 98.62 5 PHE B O 1
ATOM 3031 N N . ALA B 1 6 ? 15.062 15.891 5.07 1 98.69 6 ALA B N 1
ATOM 3032 C CA . ALA B 1 6 ? 15.172 17.078 4.23 1 98.69 6 ALA B CA 1
ATOM 3033 C C . ALA B 1 6 ? 13.883 17.328 3.457 1 98.69 6 ALA B C 1
ATOM 3035 O O . ALA B 1 6 ? 12.984 16.484 3.447 1 98.69 6 ALA B O 1
ATOM 3036 N N . GLU B 1 7 ? 13.828 18.531 2.9 1 98.25 7 GLU B N 1
ATOM 3037 C CA . GLU B 1 7 ? 12.695 18.875 2.039 1 98.25 7 GLU B CA 1
ATOM 3038 C C . GLU B 1 7 ? 13.164 19.578 0.766 1 98.25 7 GLU B C 1
ATOM 3040 O O . GLU B 1 7 ? 14.258 20.141 0.726 1 98.25 7 GLU B O 1
ATOM 3045 N N . ALA B 1 8 ? 12.461 19.391 -0.252 1 98.38 8 ALA B N 1
ATOM 3046 C CA . ALA B 1 8 ? 12.445 20.203 -1.469 1 98.38 8 ALA B CA 1
ATOM 3047 C C . ALA B 1 8 ? 11.031 20.672 -1.785 1 98.38 8 ALA B C 1
ATOM 3049 O O . ALA B 1 8 ? 10.188 19.891 -2.23 1 98.38 8 ALA B O 1
ATOM 3050 N N . VAL B 1 9 ? 10.773 21.984 -1.461 1 98 9 VAL B N 1
ATOM 3051 C CA . VAL B 1 9 ? 9.414 22.5 -1.567 1 98 9 VAL B CA 1
ATOM 3052 C C . VAL B 1 9 ? 9.422 23.828 -2.33 1 98 9 VAL B C 1
ATOM 3054 O O . VAL B 1 9 ? 10.203 24.719 -2.021 1 98 9 VAL B O 1
ATOM 3057 N N . TYR B 1 10 ? 8.625 23.875 -3.354 1 98 10 TYR B N 1
ATOM 3058 C CA . TYR B 1 10 ? 8.469 25.047 -4.215 1 98 10 TYR B CA 1
ATOM 3059 C C . TYR B 1 10 ? 6.992 25.375 -4.422 1 98 10 TYR B C 1
ATOM 3061 O O . TYR B 1 10 ? 6.148 24.469 -4.441 1 98 10 TYR B O 1
ATOM 3069 N N . LYS B 1 11 ? 6.758 26.672 -4.535 1 96.81 11 LYS B N 1
ATOM 3070 C CA . LYS B 1 11 ? 5.383 27.016 -4.875 1 96.81 11 LYS B CA 1
ATOM 3071 C C . LYS B 1 11 ? 4.961 26.359 -6.188 1 96.81 11 LYS B C 1
ATOM 3073 O O . LYS B 1 11 ? 3.873 25.781 -6.285 1 96.81 11 LYS B O 1
ATOM 3078 N N . LYS B 1 12 ? 5.832 26.516 -7.176 1 96.44 12 LYS B N 1
ATOM 3079 C CA . LYS B 1 12 ? 5.734 25.828 -8.461 1 96.44 12 LYS B CA 1
ATOM 3080 C C . LYS B 1 12 ? 7.113 25.406 -8.961 1 96.44 12 LYS B C 1
ATOM 3082 O O . LYS B 1 12 ? 8.016 26.234 -9.078 1 96.44 12 LYS B O 1
ATOM 3087 N N . TYR B 1 13 ? 7.27 24.141 -9.195 1 97.31 13 TYR B N 1
ATOM 3088 C CA . TYR B 1 13 ? 8.531 23.609 -9.703 1 97.31 13 TYR B CA 1
ATOM 3089 C C . TYR B 1 13 ? 8.445 23.344 -11.195 1 97.31 13 TYR B C 1
ATOM 3091 O O . TYR B 1 13 ? 7.512 22.672 -11.656 1 97.31 13 TYR B O 1
ATOM 3099 N N . ASP B 1 14 ? 9.383 23.781 -12.023 1 96.25 14 ASP B N 1
ATOM 3100 C CA . ASP B 1 14 ? 9.336 23.656 -13.477 1 96.25 14 ASP B CA 1
ATOM 3101 C C . ASP B 1 14 ? 9.742 22.25 -13.93 1 96.25 14 ASP B C 1
ATOM 3103 O O . ASP B 1 14 ? 9.32 21.797 -14.984 1 96.25 14 ASP B O 1
ATOM 3107 N N . GLY B 1 15 ? 10.492 21.562 -13.164 1 96.06 15 GLY B N 1
ATOM 3108 C CA . GLY B 1 15 ? 10.922 20.219 -13.523 1 96.06 15 GLY B CA 1
ATOM 3109 C C . GLY B 1 15 ? 9.891 19.156 -13.219 1 96.06 15 GLY B C 1
ATOM 3110 O O . GLY B 1 15 ? 8.711 19.469 -13.031 1 96.06 15 GLY B O 1
ATOM 3111 N N . THR B 1 16 ? 10.273 17.859 -13.25 1 95 16 THR B N 1
ATOM 3112 C CA . THR B 1 16 ? 9.375 16.734 -13.016 1 95 16 THR B CA 1
ATOM 3113 C C . THR B 1 16 ? 9.281 16.406 -11.523 1 95 16 THR B C 1
ATOM 3115 O O . THR B 1 16 ? 10.133 16.828 -10.742 1 95 16 THR B O 1
ATOM 3118 N N . ALA B 1 17 ? 8.227 15.781 -11.188 1 95.94 17 ALA B N 1
ATOM 3119 C CA . ALA B 1 17 ? 8.102 15.289 -9.82 1 95.94 17 ALA B CA 1
ATOM 3120 C C . ALA B 1 17 ? 9.305 14.43 -9.438 1 95.94 17 ALA B C 1
ATOM 3122 O O . ALA B 1 17 ? 9.75 14.445 -8.289 1 95.94 17 ALA B O 1
ATOM 3123 N N . TYR B 1 18 ? 9.875 13.703 -10.344 1 94.75 18 TYR B N 1
ATOM 3124 C CA . TYR B 1 18 ? 10.984 12.797 -10.117 1 94.75 18 TYR B CA 1
ATOM 3125 C C . TYR B 1 18 ? 12.266 13.562 -9.797 1 94.75 18 TYR B C 1
ATOM 3127 O O . TYR B 1 18 ? 13.031 13.164 -8.922 1 94.75 18 TYR B O 1
ATOM 3135 N N . ASP B 1 19 ? 12.406 14.648 -10.5 1 96.62 19 ASP B N 1
ATOM 3136 C CA . ASP B 1 19 ? 13.539 15.523 -10.195 1 96.62 19 ASP B CA 1
ATOM 3137 C C . ASP B 1 19 ? 13.438 16.062 -8.773 1 96.62 19 ASP B C 1
ATOM 3139 O O . ASP B 1 19 ? 14.438 16.125 -8.055 1 96.62 19 ASP B O 1
ATOM 3143 N N . LEU B 1 20 ? 12.305 16.5 -8.492 1 97.5 20 LEU B N 1
ATOM 3144 C CA . LEU B 1 20 ? 12.055 17.078 -7.18 1 97.5 20 LEU B CA 1
ATOM 3145 C C . LEU B 1 20 ? 12.266 16.047 -6.078 1 97.5 20 LEU B C 1
ATOM 3147 O O . LEU B 1 20 ? 12.852 16.344 -5.035 1 97.5 20 LEU B O 1
ATOM 3151 N N . MET B 1 21 ? 11.773 14.875 -6.332 1 97.38 21 MET B N 1
ATOM 3152 C CA . MET B 1 21 ? 11.938 13.766 -5.402 1 97.38 21 MET B CA 1
ATOM 3153 C C . MET B 1 21 ? 13.414 13.453 -5.18 1 97.38 21 MET B C 1
ATOM 3155 O O . MET B 1 21 ? 13.836 13.227 -4.047 1 97.38 21 MET B O 1
ATOM 3159 N N . ASN B 1 22 ? 14.148 13.445 -6.199 1 98.06 22 ASN B N 1
ATOM 3160 C CA . ASN B 1 22 ? 15.586 13.18 -6.129 1 98.06 22 ASN B CA 1
ATOM 3161 C C . ASN B 1 22 ? 16.312 14.242 -5.312 1 98.06 22 ASN B C 1
ATOM 3163 O O . ASN B 1 22 ? 17.25 13.93 -4.574 1 98.06 22 ASN B O 1
ATOM 3167 N N . GLU B 1 23 ? 15.93 15.438 -5.488 1 98.62 23 GLU B N 1
ATOM 3168 C CA . GLU B 1 23 ? 16.547 16.516 -4.723 1 98.62 23 GLU B CA 1
ATOM 3169 C C . GLU B 1 23 ? 16.359 16.312 -3.223 1 98.62 23 GLU B C 1
ATOM 3171 O O . GLU B 1 23 ? 17.312 16.422 -2.451 1 98.62 23 GLU B O 1
ATOM 3176 N N . ALA B 1 24 ? 15.148 16.031 -2.826 1 98.69 24 ALA B N 1
ATOM 3177 C CA . ALA B 1 24 ? 14.875 15.789 -1.411 1 98.69 24 ALA B CA 1
ATOM 3178 C C . ALA B 1 24 ? 15.688 14.609 -0.883 1 98.69 24 ALA B C 1
ATOM 3180 O O . ALA B 1 24 ? 16.25 14.68 0.215 1 98.69 24 ALA B O 1
ATOM 3181 N N . LEU B 1 25 ? 15.742 13.516 -1.654 1 98.81 25 LEU B N 1
ATOM 3182 C CA . LEU B 1 25 ? 16.484 12.328 -1.252 1 98.81 25 LEU B CA 1
ATOM 3183 C C . LEU B 1 25 ? 17.969 12.641 -1.074 1 98.81 25 LEU B C 1
ATOM 3185 O O . LEU B 1 25 ? 18.562 12.266 -0.068 1 98.81 25 LEU B O 1
ATOM 3189 N N . GLU B 1 26 ? 18.531 13.344 -2.002 1 98.75 26 GLU B N 1
ATOM 3190 C CA . GLU B 1 26 ? 19.953 13.656 -1.948 1 98.75 26 GLU B CA 1
ATOM 3191 C C . GLU B 1 26 ? 20.297 14.453 -0.692 1 98.75 26 GLU B C 1
ATOM 3193 O O . GLU B 1 26 ? 21.312 14.18 -0.032 1 98.75 26 GLU B O 1
ATOM 3198 N N . LYS B 1 27 ? 19.484 15.398 -0.419 1 98.81 27 LYS B N 1
ATOM 3199 C CA . LYS B 1 27 ? 19.703 16.219 0.77 1 98.81 27 LYS B CA 1
ATOM 3200 C C . LYS B 1 27 ? 19.641 15.375 2.039 1 98.81 27 LYS B C 1
ATOM 3202 O O . LYS B 1 27 ? 20.438 15.555 2.955 1 98.81 27 LYS B O 1
ATOM 3207 N N . ALA B 1 28 ? 18.703 14.492 2.09 1 98.75 28 ALA B N 1
ATOM 3208 C CA . ALA B 1 28 ? 18.547 13.648 3.27 1 98.75 28 ALA B CA 1
ATOM 3209 C C . ALA B 1 28 ? 19.719 12.68 3.404 1 98.75 28 ALA B C 1
ATOM 3211 O O . ALA B 1 28 ? 20.203 12.422 4.512 1 98.75 28 ALA B O 1
ATOM 3212 N N . LEU B 1 29 ? 20.156 12.078 2.256 1 98.69 29 LEU B N 1
ATOM 3213 C CA . LEU B 1 29 ? 21.312 11.188 2.256 1 98.69 29 LEU B CA 1
ATOM 3214 C C . LEU B 1 29 ? 22.547 11.906 2.764 1 98.69 29 LEU B C 1
ATOM 3216 O O . LEU B 1 29 ? 23.312 11.352 3.557 1 98.69 29 LEU B O 1
ATOM 3220 N N . ASN B 1 30 ? 22.719 13.102 2.312 1 98.62 30 ASN B N 1
ATOM 3221 C CA . ASN B 1 30 ? 23.859 13.898 2.746 1 98.62 30 ASN B CA 1
ATOM 3222 C C . ASN B 1 30 ? 23.828 14.133 4.254 1 98.62 30 ASN B C 1
ATOM 3224 O O . ASN B 1 30 ? 24.859 14.008 4.918 1 98.62 30 ASN B O 1
ATOM 3228 N N . MET B 1 31 ? 22.734 14.492 4.781 1 98.31 31 MET B N 1
ATOM 3229 C CA . MET B 1 31 ? 22.625 14.711 6.219 1 98.31 31 MET B CA 1
ATOM 3230 C C . MET B 1 31 ? 22.906 13.422 6.988 1 98.31 31 MET B C 1
ATOM 3232 O O . MET B 1 31 ? 23.562 13.453 8.031 1 98.31 31 MET B O 1
ATOM 3236 N N . ALA B 1 32 ? 22.391 12.328 6.469 1 98.12 32 ALA B N 1
ATOM 3237 C CA . ALA B 1 32 ? 22.531 11.039 7.137 1 98.12 32 ALA B CA 1
ATOM 3238 C C . ALA B 1 32 ? 23.953 10.508 6.992 1 98.12 32 ALA B C 1
ATOM 3240 O O . ALA B 1 32 ? 24.391 9.633 7.754 1 98.12 32 ALA B O 1
ATOM 3241 N N . GLY B 1 33 ? 24.656 10.922 5.949 1 98.06 33 GLY B N 1
ATOM 3242 C CA . GLY B 1 33 ? 25.984 10.43 5.68 1 98.06 33 GLY B CA 1
ATOM 3243 C C . GLY B 1 33 ? 26 9.023 5.117 1 98.06 33 GLY B C 1
ATOM 3244 O O . GLY B 1 33 ? 26.844 8.203 5.492 1 98.06 33 GLY B O 1
ATOM 3245 N N . ILE B 1 34 ? 25.031 8.672 4.316 1 97.94 34 ILE B N 1
ATOM 3246 C CA . ILE B 1 34 ? 24.969 7.344 3.715 1 97.94 34 ILE B CA 1
ATOM 3247 C C . ILE B 1 34 ? 24.719 7.473 2.213 1 97.94 34 ILE B C 1
ATOM 3249 O O . ILE B 1 34 ? 24.547 8.578 1.698 1 97.94 34 ILE B O 1
ATOM 3253 N N . GLN B 1 35 ? 24.766 6.328 1.521 1 98.38 35 GLN B N 1
ATOM 3254 C CA . GLN B 1 35 ? 24.594 6.277 0.072 1 98.38 35 GLN B CA 1
ATOM 3255 C C . GLN B 1 35 ? 23.281 5.598 -0.312 1 98.38 35 GLN B C 1
ATOM 3257 O O . GLN B 1 35 ? 22.641 4.973 0.529 1 98.38 35 GLN B O 1
ATOM 3262 N N . ARG B 1 36 ? 22.938 5.754 -1.532 1 98.25 36 ARG B N 1
ATOM 3263 C CA . ARG B 1 36 ? 21.719 5.137 -2.057 1 98.25 36 ARG B CA 1
ATOM 3264 C C . ARG B 1 36 ? 21.75 3.627 -1.843 1 98.25 36 ARG B C 1
ATOM 3266 O O . ARG B 1 36 ? 20.703 3.023 -1.545 1 98.25 36 ARG B O 1
ATOM 3273 N N . SER B 1 37 ? 22.859 3.002 -1.99 1 97.44 37 SER B N 1
ATOM 3274 C CA . SER B 1 37 ? 23.016 1.554 -1.885 1 97.44 37 SER B CA 1
ATOM 3275 C C . SER B 1 37 ? 22.766 1.075 -0.457 1 97.44 37 SER B C 1
ATOM 3277 O O . SER B 1 37 ? 22.578 -0.12 -0.221 1 97.44 37 SER B O 1
ATOM 3279 N N . ASP B 1 38 ? 22.719 2.018 0.5 1 98 38 ASP B N 1
ATOM 3280 C CA . ASP B 1 38 ? 22.562 1.661 1.905 1 98 38 ASP B CA 1
ATOM 3281 C C . ASP B 1 38 ? 21.078 1.575 2.279 1 98 38 ASP B C 1
ATOM 3283 O O . ASP B 1 38 ? 20.734 1.122 3.373 1 98 38 ASP B O 1
ATOM 3287 N N . ILE B 1 39 ? 20.219 2.016 1.383 1 98.31 39 ILE B N 1
ATOM 3288 C CA . ILE B 1 39 ? 18.797 1.992 1.656 1 98.31 39 ILE B CA 1
ATOM 3289 C C . ILE B 1 39 ? 18.266 0.569 1.502 1 98.31 39 ILE B C 1
ATOM 3291 O O . ILE B 1 39 ? 18.312 -0.006 0.413 1 98.31 39 ILE B O 1
ATOM 3295 N N . GLN B 1 40 ? 17.656 0.04 2.568 1 97.81 40 GLN B N 1
ATOM 3296 C CA . GLN B 1 40 ? 17.188 -1.344 2.574 1 97.81 40 GLN B CA 1
ATOM 3297 C C . GLN B 1 40 ? 15.672 -1.413 2.559 1 97.81 40 GLN B C 1
ATOM 3299 O O . GLN B 1 40 ? 15.094 -2.471 2.297 1 97.81 40 GLN B O 1
ATOM 3304 N N . GLY B 1 41 ? 15.023 -0.383 2.879 1 97.94 41 GLY B N 1
ATOM 3305 C CA . GLY B 1 41 ? 13.578 -0.27 2.826 1 97.94 41 GLY B CA 1
ATOM 3306 C C . GLY B 1 41 ? 13.102 1.055 2.262 1 97.94 41 GLY B C 1
ATOM 3307 O O . GLY B 1 41 ? 13.789 2.07 2.387 1 97.94 41 GLY B O 1
ATOM 3308 N N . PHE B 1 42 ? 11.969 1.063 1.634 1 98.25 42 PHE B N 1
ATOM 3309 C CA . PHE B 1 42 ? 11.406 2.254 1.011 1 98.25 42 PHE B CA 1
ATOM 3310 C C . PHE B 1 42 ? 9.891 2.305 1.214 1 98.25 42 PHE B C 1
ATOM 3312 O O . PHE B 1 42 ? 9.188 1.345 0.901 1 98.25 42 PHE B O 1
ATOM 3319 N N . ILE B 1 43 ? 9.352 3.383 1.788 1 98.38 43 ILE B N 1
ATOM 3320 C CA . ILE B 1 43 ? 7.918 3.596 1.984 1 98.38 43 ILE B CA 1
ATOM 3321 C C . ILE B 1 43 ? 7.512 4.941 1.394 1 98.38 43 ILE B C 1
ATOM 3323 O O . ILE B 1 43 ? 8.195 5.949 1.591 1 98.38 43 ILE B O 1
ATOM 3327 N N . THR B 1 44 ? 6.438 4.973 0.699 1 97.69 44 THR B N 1
ATOM 3328 C CA . THR B 1 44 ? 5.941 6.188 0.058 1 97.69 44 THR B CA 1
ATOM 3329 C C . THR B 1 44 ? 4.418 6.164 -0.039 1 97.69 44 THR B C 1
ATOM 3331 O O . THR B 1 44 ? 3.758 5.422 0.688 1 97.69 44 THR B O 1
ATOM 3334 N N . THR B 1 45 ? 3.848 7.152 -0.779 1 95.44 45 THR B N 1
ATOM 3335 C CA . THR B 1 45 ? 2.41 7.223 -1.019 1 95.44 45 THR B CA 1
ATOM 3336 C C . THR B 1 45 ? 2.119 7.754 -2.42 1 95.44 45 THR B C 1
ATOM 3338 O O . THR B 1 45 ? 3.004 8.312 -3.072 1 95.44 45 THR B O 1
ATOM 3341 N N . PHE B 1 46 ? 0.951 7.469 -2.871 1 92 46 PHE B N 1
ATOM 3342 C CA . PHE B 1 46 ? 0.492 7.953 -4.168 1 92 46 PHE B CA 1
ATOM 3343 C C . PHE B 1 46 ? -0.909 8.539 -4.059 1 92 46 PHE B C 1
ATOM 3345 O O . PHE B 1 46 ? -1.79 7.949 -3.432 1 92 46 PHE B O 1
ATOM 3352 N N . LEU B 1 47 ? -1.059 9.727 -4.574 1 92.69 47 LEU B N 1
ATOM 3353 C CA . LEU B 1 47 ? -2.363 10.312 -4.867 1 92.69 47 LEU B CA 1
ATOM 3354 C C . LEU B 1 47 ? -2.5 10.625 -6.352 1 92.69 47 LEU B C 1
ATOM 3356 O O . LEU B 1 47 ? -1.501 10.867 -7.035 1 92.69 47 LEU B O 1
ATOM 3360 N N . PRO B 1 48 ? -3.711 10.586 -6.867 1 91.44 48 PRO B N 1
ATOM 3361 C CA . PRO B 1 48 ? -3.883 10.836 -8.297 1 91.44 48 PRO B CA 1
ATOM 3362 C C . PRO B 1 48 ? -3.373 12.211 -8.727 1 91.44 48 PRO B C 1
ATOM 3364 O O . PRO B 1 48 ? -3.678 13.211 -8.078 1 91.44 48 PRO B O 1
ATOM 3367 N N . GLY B 1 49 ? -2.553 12.18 -9.766 1 92.69 49 GLY B N 1
ATOM 3368 C CA . GLY B 1 49 ? -2.158 13.414 -10.422 1 92.69 49 GLY B CA 1
ATOM 3369 C C . GLY B 1 49 ? -0.86 13.984 -9.883 1 92.69 49 GLY B C 1
ATOM 3370 O O . GLY B 1 49 ? -0.252 14.859 -10.516 1 92.69 49 GLY B O 1
ATOM 3371 N N . ILE B 1 50 ? -0.332 13.477 -8.789 1 94.12 50 ILE B N 1
ATOM 3372 C CA . ILE B 1 50 ? 0.744 14.18 -8.102 1 94.12 50 ILE B CA 1
ATOM 3373 C C . ILE B 1 50 ? 2.088 13.805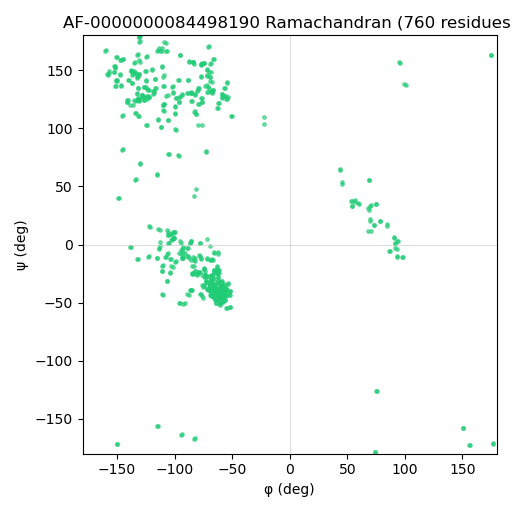 -8.719 1 94.12 50 ILE B C 1
ATOM 3375 O O . ILE B 1 50 ? 3.113 14.414 -8.414 1 94.12 50 ILE B O 1
ATOM 3379 N N . PHE B 1 51 ? 2.121 12.828 -9.492 1 94.06 51 PHE B N 1
ATOM 3380 C CA . PHE B 1 51 ? 3.303 12.516 -10.289 1 94.06 51 PHE B CA 1
ATOM 3381 C C . PHE B 1 51 ? 3.09 12.898 -11.75 1 94.06 51 PHE B C 1
ATOM 3383 O O . PHE B 1 51 ? 2.799 12.039 -12.586 1 94.06 51 PHE B O 1
ATOM 3390 N N . ASP B 1 52 ? 3.205 14.172 -12 1 91.62 52 ASP B N 1
ATOM 3391 C CA . ASP B 1 52 ? 3.191 14.812 -13.312 1 91.62 52 ASP B CA 1
ATOM 3392 C C . ASP B 1 52 ? 1.88 14.539 -14.047 1 91.62 52 ASP B C 1
ATOM 3394 O O . ASP B 1 52 ? 1.879 14.266 -15.242 1 91.62 52 ASP B O 1
ATOM 3398 N N . GLY B 1 53 ? 0.826 14.469 -13.312 1 88.62 53 GLY B N 1
ATOM 3399 C CA . GLY B 1 53 ? -0.503 14.414 -13.898 1 88.62 53 GLY B CA 1
ATOM 3400 C C . GLY B 1 53 ? -1.015 13 -14.078 1 88.62 53 GLY B C 1
ATOM 3401 O O . GLY B 1 53 ? -2.145 12.789 -14.523 1 88.62 53 GLY B O 1
ATOM 3402 N N . ASN B 1 54 ? -0.29 12.039 -13.664 1 87.75 54 ASN B N 1
ATOM 3403 C CA . ASN B 1 54 ? -0.709 10.648 -13.852 1 87.75 54 ASN B CA 1
ATOM 3404 C C . ASN B 1 54 ? -1.73 10.227 -12.805 1 87.75 54 ASN B C 1
ATOM 3406 O O . ASN B 1 54 ? -1.545 10.477 -11.609 1 87.75 54 ASN B O 1
ATOM 3410 N N . ILE B 1 55 ? -2.77 9.57 -13.266 1 87.19 55 ILE B N 1
ATOM 3411 C CA . ILE B 1 55 ? -3.859 9.188 -12.375 1 87.19 55 ILE B CA 1
ATOM 3412 C C . ILE B 1 55 ? -3.498 7.902 -11.633 1 87.19 55 ILE B C 1
ATOM 3414 O O . ILE B 1 55 ? -4.074 7.602 -10.586 1 87.19 55 ILE B O 1
ATOM 3418 N N . PHE B 1 56 ? -2.58 7.176 -12.242 1 85.25 56 PHE B N 1
ATOM 3419 C CA . PHE B 1 56 ? -2.137 5.91 -11.672 1 85.25 56 PHE B CA 1
ATOM 3420 C C . PHE B 1 56 ? -0.748 5.543 -12.18 1 85.25 56 PHE B C 1
ATOM 3422 O O . PHE B 1 56 ? -0.347 5.965 -13.266 1 85.25 56 PHE B O 1
ATOM 3429 N N . LEU B 1 57 ? 0.022 4.875 -11.359 1 84.5 57 LEU B N 1
ATOM 3430 C CA . LEU B 1 57 ? 1.289 4.27 -11.75 1 84.5 57 LEU B CA 1
ATOM 3431 C C . LEU B 1 57 ? 1.344 2.803 -11.344 1 84.5 57 LEU B C 1
ATOM 3433 O O . LEU B 1 57 ? 1.064 2.467 -10.188 1 84.5 57 LEU B O 1
ATOM 3437 N N . HIS B 1 58 ? 1.638 1.977 -12.281 1 86.12 58 HIS B N 1
ATOM 3438 C CA . HIS B 1 58 ? 1.691 0.54 -12.031 1 86.12 58 HIS B CA 1
ATOM 3439 C C . HIS B 1 58 ? 2.912 0.171 -11.195 1 86.12 58 HIS B C 1
ATOM 3441 O O . HIS B 1 58 ? 4.016 0.666 -11.445 1 86.12 58 HIS B O 1
ATOM 3447 N N . PHE B 1 59 ? 2.75 -0.748 -10.156 1 88.75 59 PHE B N 1
ATOM 3448 C CA . PHE B 1 59 ? 3.832 -1.133 -9.258 1 88.75 59 PHE B CA 1
ATOM 3449 C C . PHE B 1 59 ? 4.602 0.093 -8.781 1 88.75 59 PHE B C 1
ATOM 3451 O O . PHE B 1 59 ? 5.832 0.132 -8.875 1 88.75 59 PHE B O 1
ATOM 3458 N N . PHE B 1 60 ? 3.898 1.019 -8.281 1 90.94 60 PHE B N 1
ATOM 3459 C CA . PHE B 1 60 ? 4.297 2.404 -8.055 1 90.94 60 PHE B CA 1
ATOM 3460 C C . PHE B 1 60 ? 5.566 2.473 -7.223 1 90.94 60 PHE B C 1
ATOM 3462 O O . PHE B 1 60 ? 6.562 3.07 -7.641 1 90.94 60 PHE B O 1
ATOM 3469 N N . PRO B 1 61 ? 5.691 1.891 -6.047 1 93.44 61 PRO B N 1
ATOM 3470 C CA . PRO B 1 61 ? 6.93 2.031 -5.277 1 93.44 61 PRO B CA 1
ATOM 3471 C C . PRO B 1 61 ? 8.156 1.511 -6.023 1 93.44 61 PRO B C 1
ATOM 3473 O O . PRO B 1 61 ? 9.234 2.092 -5.922 1 93.44 61 PRO B O 1
ATOM 3476 N N . ASP B 1 62 ? 7.938 0.451 -6.781 1 93.06 62 ASP B N 1
ATOM 3477 C CA . ASP B 1 62 ? 9.039 -0.156 -7.52 1 93.06 62 ASP B CA 1
ATOM 3478 C C . ASP B 1 62 ? 9.547 0.776 -8.617 1 93.06 62 ASP B C 1
ATOM 3480 O O . ASP B 1 62 ? 10.75 0.862 -8.859 1 93.06 62 ASP B O 1
ATOM 3484 N N . GLN B 1 63 ? 8.703 1.413 -9.266 1 90.81 63 GLN B N 1
ATOM 3485 C CA . GLN B 1 63 ? 9.086 2.373 -10.297 1 90.81 63 GLN B CA 1
ATOM 3486 C C . GLN B 1 63 ? 9.945 3.492 -9.727 1 90.81 63 GLN B C 1
ATOM 3488 O O . GLN B 1 63 ? 10.93 3.91 -10.344 1 90.81 63 GLN B O 1
ATOM 3493 N N . LEU B 1 64 ? 9.516 3.963 -8.586 1 95.06 64 LEU B N 1
ATOM 3494 C CA . LEU B 1 64 ? 10.273 5.035 -7.953 1 95.06 64 LEU B CA 1
ATOM 3495 C C . LEU B 1 64 ? 11.672 4.566 -7.578 1 95.06 64 LEU B C 1
ATOM 3497 O O . LEU B 1 64 ? 12.641 5.328 -7.672 1 95.06 64 LEU B O 1
ATOM 3501 N N . CYS B 1 65 ? 11.758 3.301 -7.113 1 95.19 65 CYS B N 1
ATOM 3502 C CA . CYS B 1 65 ? 13.07 2.746 -6.801 1 95.19 65 CYS B CA 1
ATOM 3503 C C . CYS B 1 65 ? 13.984 2.783 -8.023 1 95.19 65 CYS B C 1
ATOM 3505 O O . CYS B 1 65 ? 15.164 3.127 -7.91 1 95.19 65 CYS B O 1
ATOM 3507 N N . GLY B 1 66 ? 13.453 2.438 -9.156 1 91.44 66 GLY B N 1
ATOM 3508 C CA . GLY B 1 66 ? 14.219 2.492 -10.391 1 91.44 66 GLY B CA 1
ATOM 3509 C C . GLY B 1 66 ? 14.734 3.881 -10.711 1 91.44 66 GLY B C 1
ATOM 3510 O O . GLY B 1 66 ? 15.914 4.047 -11.055 1 91.44 66 GLY B O 1
ATOM 3511 N N . TYR B 1 67 ? 13.883 4.836 -10.555 1 91.31 67 TYR B N 1
ATOM 3512 C CA . TYR B 1 67 ? 14.258 6.215 -10.844 1 91.31 67 TYR B CA 1
ATOM 3513 C C . TYR B 1 67 ? 15.312 6.711 -9.859 1 91.31 67 TYR B C 1
ATOM 3515 O O . TYR B 1 67 ? 16.219 7.449 -10.234 1 91.31 67 TYR B O 1
ATOM 3523 N N . LEU B 1 68 ? 15.117 6.305 -8.609 1 95.62 68 LEU B N 1
ATOM 3524 C CA . LEU B 1 68 ? 15.961 6.824 -7.543 1 95.62 68 LEU B CA 1
ATOM 3525 C C . LEU B 1 68 ? 17.281 6.062 -7.469 1 95.62 68 LEU B C 1
ATOM 3527 O O . LEU B 1 68 ? 18.234 6.512 -6.824 1 95.62 68 LEU B O 1
ATOM 3531 N N . GLY B 1 69 ? 17.344 4.922 -8.141 1 94.69 69 GLY B N 1
ATOM 3532 C CA . GLY B 1 69 ? 18.547 4.109 -8.109 1 94.69 69 GLY B CA 1
ATOM 3533 C C . GLY B 1 69 ? 18.781 3.443 -6.762 1 94.69 69 GLY B C 1
ATOM 3534 O O . GLY B 1 69 ? 19.906 3.375 -6.285 1 94.69 69 GLY B O 1
ATOM 3535 N N . ILE B 1 70 ? 17.719 3.088 -6.102 1 96.25 70 ILE B N 1
ATOM 3536 C CA . ILE B 1 70 ? 17.828 2.346 -4.848 1 96.25 70 ILE B CA 1
ATOM 3537 C C . ILE B 1 70 ? 17.312 0.925 -5.043 1 96.25 70 ILE B C 1
ATOM 3539 O O . ILE B 1 70 ? 16.5 0.674 -5.941 1 96.25 70 ILE B O 1
ATOM 3543 N N . ASN B 1 71 ? 17.812 -0.033 -4.242 1 93.19 71 ASN B N 1
ATOM 3544 C CA . ASN B 1 71 ? 17.438 -1.44 -4.336 1 93.19 71 ASN B CA 1
ATOM 3545 C C . ASN B 1 71 ? 17.047 -2.006 -2.973 1 93.19 71 ASN B C 1
ATOM 3547 O O . ASN B 1 71 ? 17.703 -2.91 -2.459 1 93.19 71 ASN B O 1
ATOM 3551 N N . PRO B 1 72 ? 15.914 -1.561 -2.492 1 96.06 72 PRO B N 1
ATOM 3552 C CA . PRO B 1 72 ? 15.492 -1.997 -1.158 1 96.06 72 PRO B CA 1
ATOM 3553 C C . PRO B 1 72 ? 14.977 -3.436 -1.142 1 96.06 72 PRO B C 1
ATOM 3555 O O . PRO B 1 72 ? 14.508 -3.938 -2.164 1 96.06 72 PRO B O 1
ATOM 3558 N N . LYS B 1 73 ? 15.031 -4.078 -0.021 1 93.25 73 LYS B N 1
ATOM 3559 C CA . LYS B 1 73 ? 14.492 -5.414 0.217 1 93.25 73 LYS B CA 1
ATOM 3560 C C . LYS B 1 73 ? 13.016 -5.359 0.572 1 93.25 73 LYS B C 1
ATOM 3562 O O . LYS B 1 73 ? 12.297 -6.355 0.443 1 93.25 73 LYS B O 1
ATOM 3567 N N . TYR B 1 74 ? 12.672 -4.191 1.086 1 95.62 74 TYR B N 1
ATOM 3568 C CA . TYR B 1 74 ? 11.289 -3.955 1.502 1 95.62 74 TYR B CA 1
ATOM 3569 C C . TYR B 1 74 ? 10.734 -2.695 0.854 1 95.62 74 TYR B C 1
ATOM 3571 O O . TYR B 1 74 ? 11.383 -1.647 0.856 1 95.62 74 TYR B O 1
ATOM 3579 N N . ILE B 1 75 ? 9.586 -2.814 0.204 1 96.44 75 ILE B N 1
ATOM 3580 C CA . ILE B 1 75 ? 8.922 -1.634 -0.339 1 96.44 75 ILE B CA 1
ATOM 3581 C C . ILE B 1 75 ? 7.445 -1.643 0.06 1 96.44 75 ILE B C 1
ATOM 3583 O O . ILE B 1 75 ? 6.836 -2.707 0.188 1 96.44 75 ILE B O 1
ATOM 3587 N N . ASP B 1 76 ? 6.918 -0.496 0.303 1 96.12 76 ASP B N 1
ATOM 3588 C CA . ASP B 1 76 ? 5.516 -0.35 0.689 1 96.12 76 ASP B CA 1
ATOM 3589 C C . ASP B 1 76 ? 4.969 1.012 0.267 1 96.12 76 ASP B C 1
ATOM 3591 O O . ASP B 1 76 ? 5.734 1.951 0.038 1 96.12 76 ASP B O 1
ATOM 3595 N N . SER B 1 77 ? 3.717 1.093 0.059 1 95.38 77 SER B N 1
ATOM 3596 C CA . SER B 1 77 ? 2.986 2.33 -0.195 1 95.38 77 SER B CA 1
ATOM 3597 C C . SER B 1 77 ? 1.731 2.418 0.667 1 95.38 77 SER B C 1
ATOM 3599 O O . SER B 1 77 ? 0.884 1.523 0.635 1 95.38 77 SER B O 1
ATOM 3601 N N . LEU B 1 78 ? 1.604 3.457 1.417 1 95.06 78 LEU B N 1
ATOM 3602 C CA . LEU B 1 78 ? 0.472 3.629 2.32 1 95.06 78 LEU B CA 1
ATOM 3603 C C . LEU B 1 78 ? -0.553 4.59 1.73 1 95.06 78 LEU B C 1
ATOM 3605 O O . LEU B 1 78 ? -0.193 5.652 1.221 1 95.06 78 LEU B O 1
ATOM 3609 N N . ASP B 1 79 ? -1.82 4.227 1.842 1 90.75 79 ASP B N 1
ATOM 3610 C CA . ASP B 1 79 ? -2.875 4.953 1.141 1 90.75 79 ASP B CA 1
ATOM 3611 C C . ASP B 1 79 ? -3.822 5.633 2.127 1 90.75 79 ASP B C 1
ATOM 3613 O O . ASP B 1 79 ? -5.035 5.43 2.072 1 90.75 79 ASP B O 1
ATOM 3617 N N . TYR B 1 80 ? -3.203 6.531 2.916 1 92.06 80 TYR B N 1
ATOM 3618 C CA . TYR B 1 80 ? -4.008 7.266 3.887 1 92.06 80 TYR B CA 1
ATOM 3619 C C . TYR B 1 80 ? -4.07 8.75 3.535 1 92.06 80 TYR B C 1
ATOM 3621 O O . TYR B 1 80 ? -4.59 9.555 4.309 1 92.06 80 TYR B O 1
ATOM 3629 N N . GLY B 1 81 ? -3.385 9.125 2.523 1 91.88 81 GLY B N 1
ATOM 3630 C CA . GLY B 1 81 ? -3.246 10.555 2.26 1 91.88 81 GLY B CA 1
ATOM 3631 C C . GLY B 1 81 ? -2.281 11.242 3.205 1 91.88 81 GLY B C 1
ATOM 3632 O O . GLY B 1 81 ? -1.153 10.781 3.395 1 91.88 81 GLY B O 1
ATOM 3633 N N . GLY B 1 82 ? -2.746 12.242 3.811 1 92.56 82 GLY B N 1
ATOM 3634 C CA . GLY B 1 82 ? -1.932 13.141 4.605 1 92.56 82 GLY B CA 1
ATOM 3635 C C . GLY B 1 82 ? -1.181 12.445 5.723 1 92.56 82 GLY B C 1
ATOM 3636 O O . GLY B 1 82 ? -0.002 12.727 5.957 1 92.56 82 GLY B O 1
ATOM 3637 N N . PRO B 1 83 ? -1.823 11.547 6.391 1 95.56 83 PRO B N 1
ATOM 3638 C CA . PRO B 1 83 ? -1.136 10.969 7.547 1 95.56 83 PRO B CA 1
ATOM 3639 C C . PRO B 1 83 ? -0.241 9.789 7.172 1 95.56 83 PRO B C 1
ATOM 3641 O O . PRO B 1 83 ? 0.384 9.18 8.047 1 95.56 83 PRO B O 1
ATOM 3644 N N . SER B 1 84 ? -0.082 9.422 5.957 1 97.06 84 SER B N 1
ATOM 3645 C CA . SER B 1 84 ? 0.648 8.234 5.512 1 97.06 84 SER B CA 1
ATOM 3646 C C . SER B 1 84 ? 2.086 8.25 6.016 1 97.06 84 SER B C 1
ATOM 3648 O O . SER B 1 84 ? 2.617 7.219 6.43 1 97.06 84 SER B O 1
ATOM 3650 N N . VAL B 1 85 ? 2.727 9.398 6 1 98.19 85 VAL B N 1
ATOM 3651 C CA . VAL B 1 85 ? 4.137 9.484 6.371 1 98.19 85 VAL B CA 1
ATOM 3652 C C . VAL B 1 85 ? 4.305 9.141 7.848 1 98.19 85 VAL B C 1
ATOM 3654 O O . VAL B 1 85 ? 5.305 8.531 8.234 1 98.19 85 VAL B O 1
ATOM 3657 N N . LEU B 1 86 ? 3.352 9.539 8.656 1 98.38 86 LEU B N 1
ATOM 3658 C CA . LEU B 1 86 ? 3.426 9.258 10.086 1 98.38 86 LEU B CA 1
ATOM 3659 C C . LEU B 1 86 ? 3.318 7.762 10.352 1 98.38 86 LEU B C 1
ATOM 3661 O O . LEU B 1 86 ? 4.07 7.215 11.156 1 98.38 86 LEU B O 1
ATOM 3665 N N . ALA B 1 87 ? 2.404 7.16 9.641 1 97.75 87 ALA B N 1
ATOM 3666 C CA . ALA B 1 87 ? 2.322 5.703 9.719 1 97.75 87 ALA B CA 1
ATOM 3667 C C . ALA B 1 87 ? 3.592 5.051 9.18 1 97.75 87 ALA B C 1
ATOM 3669 O O . ALA B 1 87 ? 4.039 4.023 9.695 1 97.75 87 ALA B O 1
ATOM 3670 N N . GLY B 1 88 ? 4.117 5.613 8.141 1 98.12 88 GLY B N 1
ATOM 3671 C CA . GLY B 1 88 ? 5.371 5.125 7.586 1 98.12 88 GLY B CA 1
ATOM 3672 C C . GLY B 1 88 ? 6.516 5.145 8.578 1 98.12 88 GLY B C 1
ATOM 3673 O O . GLY B 1 88 ? 7.32 4.215 8.625 1 98.12 88 GLY B O 1
ATOM 3674 N N . LEU B 1 89 ? 6.598 6.195 9.328 1 98.5 89 LEU B N 1
ATOM 3675 C CA . LEU B 1 89 ? 7.641 6.293 10.344 1 98.5 89 LEU B CA 1
ATOM 3676 C C . LEU B 1 89 ? 7.52 5.16 11.359 1 98.5 89 LEU B C 1
ATOM 3678 O O . LEU B 1 89 ? 8.523 4.547 11.734 1 98.5 89 LEU B O 1
ATOM 3682 N N . TYR B 1 90 ? 6.328 4.949 11.789 1 97.69 90 TYR B N 1
ATOM 3683 C CA . TYR B 1 90 ? 6.086 3.871 12.742 1 97.69 90 TYR B CA 1
ATOM 3684 C C . TYR B 1 90 ? 6.484 2.523 12.156 1 97.69 90 TYR B C 1
ATOM 3686 O O . TYR B 1 90 ? 7.172 1.732 12.805 1 97.69 90 TYR B O 1
ATOM 3694 N N . ARG B 1 91 ? 6.086 2.271 10.938 1 96.88 91 ARG B N 1
ATOM 3695 C CA . ARG B 1 91 ? 6.422 1.019 10.266 1 96.88 91 ARG B CA 1
ATOM 3696 C C . ARG B 1 91 ? 7.93 0.876 10.094 1 96.88 91 ARG B C 1
ATOM 3698 O O . ARG B 1 91 ? 8.477 -0.218 10.25 1 96.88 91 ARG B O 1
ATOM 3705 N N . ALA B 1 92 ? 8.539 1.94 9.742 1 97.81 92 ALA B N 1
ATOM 3706 C CA . ALA 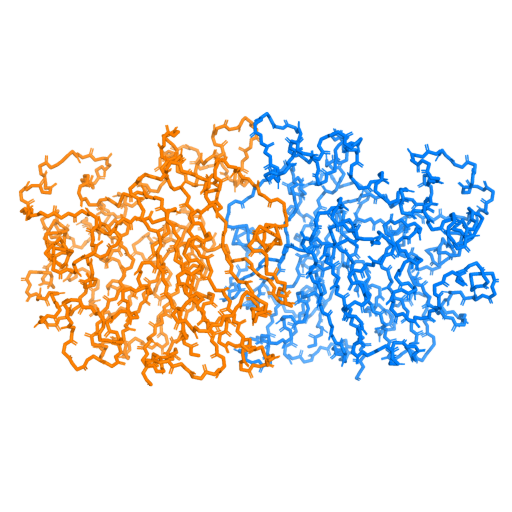B 1 92 ? 9.984 1.918 9.57 1 97.81 92 ALA B CA 1
ATOM 3707 C C . ALA B 1 92 ? 10.688 1.525 10.867 1 97.81 92 ALA B C 1
ATOM 3709 O O . ALA B 1 92 ? 11.617 0.709 10.859 1 97.81 92 ALA B O 1
ATOM 3710 N N . GLU B 1 93 ? 10.273 2.078 11.945 1 96.44 93 GLU B N 1
ATOM 3711 C CA . GLU B 1 93 ? 10.875 1.736 13.234 1 96.44 93 GLU B CA 1
ATOM 3712 C C . GLU B 1 93 ? 10.672 0.259 13.562 1 96.44 93 GLU B C 1
ATOM 3714 O O . GLU B 1 93 ? 11.578 -0.39 14.094 1 96.44 93 GLU B O 1
ATOM 3719 N N . LYS B 1 94 ? 9.516 -0.25 13.266 1 95.38 94 LYS B N 1
ATOM 3720 C CA . LYS B 1 94 ? 9.227 -1.659 13.516 1 95.38 94 LYS B CA 1
ATOM 3721 C C . LYS B 1 94 ? 10.094 -2.561 12.633 1 95.38 94 LYS B C 1
ATOM 3723 O O . LYS B 1 94 ? 10.562 -3.607 13.078 1 95.38 94 LYS B O 1
ATOM 3728 N N . LEU B 1 95 ? 10.25 -2.176 11.367 1 95.94 95 LEU B N 1
ATOM 3729 C CA . LEU B 1 95 ? 11.078 -2.943 10.445 1 95.94 95 LEU B CA 1
ATOM 3730 C C . LEU B 1 95 ? 12.523 -3.021 10.945 1 95.94 95 LEU B C 1
ATOM 3732 O O . LEU B 1 95 ? 13.164 -4.07 10.844 1 95.94 95 LEU B O 1
ATOM 3736 N N . ILE B 1 96 ? 12.992 -1.938 11.43 1 96.19 96 ILE B N 1
ATOM 3737 C CA . ILE B 1 96 ? 14.344 -1.917 11.969 1 96.19 96 ILE B CA 1
ATOM 3738 C C . ILE B 1 96 ? 14.422 -2.809 13.211 1 96.19 96 ILE B C 1
ATOM 3740 O O . ILE B 1 96 ? 15.336 -3.625 13.336 1 96.19 96 ILE B O 1
ATOM 3744 N N . LYS B 1 97 ? 13.484 -2.688 14.062 1 94.31 97 LYS B N 1
ATOM 3745 C CA . LYS B 1 97 ? 13.5 -3.389 15.344 1 94.31 97 LYS B CA 1
ATOM 3746 C C . LYS B 1 97 ? 13.305 -4.891 15.148 1 94.31 97 LYS B C 1
ATOM 3748 O O . LYS B 1 97 ? 13.969 -5.695 15.805 1 94.31 97 LYS B O 1
ATOM 3753 N N . TYR B 1 98 ? 12.414 -5.305 14.219 1 92.5 98 TYR B N 1
ATOM 3754 C CA . TYR B 1 98 ? 11.984 -6.695 14.203 1 92.5 98 TYR B CA 1
ATOM 3755 C C . TYR B 1 98 ? 12.516 -7.422 12.977 1 92.5 98 TYR B C 1
ATOM 3757 O O . TYR B 1 98 ? 12.602 -8.648 12.961 1 92.5 98 TYR B O 1
ATOM 3765 N N . GLU B 1 99 ? 12.859 -6.688 11.883 1 91.75 99 GLU B N 1
ATOM 3766 C CA . GLU B 1 99 ? 13.32 -7.332 10.656 1 91.75 99 GLU B CA 1
ATOM 3767 C C . GLU B 1 99 ? 14.812 -7.125 10.445 1 91.75 99 GLU B C 1
ATOM 3769 O O . GLU B 1 99 ? 15.406 -7.691 9.523 1 91.75 99 GLU B O 1
ATOM 3774 N N . GLY B 1 100 ? 15.398 -6.281 11.203 1 91.44 100 GLY B N 1
ATOM 3775 C CA . GLY B 1 100 ? 16.844 -6.098 11.18 1 91.44 100 GLY B CA 1
ATOM 3776 C C . GLY B 1 100 ? 17.328 -5.266 10.008 1 91.44 100 GLY B C 1
ATOM 3777 O O . GLY B 1 100 ? 18.469 -5.395 9.586 1 91.44 100 GLY B O 1
ATOM 3778 N N . LEU B 1 101 ? 16.422 -4.48 9.414 1 95.62 101 LEU B N 1
ATOM 3779 C CA . LEU B 1 101 ? 16.844 -3.566 8.359 1 95.62 101 LEU B CA 1
ATOM 3780 C C . LEU B 1 101 ? 17.641 -2.398 8.938 1 95.62 101 LEU B C 1
ATOM 3782 O O . LEU B 1 101 ? 17.359 -1.936 10.047 1 95.62 101 LEU B O 1
ATOM 3786 N N . ASP B 1 102 ? 18.562 -1.858 8.156 1 97.31 102 ASP B N 1
ATOM 3787 C CA . ASP B 1 102 ? 19.469 -0.848 8.688 1 97.31 102 ASP B CA 1
ATOM 3788 C C . ASP B 1 102 ? 18.953 0.561 8.391 1 97.31 102 ASP B C 1
ATOM 3790 O O . ASP B 1 102 ? 18.969 1.43 9.266 1 97.31 102 ASP B O 1
ATOM 3794 N N . ASN B 1 103 ? 18.609 0.827 7.121 1 98.5 103 ASN B N 1
ATOM 3795 C CA . ASN B 1 103 ? 18.188 2.15 6.688 1 98.5 103 ASN B CA 1
ATOM 3796 C C . ASN B 1 103 ? 16.906 2.076 5.859 1 98.5 103 ASN B C 1
ATOM 3798 O O . ASN B 1 103 ? 16.844 1.339 4.875 1 98.5 103 ASN B O 1
ATOM 3802 N N . ILE B 1 104 ? 15.922 2.801 6.297 1 98.69 104 ILE B N 1
ATOM 3803 C CA . ILE B 1 104 ? 14.641 2.861 5.594 1 98.69 104 ILE B CA 1
ATOM 3804 C C . ILE B 1 104 ? 14.375 4.293 5.141 1 98.69 104 ILE B C 1
ATOM 3806 O O . ILE B 1 104 ? 14.453 5.23 5.938 1 98.69 104 ILE B O 1
ATOM 3810 N N . LEU B 1 105 ? 14.031 4.465 3.871 1 98.88 105 LEU B N 1
ATOM 3811 C CA . LEU B 1 105 ? 13.703 5.766 3.299 1 98.88 105 LEU B CA 1
ATOM 3812 C C . LEU B 1 105 ? 12.195 5.996 3.289 1 98.88 105 LEU B C 1
ATOM 3814 O O . LEU B 1 105 ? 11.445 5.164 2.779 1 98.88 105 LEU B O 1
ATOM 3818 N N . LEU B 1 106 ? 11.781 7.051 3.916 1 98.81 106 LEU B N 1
ATOM 3819 C CA . LEU B 1 106 ? 10.445 7.605 3.746 1 98.81 106 LEU B CA 1
ATOM 3820 C C . LEU B 1 106 ? 10.469 8.797 2.793 1 98.81 106 LEU B C 1
ATOM 3822 O O . LEU B 1 106 ? 11.133 9.797 3.061 1 98.81 106 LEU B O 1
ATOM 3826 N N . LEU B 1 107 ? 9.766 8.711 1.71 1 98.5 107 LEU B N 1
ATOM 3827 C CA . LEU B 1 107 ? 9.734 9.773 0.715 1 98.5 107 LEU B CA 1
ATOM 3828 C C . LEU B 1 107 ? 8.305 10.102 0.316 1 98.5 107 LEU B C 1
ATOM 3830 O O . LEU B 1 107 ? 7.633 9.297 -0.332 1 98.5 107 LEU B O 1
ATOM 3834 N N . PHE B 1 108 ? 7.812 11.273 0.693 1 98.31 108 PHE B N 1
ATOM 3835 C CA . PHE B 1 108 ? 6.406 11.641 0.557 1 98.31 108 PHE B CA 1
ATOM 3836 C C . PHE B 1 108 ? 6.266 13.023 -0.073 1 98.31 108 PHE B C 1
ATOM 3838 O O . PHE B 1 108 ? 6.996 13.945 0.282 1 98.31 108 PHE B O 1
ATOM 3845 N N . GLY B 1 109 ? 5.395 13.172 -1.024 1 97.25 109 GLY B N 1
ATOM 3846 C CA . GLY B 1 109 ? 5.16 14.43 -1.719 1 97.25 109 GLY B CA 1
ATOM 3847 C C . GLY B 1 109 ? 4.684 14.242 -3.146 1 97.25 109 GLY B C 1
ATOM 3848 O O . GLY B 1 109 ? 4.051 13.234 -3.467 1 97.25 109 GLY B O 1
ATOM 3849 N N . GLY B 1 110 ? 4.91 15.305 -3.93 1 97.38 110 GLY B N 1
ATOM 3850 C CA . GLY B 1 110 ? 4.5 15.352 -5.324 1 97.38 110 GLY B CA 1
ATOM 3851 C C . GLY B 1 110 ? 4.316 16.766 -5.852 1 97.38 110 GLY B C 1
ATOM 3852 O O . GLY B 1 110 ? 4.691 17.734 -5.188 1 97.38 110 GLY B O 1
ATOM 3853 N N . LYS B 1 111 ? 3.797 16.812 -7.066 1 96.5 111 LYS B N 1
ATOM 3854 C CA . LYS B 1 111 ? 3.512 18.109 -7.684 1 96.5 111 LYS B CA 1
ATOM 3855 C C . LYS B 1 111 ? 2.035 18.469 -7.543 1 96.5 111 LYS B C 1
ATOM 3857 O O . LYS B 1 111 ? 1.22 18.109 -8.398 1 96.5 111 LYS B O 1
ATOM 3862 N N . GLY B 1 112 ? 1.775 19.281 -6.559 1 94.38 112 GLY B N 1
ATOM 3863 C CA . GLY B 1 112 ? 0.41 19.719 -6.324 1 94.38 112 GLY B CA 1
ATOM 3864 C C . GLY B 1 112 ? -0.034 20.812 -7.285 1 94.38 112 GLY B C 1
ATOM 3865 O O . GLY B 1 112 ? -1.22 20.922 -7.602 1 94.38 112 GLY B O 1
ATOM 3866 N N . SER B 1 113 ? 0.866 21.547 -7.84 1 93.06 113 SER B N 1
ATOM 3867 C CA . SER B 1 113 ? 0.551 22.672 -8.711 1 93.06 113 SER B CA 1
ATOM 3868 C C . SER B 1 113 ? -0.095 22.203 -10.008 1 93.06 113 SER B C 1
ATOM 3870 O O . SER B 1 113 ? -1.028 22.844 -10.508 1 93.06 113 SER B O 1
ATOM 3872 N N . LEU B 1 114 ? 0.327 21.141 -10.531 1 91.81 114 LEU B N 1
ATOM 3873 C CA . LEU B 1 114 ? -0.217 20.609 -11.773 1 91.81 114 LEU B CA 1
ATOM 3874 C C . LEU B 1 114 ? -1.665 20.172 -11.594 1 91.81 114 LEU B C 1
ATOM 3876 O O . LEU B 1 114 ? -2.498 20.375 -12.477 1 91.81 114 LEU B O 1
ATOM 3880 N N . VAL B 1 115 ? -1.894 19.562 -10.516 1 92.06 115 VAL B N 1
ATOM 3881 C CA . VAL B 1 115 ? -3.258 19.141 -10.203 1 92.06 115 VAL B CA 1
ATOM 3882 C C . VAL B 1 115 ? -4.152 20.375 -10.039 1 92.06 115 VAL B C 1
ATOM 3884 O O . VAL B 1 115 ? -5.254 20.422 -10.594 1 92.06 115 VAL B O 1
ATOM 3887 N N . ARG B 1 116 ? -3.656 21.297 -9.336 1 90.12 116 ARG B N 1
ATOM 3888 C CA . ARG B 1 116 ? -4.414 22.516 -9.078 1 90.12 116 ARG B CA 1
ATOM 3889 C C . ARG B 1 116 ? -4.766 23.234 -10.375 1 90.12 116 ARG B C 1
ATOM 3891 O O . ARG B 1 116 ? -5.848 23.812 -10.5 1 90.12 116 ARG B O 1
ATOM 3898 N N . GLN B 1 117 ? -3.971 23.172 -11.375 1 91.06 117 GLN B N 1
ATOM 3899 C CA . GLN B 1 117 ? -4.176 23.844 -12.656 1 91.06 117 GLN B CA 1
ATOM 3900 C C . GLN B 1 117 ? -5.367 23.25 -13.398 1 91.06 117 GLN B C 1
ATOM 3902 O O . GLN B 1 117 ? -5.988 23.922 -14.227 1 91.06 117 GLN B O 1
ATOM 3907 N N . THR B 1 118 ? -5.641 22.047 -13.117 1 88.44 118 THR B N 1
ATOM 3908 C CA . THR B 1 118 ? -6.781 21.406 -13.766 1 88.44 118 THR B CA 1
ATOM 3909 C C . THR B 1 118 ? -8.094 21.844 -13.109 1 88.44 118 THR B C 1
ATOM 3911 O O . THR B 1 118 ? -9.172 21.578 -13.633 1 88.44 118 THR B O 1
ATOM 3914 N N . ARG B 1 119 ? -8.117 22.547 -11.984 1 85.44 119 ARG B N 1
ATOM 3915 C CA . ARG B 1 119 ? -9.266 22.984 -11.195 1 85.44 119 ARG B CA 1
ATOM 3916 C C . ARG B 1 119 ? -9.938 21.797 -10.508 1 85.44 119 ARG B C 1
ATOM 3918 O O . ARG B 1 119 ? -11.133 21.859 -10.203 1 85.44 119 ARG B O 1
ATOM 3925 N N . GLU B 1 120 ? -9.117 20.688 -10.398 1 86.69 120 GLU B N 1
ATOM 3926 C CA . GLU B 1 120 ? -9.508 19.516 -9.625 1 86.69 120 GLU B CA 1
ATOM 3927 C C . GLU B 1 120 ? -8.602 19.328 -8.414 1 86.69 120 GLU B C 1
ATOM 3929 O O . GLU B 1 120 ? -7.609 20.047 -8.258 1 86.69 120 GLU B O 1
ATOM 3934 N N . THR B 1 121 ? -9.039 18.469 -7.539 1 86.19 121 THR B N 1
ATOM 3935 C CA . THR B 1 121 ? -8.211 18 -6.441 1 86.19 121 THR B CA 1
ATOM 3936 C C . THR B 1 121 ? -7.809 16.531 -6.664 1 86.19 121 THR B C 1
ATOM 3938 O O . THR B 1 121 ? -8.211 15.922 -7.656 1 86.19 121 THR B O 1
ATOM 3941 N N . VAL B 1 122 ? -6.938 16.031 -5.777 1 87.12 122 VAL B N 1
ATOM 3942 C CA . VAL B 1 122 ? -6.535 14.641 -5.875 1 87.12 122 VAL B CA 1
ATOM 3943 C C . VAL B 1 122 ? -7.75 13.734 -5.664 1 87.12 122 VAL B C 1
ATOM 3945 O O . VAL B 1 122 ? -7.789 12.609 -6.164 1 87.12 122 VAL B O 1
ATOM 3948 N N . ASP B 1 123 ? -8.758 14.203 -4.992 1 83 123 ASP B N 1
ATOM 3949 C CA . ASP B 1 123 ? -9.945 13.43 -4.656 1 83 123 ASP B CA 1
ATOM 3950 C C . ASP B 1 123 ? -10.953 13.445 -5.801 1 83 123 ASP B C 1
ATOM 3952 O O . ASP B 1 123 ? -11.852 12.609 -5.859 1 83 123 ASP B O 1
ATOM 3956 N N . SER B 1 124 ? -10.875 14.367 -6.738 1 83.25 124 SER B N 1
ATOM 3957 C CA . SER B 1 124 ? -11.812 14.492 -7.848 1 83.25 124 SER B CA 1
ATOM 3958 C C . SER B 1 124 ? -11.102 14.391 -9.188 1 83.25 124 SER B C 1
ATOM 3960 O O . SER B 1 124 ? -11.656 14.766 -10.227 1 83.25 124 SER B O 1
ATOM 3962 N N . TYR B 1 125 ? -9.883 13.914 -9.109 1 86 125 TYR B N 1
ATOM 3963 C CA . TYR B 1 125 ? -9.047 13.906 -10.305 1 86 125 TYR B CA 1
ATOM 3964 C C . TYR B 1 125 ? -9.664 13.047 -11.398 1 86 125 TYR B C 1
ATOM 3966 O O . TYR B 1 125 ? -9.422 13.273 -12.586 1 86 125 TYR B O 1
ATOM 3974 N N . GLU B 1 126 ? -10.492 12.086 -11.031 1 83.06 126 GLU B N 1
ATOM 3975 C CA . GLU B 1 126 ? -11.141 11.18 -11.969 1 83.06 126 GLU B CA 1
ATOM 3976 C C . GLU B 1 126 ? -12.055 11.938 -12.93 1 83.06 126 GLU B C 1
ATOM 3978 O O . GLU B 1 126 ? -12.367 11.445 -14.016 1 83.06 126 GLU B O 1
ATOM 3983 N N . ASN B 1 127 ? -12.453 13.062 -12.539 1 83.88 127 ASN B N 1
ATOM 3984 C CA . ASN B 1 127 ? -13.367 13.859 -13.352 1 83.88 127 ASN B CA 1
ATOM 3985 C C . ASN B 1 127 ? -12.734 14.258 -14.68 1 83.88 127 ASN B C 1
ATOM 3987 O O . ASN B 1 127 ? -13.43 14.648 -15.617 1 83.88 127 ASN B O 1
ATOM 3991 N N . LEU B 1 128 ? -11.445 14.188 -14.758 1 85.94 128 LEU B N 1
ATOM 3992 C CA . LEU B 1 128 ? -10.734 14.555 -15.977 1 85.94 128 LEU B CA 1
ATOM 3993 C C . LEU B 1 128 ? -10.844 13.445 -17.016 1 85.94 128 LEU B C 1
ATOM 3995 O O . LEU B 1 128 ? -10.523 13.656 -18.188 1 85.94 128 LEU B O 1
ATOM 3999 N N . TYR B 1 129 ? -11.344 12.258 -16.547 1 83.38 129 TYR B N 1
ATOM 4000 C CA . TYR B 1 129 ? -11.359 11.086 -17.406 1 83.38 129 TYR B CA 1
ATOM 4001 C C . TYR B 1 129 ? -12.758 10.484 -17.484 1 83.38 129 TYR B C 1
ATOM 4003 O O . TYR B 1 129 ? -13.289 9.984 -16.5 1 83.38 129 TYR B O 1
ATOM 4011 N N . ASP B 1 130 ? -13.203 10.375 -18.688 1 81.12 130 ASP B N 1
ATOM 4012 C CA . ASP B 1 130 ? -14.531 9.812 -18.875 1 81.12 130 ASP B CA 1
ATOM 4013 C C . ASP B 1 130 ? -14.562 8.336 -18.484 1 81.12 130 ASP B C 1
ATOM 4015 O O . ASP B 1 130 ? -13.688 7.562 -18.891 1 81.12 130 ASP B O 1
ATOM 4019 N N . GLY B 1 131 ? -15.539 8.008 -17.703 1 77.44 131 GLY B N 1
ATOM 4020 C CA . GLY B 1 131 ? -15.734 6.602 -17.375 1 77.44 131 GLY B CA 1
ATOM 4021 C C . GLY B 1 131 ? -14.906 6.148 -16.188 1 77.44 131 GLY B C 1
ATOM 4022 O O . GLY B 1 131 ? -15.016 5 -15.75 1 77.44 131 GLY B O 1
ATOM 4023 N N . VAL B 1 132 ? -14.039 7.043 -15.68 1 81.5 132 VAL B N 1
ATOM 4024 C CA . VAL B 1 132 ? -13.211 6.688 -14.531 1 81.5 132 VAL B CA 1
ATOM 4025 C C . VAL B 1 132 ? -13.906 7.121 -13.242 1 81.5 132 VAL B C 1
ATOM 4027 O O . VAL B 1 132 ? -14.414 8.242 -13.156 1 81.5 132 VAL B O 1
ATOM 4030 N N . THR B 1 133 ? -14 6.184 -12.312 1 83.06 133 THR B N 1
ATOM 4031 C CA . THR B 1 133 ? -14.555 6.488 -10.992 1 83.06 133 THR B CA 1
ATOM 4032 C C . THR B 1 133 ? -13.57 6.098 -9.891 1 83.06 133 THR B C 1
ATOM 4034 O O . THR B 1 133 ? -12.875 5.09 -10.008 1 83.06 133 THR B O 1
ATOM 4037 N N . ASN B 1 134 ? -13.531 6.945 -8.875 1 81.56 134 ASN B N 1
ATOM 4038 C CA . ASN B 1 134 ?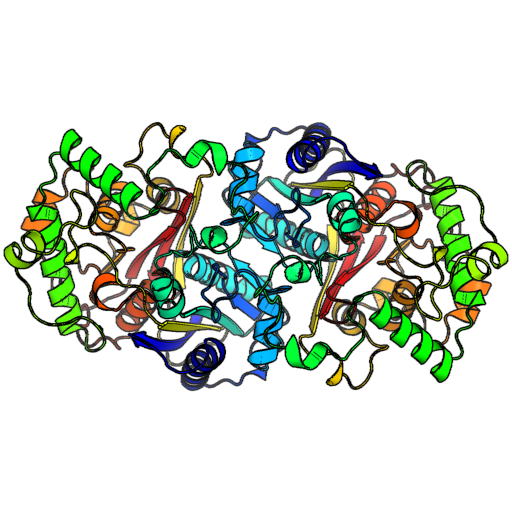 -12.625 6.676 -7.762 1 81.56 134 ASN B CA 1
ATOM 4039 C C . ASN B 1 134 ? -13.344 5.961 -6.621 1 81.56 134 ASN B C 1
ATOM 4041 O O . ASN B 1 134 ? -12.711 5.551 -5.645 1 81.56 134 ASN B O 1
ATOM 4045 N N . THR B 1 135 ? -14.656 5.848 -6.766 1 80.69 135 THR B N 1
ATOM 4046 C CA . THR B 1 135 ? -15.477 5.148 -5.785 1 80.69 135 THR B CA 1
ATOM 4047 C C . THR B 1 135 ? -16.703 4.535 -6.449 1 80.69 135 THR B C 1
ATOM 4049 O O . THR B 1 135 ? -17.297 5.133 -7.359 1 80.69 135 THR B O 1
ATOM 4052 N N . PRO B 1 136 ? -17.016 3.336 -5.953 1 76.62 136 PRO B N 1
ATOM 4053 C CA . PRO B 1 136 ? -18.25 2.77 -6.5 1 76.62 136 PRO B CA 1
ATOM 4054 C C . PRO B 1 136 ? -19.484 3.568 -6.105 1 76.62 136 PRO B C 1
ATOM 4056 O O . PRO B 1 136 ? -20.562 3.357 -6.664 1 76.62 136 PRO B O 1
ATOM 4059 N N . TYR B 1 137 ? -19.344 4.516 -5.277 1 77.62 137 TYR B N 1
ATOM 4060 C CA . TYR B 1 137 ? -20.484 5.258 -4.75 1 77.62 137 TYR B CA 1
ATOM 4061 C C . TYR B 1 137 ? -20.594 6.625 -5.414 1 77.62 137 TYR B C 1
ATOM 4063 O O . TYR B 1 137 ? -21.375 7.469 -4.984 1 77.62 137 TYR B O 1
ATOM 4071 N N . LYS B 1 138 ? -19.844 6.805 -6.375 1 77.25 138 LYS B N 1
ATOM 4072 C CA . LYS B 1 138 ? -19.797 8.117 -7.016 1 77.25 138 LYS B CA 1
ATOM 4073 C C . LYS B 1 138 ? -21.188 8.594 -7.383 1 77.25 138 LYS B C 1
ATOM 4075 O O . LYS B 1 138 ? -21.547 9.758 -7.148 1 77.25 138 LYS B O 1
ATOM 4080 N N . GLN B 1 139 ? -22.016 7.738 -7.848 1 73.06 139 GLN B N 1
ATOM 4081 C CA . GLN B 1 139 ? -23.359 8.109 -8.297 1 73.06 139 GLN B CA 1
ATOM 4082 C C . GLN B 1 139 ? -24.234 8.531 -7.125 1 73.06 139 GLN B C 1
ATOM 4084 O O . GLN B 1 139 ? -25.125 9.367 -7.277 1 73.06 139 GLN B O 1
ATOM 4089 N N . LEU B 1 140 ? -23.953 7.973 -6.062 1 72.75 140 LEU B N 1
ATOM 4090 C CA . LEU B 1 140 ? -24.75 8.273 -4.875 1 72.75 140 LEU B CA 1
ATOM 4091 C C . LEU B 1 140 ? -24.297 9.578 -4.234 1 72.75 140 LEU B C 1
ATOM 4093 O O . LEU B 1 140 ? -25.078 10.227 -3.525 1 72.75 140 LEU B O 1
ATOM 4097 N N . LEU B 1 141 ? -23.047 9.922 -4.465 1 71.06 141 LEU B N 1
ATOM 4098 C CA . LEU B 1 141 ? -22.469 11.07 -3.777 1 71.06 141 LEU B CA 1
ATOM 4099 C C . LEU B 1 141 ? -22.484 12.305 -4.676 1 71.06 141 LEU B C 1
ATOM 4101 O O . LEU B 1 141 ? -22.203 13.414 -4.215 1 71.06 141 LEU B O 1
ATOM 4105 N N . SER B 1 142 ? -22.703 12.109 -5.918 1 60.69 142 SER B N 1
ATOM 4106 C CA . SER B 1 142 ? -22.609 13.172 -6.922 1 60.69 142 SER B CA 1
ATOM 4107 C C . SER B 1 142 ? -23.516 14.344 -6.566 1 60.69 142 SER B C 1
ATOM 4109 O O . SER B 1 142 ? -23.203 15.492 -6.891 1 60.69 142 SER B O 1
ATOM 4111 N N . GLY B 1 143 ? -24.641 14.18 -6 1 56.22 143 GLY B N 1
ATOM 4112 C CA . GLY B 1 143 ? -25.484 15.312 -5.668 1 56.22 143 GLY B CA 1
ATOM 4113 C C . GLY B 1 143 ? -24.859 16.25 -4.652 1 56.22 143 GLY B C 1
ATOM 4114 O O . GLY B 1 143 ? -25.328 17.375 -4.484 1 56.22 143 GLY B O 1
ATOM 4115 N N . TYR B 1 144 ? -24.031 15.766 -3.922 1 54.22 144 TYR B N 1
ATOM 4116 C CA . TYR B 1 144 ? -23.328 16.594 -2.938 1 54.22 144 TYR B CA 1
ATOM 4117 C C . TYR B 1 144 ? -22.266 17.438 -3.6 1 54.22 144 TYR B C 1
ATOM 4119 O O . TYR B 1 144 ? -21.641 17.031 -4.586 1 54.22 144 TYR B O 1
ATOM 4127 N N . SER B 1 145 ? -22.406 18.688 -3.838 1 52.62 145 SER B N 1
ATOM 4128 C CA . SER B 1 145 ? -21.484 19.625 -4.461 1 52.62 145 SER B CA 1
ATOM 4129 C C . SER B 1 145 ? -20.047 19.141 -4.363 1 52.62 145 SER B C 1
ATOM 4131 O O . SER B 1 145 ? -19.594 18.75 -3.285 1 52.62 145 SER B O 1
ATOM 4133 N N . TYR B 1 146 ? -19.406 18.703 -5.543 1 54.97 146 TYR B N 1
ATOM 4134 C CA . TYR B 1 146 ? -18.266 17.906 -5.996 1 54.97 146 TYR B CA 1
ATOM 4135 C C . TYR B 1 146 ? -16.953 18.594 -5.688 1 54.97 146 TYR B C 1
ATOM 4137 O O . TYR B 1 146 ? -15.883 18.109 -6.078 1 54.97 146 TYR B O 1
ATOM 4145 N N . LYS B 1 147 ? -17 19.844 -5.074 1 61.41 147 LYS B N 1
ATOM 4146 C CA . LYS B 1 147 ? -15.648 20.328 -4.848 1 61.41 147 LYS B CA 1
ATOM 4147 C C . LYS B 1 147 ? -15.062 19.75 -3.57 1 61.41 147 LYS B C 1
ATOM 4149 O O . LYS B 1 147 ? -14.398 20.453 -2.805 1 61.41 147 LYS B O 1
ATOM 4154 N N . ASN B 1 148 ? -15.266 18.547 -3.332 1 67.75 148 ASN B N 1
ATOM 4155 C CA . ASN B 1 148 ? -14.594 17.906 -2.201 1 67.75 148 ASN B CA 1
ATOM 4156 C C . ASN B 1 148 ? -13.086 18.094 -2.26 1 67.75 148 ASN B C 1
ATOM 4158 O O . ASN B 1 148 ? -12.5 18.141 -3.346 1 67.75 148 ASN B O 1
ATOM 4162 N N . PRO B 1 149 ? -12.516 18.609 -1.125 1 79.25 149 PRO B N 1
ATOM 4163 C CA . PRO B 1 149 ? -12.938 18.484 0.273 1 79.25 149 PRO B CA 1
ATOM 4164 C C . PRO B 1 149 ? -13.414 19.812 0.858 1 79.25 149 PRO B C 1
ATOM 4166 O O . PRO B 1 149 ? -13.898 19.859 1.991 1 79.25 149 PRO B O 1
ATOM 4169 N N . LEU B 1 150 ? -13.375 20.812 0.141 1 83.62 150 LEU B N 1
ATOM 4170 C CA . LEU B 1 150 ? -13.641 22.156 0.639 1 83.62 150 LEU B CA 1
ATOM 4171 C C . LEU B 1 150 ? -15.07 22.266 1.169 1 83.62 150 LEU B C 1
ATOM 4173 O O . LEU B 1 150 ? -15.289 22.766 2.277 1 83.62 150 LEU B O 1
ATOM 4177 N N . SER B 1 151 ? -15.961 21.75 0.442 1 83.75 151 SER B N 1
ATOM 4178 C CA . SER B 1 151 ? -17.359 21.844 0.833 1 83.75 151 SER B CA 1
ATOM 4179 C C . SER B 1 151 ? -17.656 21.016 2.082 1 83.75 151 SER B C 1
ATOM 4181 O O . SER B 1 151 ? -18.5 21.391 2.896 1 83.75 151 SER B O 1
ATOM 4183 N N . ASP B 1 152 ? -16.938 19.984 2.178 1 85.12 152 ASP B N 1
ATOM 4184 C CA . ASP B 1 152 ? -17.125 19.125 3.35 1 85.12 152 ASP B CA 1
ATOM 4185 C C . ASP B 1 152 ? -16.656 19.844 4.617 1 85.12 152 ASP B C 1
ATOM 4187 O O . ASP B 1 152 ? -17.344 19.797 5.645 1 85.12 152 ASP B O 1
ATOM 4191 N N . TYR B 1 153 ? -15.578 20.453 4.535 1 90.81 153 TYR B N 1
ATOM 4192 C CA . TYR B 1 153 ? -15.039 21.141 5.707 1 90.81 153 TYR B CA 1
ATOM 4193 C C . TYR B 1 153 ? -15.859 22.391 6.031 1 90.81 153 TYR B C 1
ATOM 4195 O O . TYR B 1 153 ? -15.992 22.766 7.199 1 90.81 153 TYR B O 1
ATOM 4203 N N . ALA B 1 154 ? -16.375 22.969 4.973 1 92.44 154 ALA B N 1
ATOM 4204 C CA . ALA B 1 154 ? -17.266 24.094 5.195 1 92.44 154 ALA B CA 1
ATOM 4205 C C . ALA B 1 154 ? -18.516 23.672 5.957 1 92.44 154 ALA B C 1
ATOM 4207 O O . ALA B 1 154 ? -19 24.375 6.844 1 92.44 154 ALA B O 1
ATOM 4208 N N . LEU B 1 155 ? -19.016 22.5 5.566 1 90.12 155 LEU B N 1
ATOM 4209 C CA . LEU B 1 155 ? -20.188 21.953 6.258 1 90.12 155 LEU B CA 1
ATOM 4210 C C . LEU B 1 155 ? -19.859 21.703 7.73 1 90.12 155 LEU B C 1
ATOM 4212 O O . LEU B 1 155 ? -20.703 21.969 8.602 1 90.12 155 LEU B O 1
ATOM 4216 N N . VAL B 1 156 ? -18.734 21.219 7.996 1 92.69 156 VAL B N 1
ATOM 4217 C CA . VAL B 1 156 ? -18.312 20.922 9.367 1 92.69 156 VAL B CA 1
ATOM 4218 C C . VAL B 1 156 ? -18.172 22.234 10.148 1 92.69 156 VAL B C 1
ATOM 4220 O O . VAL B 1 156 ? -18.609 22.328 11.297 1 92.69 156 VAL B O 1
ATOM 4223 N N . ALA B 1 157 ? -17.578 23.219 9.508 1 95.38 157 ALA B N 1
ATOM 4224 C CA . ALA B 1 157 ? -17.422 24.516 10.148 1 95.38 157 ALA B CA 1
ATOM 4225 C C . ALA B 1 157 ? -18.766 25.141 10.477 1 95.38 157 ALA B C 1
ATOM 4227 O O . ALA B 1 157 ? -18.953 25.719 11.555 1 95.38 157 ALA B O 1
ATOM 4228 N N . GLN B 1 158 ? -19.672 25.016 9.562 1 95.38 158 GLN B N 1
ATOM 4229 C CA . GLN B 1 158 ? -21.016 25.516 9.781 1 95.38 158 GLN B CA 1
ATOM 4230 C C . GLN B 1 158 ? -21.688 24.812 10.961 1 95.38 158 GLN B C 1
ATOM 4232 O O . GLN B 1 158 ? -22.312 25.469 11.805 1 95.38 158 GLN B O 1
ATOM 4237 N N . ARG B 1 159 ? -21.562 23.562 10.938 1 94.88 159 ARG B N 1
ATOM 4238 C CA . ARG B 1 159 ? -22.188 22.797 12.008 1 94.88 159 ARG B CA 1
ATOM 4239 C C . ARG B 1 159 ? -21.547 23.125 13.352 1 94.88 159 ARG B C 1
ATOM 4241 O O . ARG B 1 159 ? -22.25 23.266 14.359 1 94.88 159 ARG B O 1
ATOM 4248 N N . HIS B 1 160 ? -20.312 23.188 13.383 1 97 160 HIS B N 1
ATOM 4249 C CA . HIS B 1 160 ? -19.609 23.516 14.617 1 97 160 HIS B CA 1
ATOM 4250 C C . HIS B 1 160 ? -20.031 24.875 15.148 1 97 160 HIS B C 1
ATOM 4252 O O . HIS B 1 160 ? -20.219 25.047 16.359 1 97 160 HIS B O 1
ATOM 4258 N N . LYS B 1 161 ? -20.078 25.828 14.273 1 96.81 161 LYS B N 1
ATOM 4259 C CA . LYS B 1 161 ? -20.562 27.172 14.617 1 96.81 161 LYS B CA 1
ATOM 4260 C C . LYS B 1 161 ? -21.969 27.109 15.211 1 96.81 161 LYS B C 1
ATOM 4262 O O . LYS B 1 161 ? -22.234 27.734 16.234 1 96.81 161 LYS B O 1
ATOM 4267 N N . LYS B 1 162 ? -22.812 26.359 14.648 1 96.62 162 LYS B N 1
ATOM 4268 C CA . LYS B 1 162 ? -24.203 26.25 15.07 1 96.62 162 LYS B CA 1
ATOM 4269 C C . LYS B 1 162 ? -24.312 25.578 16.438 1 96.62 162 LYS B C 1
ATOM 4271 O O . LYS B 1 162 ? -25.078 26.031 17.297 1 96.62 162 LYS B O 1
ATOM 4276 N N . ILE B 1 163 ? -23.578 24.547 16.656 1 96.75 163 ILE B N 1
ATOM 4277 C CA . ILE B 1 163 ? -23.766 23.703 17.828 1 96.75 163 ILE B CA 1
ATOM 4278 C C . ILE B 1 163 ? -22.969 24.281 19 1 96.75 163 ILE B C 1
ATOM 4280 O O . ILE B 1 163 ? -23.438 24.281 20.141 1 96.75 163 ILE B O 1
ATOM 4284 N N . TYR B 1 164 ? -21.734 24.797 18.703 1 96.75 164 TYR B N 1
ATOM 4285 C CA . TYR B 1 164 ? -20.844 25.156 19.797 1 96.75 164 TYR B CA 1
ATOM 4286 C C . TYR B 1 164 ? -20.578 26.656 19.828 1 96.75 164 TYR B C 1
ATOM 4288 O O . TYR B 1 164 ? -19.953 27.156 20.766 1 96.75 164 TYR B O 1
ATOM 4296 N N . GLY B 1 165 ? -20.953 27.359 18.812 1 95.56 165 GLY B N 1
ATOM 4297 C CA . GLY B 1 165 ? -20.875 28.812 18.812 1 95.56 165 GLY B CA 1
ATOM 4298 C C . GLY B 1 165 ? -19.5 29.328 18.406 1 95.56 165 GLY B C 1
ATOM 4299 O O . GLY B 1 165 ? -19.172 30.484 18.656 1 95.56 165 GLY B O 1
ATOM 4300 N N . THR B 1 166 ? -18.703 28.5 17.828 1 95.38 166 THR B N 1
ATOM 4301 C CA . THR B 1 166 ? -17.391 28.969 17.375 1 95.38 166 THR B CA 1
ATOM 4302 C C . THR B 1 166 ? -17.547 30.078 16.328 1 95.38 166 THR B C 1
ATOM 4304 O O . THR B 1 166 ? -18.141 29.859 15.266 1 95.38 166 THR B O 1
ATOM 4307 N N . ALA B 1 167 ? -17 31.219 16.609 1 96.25 167 ALA B N 1
ATOM 4308 C CA . ALA B 1 167 ? -17.156 32.375 15.734 1 96.25 167 ALA B CA 1
ATOM 4309 C C . ALA B 1 167 ? -16.141 32.344 14.586 1 96.25 167 ALA B C 1
ATOM 4311 O O . ALA B 1 167 ? -15.078 31.719 14.711 1 96.25 167 ALA B O 1
ATOM 4312 N N . ASP B 1 168 ? -16.531 33.031 13.508 1 97.81 168 ASP B N 1
ATOM 4313 C CA . ASP B 1 168 ? -15.594 33.188 12.391 1 97.81 168 ASP B CA 1
ATOM 4314 C C . ASP B 1 168 ? -14.312 33.906 12.844 1 97.81 168 ASP B C 1
ATOM 4316 O O . ASP B 1 168 ? -13.219 33.594 12.375 1 97.81 168 ASP B O 1
ATOM 4320 N N . GLU B 1 169 ? -14.461 34.781 13.742 1 98.25 169 GLU B N 1
ATOM 4321 C CA . GLU B 1 169 ? -13.328 35.531 14.281 1 98.25 169 GLU B CA 1
ATOM 4322 C C . GLU B 1 169 ? -12.352 34.594 15.016 1 98.25 169 GLU B C 1
ATOM 4324 O O . GLU B 1 169 ? -11.141 34.844 14.992 1 98.25 169 GLU B O 1
ATOM 4329 N N . ASP B 1 170 ? -12.906 33.594 15.648 1 98.38 170 ASP B N 1
ATOM 4330 C CA . ASP B 1 170 ? -12.055 32.656 16.344 1 98.38 170 ASP B CA 1
ATOM 4331 C C . ASP B 1 170 ? -11.164 31.891 15.352 1 98.38 170 ASP B C 1
ATOM 4333 O O . ASP B 1 170 ? -9.961 31.75 15.578 1 98.38 170 ASP B O 1
ATOM 4337 N N . ARG B 1 171 ? -11.758 31.438 14.297 1 98.5 171 ARG B N 1
ATOM 4338 C CA . ARG B 1 171 ? -10.977 30.766 13.258 1 98.5 171 ARG B CA 1
ATOM 4339 C C . ARG B 1 171 ? -9.945 31.703 12.648 1 98.5 171 ARG B C 1
ATOM 4341 O O . ARG B 1 171 ? -8.805 31.312 12.414 1 98.5 171 ARG B O 1
ATOM 4348 N N . ALA B 1 172 ? -10.367 32.906 12.43 1 98.75 172 ALA B N 1
ATOM 4349 C CA . ALA B 1 172 ? -9.469 33.906 11.867 1 98.75 172 ALA B CA 1
ATOM 4350 C C . ALA B 1 172 ? -8.289 34.188 12.797 1 98.75 172 ALA B C 1
ATOM 4352 O O . ALA B 1 172 ? -7.16 34.375 12.344 1 98.75 172 ALA B O 1
ATOM 4353 N N . ARG B 1 173 ? -8.562 34.281 14.07 1 98.75 173 ARG B N 1
ATOM 4354 C CA . ARG B 1 173 ? -7.508 34.5 15.055 1 98.75 173 ARG B CA 1
ATOM 4355 C C . ARG B 1 173 ? -6.461 33.375 14.992 1 98.75 173 ARG B C 1
ATOM 4357 O O . ARG B 1 173 ? -5.266 33.625 15.141 1 98.75 173 ARG B O 1
ATOM 4364 N N . LEU B 1 174 ? -6.922 32.188 14.805 1 98.81 174 LEU B N 1
ATOM 4365 C CA . LEU B 1 174 ? -5.996 31.062 14.641 1 98.81 174 LEU B CA 1
ATOM 4366 C C . LEU B 1 174 ? -5.074 31.297 13.445 1 98.81 174 LEU B C 1
ATOM 4368 O O . LEU B 1 174 ? -3.869 31.062 13.531 1 98.81 174 LEU B O 1
ATOM 4372 N N . MET B 1 175 ? -5.629 31.734 12.32 1 98.75 175 MET B N 1
ATOM 4373 C CA . MET B 1 175 ? -4.844 32 11.117 1 98.75 175 MET B CA 1
ATOM 4374 C C . MET B 1 175 ? -3.795 33.062 11.375 1 98.75 175 MET B C 1
ATOM 4376 O O . MET B 1 175 ? -2.654 32.969 10.922 1 98.75 175 MET B O 1
ATOM 4380 N N . VAL B 1 176 ? -4.195 34.094 12.078 1 98.81 176 VAL B N 1
ATOM 4381 C CA . VAL B 1 176 ? -3.291 35.219 12.375 1 98.81 176 VAL B CA 1
ATOM 4382 C C . VAL B 1 176 ? -2.133 34.719 13.242 1 98.81 176 VAL B C 1
ATOM 4384 O O . VAL B 1 176 ? -0.97 35.031 12.969 1 98.81 176 VAL B O 1
ATOM 4387 N N . LYS B 1 177 ? -2.449 33.969 14.25 1 98.69 177 LYS B N 1
ATOM 4388 C CA . LYS B 1 177 ? -1.423 33.438 15.156 1 98.69 177 LYS B CA 1
ATOM 4389 C C . LYS B 1 177 ? -0.489 32.469 14.445 1 98.69 177 LYS B C 1
ATOM 4391 O O . LYS B 1 177 ? 0.726 32.5 14.656 1 98.69 177 LYS B O 1
ATOM 4396 N N . GLN B 1 178 ? -1.031 31.641 13.594 1 98.69 178 GLN B N 1
ATOM 4397 C CA . GLN B 1 178 ? -0.189 30.703 12.859 1 98.69 178 GLN B CA 1
ATOM 4398 C C . GLN B 1 178 ? 0.681 31.438 11.836 1 98.69 178 GLN B C 1
ATOM 4400 O O . GLN B 1 178 ? 1.801 31 11.547 1 98.69 178 GLN B O 1
ATOM 4405 N N . ARG B 1 179 ? 0.133 32.5 11.25 1 98.69 179 ARG B N 1
ATOM 4406 C CA . ARG B 1 179 ? 0.929 33.344 10.352 1 98.69 179 ARG B CA 1
ATOM 4407 C C . ARG B 1 179 ? 2.133 33.938 11.07 1 98.69 179 ARG B C 1
ATOM 4409 O O . ARG B 1 179 ? 3.234 33.969 10.523 1 98.69 179 ARG B O 1
ATOM 4416 N N . LYS B 1 180 ? 1.915 34.375 12.242 1 98.44 180 LYS B N 1
ATOM 4417 C CA . LYS B 1 180 ? 3.031 34.875 13.031 1 98.44 180 LYS B CA 1
ATOM 4418 C C . LYS B 1 180 ? 4.105 33.812 13.227 1 98.44 180 LYS B C 1
ATOM 4420 O O . LYS B 1 180 ? 5.297 34.094 13.086 1 98.44 180 LYS B O 1
ATOM 4425 N N . ASN B 1 181 ? 3.674 32.625 13.562 1 98.69 181 ASN B N 1
ATOM 4426 C CA . ASN B 1 181 ? 4.617 31.516 13.664 1 98.69 181 ASN B CA 1
ATOM 4427 C C . ASN B 1 181 ? 5.355 31.281 12.344 1 98.69 181 ASN B C 1
ATOM 4429 O O . ASN B 1 181 ? 6.562 31.031 12.344 1 98.69 181 ASN B O 1
ATOM 4433 N N . GLY B 1 182 ? 4.629 31.312 11.195 1 98.44 182 GLY B N 1
ATOM 4434 C CA . GLY B 1 182 ? 5.246 31.188 9.883 1 98.44 182 GLY B CA 1
ATOM 4435 C C . GLY B 1 182 ? 6.285 32.25 9.609 1 98.44 182 GLY B C 1
ATOM 4436 O O . GLY B 1 182 ? 7.355 31.969 9.07 1 98.44 182 GLY B O 1
ATOM 4437 N N . ASN B 1 183 ? 5.973 33.469 10.023 1 98.38 183 ASN B N 1
ATOM 4438 C CA . ASN B 1 183 ? 6.902 34.594 9.867 1 98.38 183 ASN B CA 1
ATOM 4439 C C . ASN B 1 183 ? 8.203 34.344 10.633 1 98.38 183 ASN B C 1
ATOM 4441 O O . ASN B 1 183 ? 9.273 34.719 10.18 1 98.38 183 ASN B O 1
ATOM 4445 N N . ASP B 1 184 ? 8.094 33.656 11.727 1 98.06 184 ASP B N 1
ATOM 4446 C CA . ASP B 1 184 ? 9.234 33.5 12.633 1 98.06 184 ASP B CA 1
ATOM 4447 C C . ASP B 1 184 ? 10.008 32.219 12.305 1 98.06 184 ASP B C 1
ATOM 4449 O O . ASP B 1 184 ? 11.109 32 12.812 1 98.06 184 ASP B O 1
ATOM 4453 N N . SER B 1 185 ? 9.484 31.359 11.492 1 97 185 SER B N 1
ATOM 4454 C CA . SER B 1 185 ? 10.062 30.047 11.25 1 97 185 SER B CA 1
ATOM 4455 C C . SER B 1 185 ? 11.297 30.141 10.359 1 97 185 SER B C 1
ATOM 4457 O O . SER B 1 185 ? 12.195 29.297 10.445 1 97 185 SER B O 1
ATOM 4459 N N . GLY B 1 186 ? 11.266 31.062 9.391 1 95.56 186 GLY B N 1
ATOM 4460 C CA . GLY B 1 186 ? 12.406 31.266 8.508 1 95.56 186 GLY B CA 1
ATOM 4461 C C . GLY B 1 186 ? 12.32 30.453 7.234 1 95.56 186 GLY B C 1
ATOM 4462 O O . GLY B 1 186 ? 13.172 30.578 6.348 1 95.56 186 GLY B O 1
ATOM 4463 N N . TYR B 1 187 ? 11.297 29.594 7.074 1 94.31 187 TYR B N 1
ATOM 4464 C CA . TYR B 1 187 ? 11.281 28.781 5.863 1 94.31 187 TYR B CA 1
ATOM 4465 C C . TYR B 1 187 ? 9.867 28.703 5.285 1 94.31 187 TYR B C 1
ATOM 4467 O O . TYR B 1 187 ? 9.664 28.109 4.219 1 94.31 187 TYR B O 1
ATOM 4475 N N . SER B 1 188 ? 8.867 29.297 5.93 1 96.69 188 SER B N 1
ATOM 4476 C CA . SER B 1 188 ? 7.5 29.234 5.426 1 96.69 188 SER B CA 1
ATOM 4477 C C . SER B 1 188 ? 7.355 30.047 4.141 1 96.69 188 SER B C 1
ATOM 4479 O O . SER B 1 188 ? 7.98 31.094 3.984 1 96.69 188 SER B O 1
ATOM 4481 N N . MET B 1 189 ? 6.57 29.562 3.287 1 96.56 189 MET B N 1
ATOM 4482 C CA . MET B 1 189 ? 6.395 30.141 1.954 1 96.56 189 MET B CA 1
ATOM 4483 C C . MET B 1 189 ? 5.512 31.375 2.004 1 96.56 189 MET B C 1
ATOM 4485 O O . MET B 1 189 ? 5.766 32.344 1.297 1 96.56 189 MET B O 1
ATOM 4489 N N . PHE B 1 190 ? 4.434 31.328 2.758 1 96.62 190 PHE B N 1
ATOM 4490 C CA . PHE B 1 190 ? 3.504 32.438 2.889 1 96.62 190 PHE B CA 1
ATOM 4491 C C . PHE B 1 190 ? 3.77 33.219 4.172 1 96.62 190 PHE B C 1
ATOM 4493 O O . PHE B 1 190 ? 3.582 32.688 5.27 1 96.62 190 PHE B O 1
ATOM 4500 N N . THR B 1 191 ? 4.227 34.469 4.008 1 97.19 191 THR B N 1
ATOM 4501 C CA . THR B 1 191 ? 4.625 35.312 5.125 1 97.19 191 THR B CA 1
ATOM 4502 C C . THR B 1 191 ? 3.977 36.688 5.012 1 97.19 191 THR B C 1
ATOM 4504 O O . THR B 1 191 ? 3.146 36.906 4.129 1 97.19 191 THR B O 1
ATOM 4507 N N . GLY B 1 192 ? 4.277 37.438 5.941 1 98.12 192 GLY B N 1
ATOM 4508 C CA . GLY B 1 192 ? 3.646 38.75 6.016 1 98.12 192 GLY B CA 1
ATOM 4509 C C . GLY B 1 192 ? 2.51 38.812 7.016 1 98.12 192 GLY B C 1
ATOM 4510 O O . GLY B 1 192 ? 1.646 37.938 7.035 1 98.12 192 GLY B O 1
ATOM 4511 N N . ASP B 1 193 ? 2.441 39.812 7.75 1 98 193 ASP B N 1
ATOM 4512 C CA . ASP B 1 193 ? 1.443 39.938 8.812 1 98 193 ASP B CA 1
ATOM 4513 C C . ASP B 1 193 ? 0.037 40.062 8.227 1 98 193 ASP B C 1
ATOM 4515 O O . ASP B 1 193 ? -0.157 40.688 7.195 1 98 193 ASP B O 1
ATOM 4519 N N . ILE B 1 194 ? -0.828 39.406 8.898 1 98.5 194 ILE B N 1
ATOM 4520 C CA . ILE B 1 194 ? -2.244 39.531 8.586 1 98.5 194 ILE B CA 1
ATOM 4521 C C . ILE B 1 194 ? -3.031 39.812 9.867 1 98.5 194 ILE B C 1
ATOM 4523 O O . ILE B 1 194 ? -2.549 39.531 10.969 1 98.5 194 ILE B O 1
ATOM 4527 N N . SER B 1 195 ? -4.219 40.406 9.695 1 98.69 195 SER B N 1
ATOM 4528 C CA . SER B 1 195 ? -5.133 40.625 10.812 1 98.69 195 SER B CA 1
ATOM 4529 C C . SER B 1 195 ? -6.379 39.75 10.695 1 98.69 195 SER B C 1
ATOM 4531 O O . SER B 1 195 ? -6.59 39.094 9.672 1 98.69 195 SER B O 1
ATOM 4533 N N . VAL B 1 196 ? -7.121 39.75 11.781 1 98.69 196 VAL B N 1
ATOM 4534 C CA . VAL B 1 196 ? -8.406 39.062 11.758 1 98.69 196 VAL B CA 1
ATOM 4535 C C . VAL B 1 196 ? -9.281 39.625 10.648 1 98.69 196 VAL B C 1
ATOM 4537 O O . VAL B 1 196 ? -9.93 38.875 9.914 1 98.69 196 VAL B O 1
ATOM 4540 N N . ASP B 1 197 ? -9.266 40.938 10.492 1 98.69 197 ASP B N 1
ATOM 4541 C CA . ASP B 1 197 ? -10.047 41.594 9.453 1 98.69 197 ASP B CA 1
ATOM 4542 C C . ASP B 1 197 ? -9.578 41.156 8.062 1 98.69 197 ASP B C 1
ATOM 4544 O O . ASP B 1 197 ? -10.391 41 7.148 1 98.69 197 ASP B O 1
ATOM 4548 N N . ASP B 1 198 ? -8.305 41.031 7.875 1 98.62 198 ASP B N 1
ATOM 4549 C CA . ASP B 1 198 ? -7.777 40.562 6.594 1 98.62 198 ASP B CA 1
ATOM 4550 C C . ASP B 1 198 ? -8.336 39.188 6.234 1 98.62 198 ASP B C 1
ATOM 4552 O O . ASP B 1 198 ? -8.703 38.938 5.082 1 98.62 198 ASP B O 1
ATOM 4556 N N . VAL B 1 199 ? -8.359 38.281 7.211 1 98.75 199 VAL B N 1
ATOM 4557 C CA . VAL B 1 199 ? -8.859 36.938 6.984 1 98.75 199 VAL B CA 1
ATOM 4558 C C . VAL B 1 199 ? -10.336 37 6.617 1 98.75 199 VAL B C 1
ATOM 4560 O O . VAL B 1 199 ? -10.758 36.375 5.625 1 98.75 199 VAL B O 1
ATOM 4563 N N . LEU B 1 200 ? -11.102 37.75 7.363 1 98.44 200 LEU B N 1
ATOM 4564 C CA . LEU B 1 200 ? -12.555 37.781 7.203 1 98.44 200 LEU B CA 1
ATOM 4565 C C . LEU B 1 200 ? -12.945 38.562 5.945 1 98.44 200 LEU B C 1
ATOM 4567 O O . LEU B 1 200 ? -14.055 38.406 5.43 1 98.44 200 LEU B O 1
ATOM 4571 N N . SER B 1 201 ? -12.008 39.406 5.469 1 98.19 201 SER B N 1
ATOM 4572 C CA . SER B 1 201 ? -12.289 40.156 4.258 1 98.19 201 SER B CA 1
ATOM 4573 C C . SER B 1 201 ? -11.781 39.438 3.014 1 98.19 201 SER B C 1
ATOM 4575 O O . SER B 1 201 ? -12.078 39.875 1.89 1 98.19 201 SER B O 1
ATOM 4577 N N . SER B 1 202 ? -10.992 38.406 3.252 1 98.19 202 SER B N 1
ATOM 4578 C CA . SER B 1 202 ? -10.57 37.656 2.09 1 98.19 202 SER B CA 1
ATOM 4579 C C . SER B 1 202 ? -11.75 36.938 1.438 1 98.19 202 SER B C 1
ATOM 4581 O O . SER B 1 202 ? -12.812 36.781 2.049 1 98.19 202 SER B O 1
ATOM 4583 N N . PRO B 1 203 ? -11.672 36.531 0.165 1 97.44 203 PRO B N 1
ATOM 4584 C CA . PRO B 1 203 ? -12.797 35.906 -0.535 1 97.44 203 PRO B CA 1
ATOM 4585 C C . PRO B 1 203 ? -13.359 34.688 0.21 1 97.44 203 PRO B C 1
ATOM 4587 O O . PRO B 1 203 ? -12.594 33.875 0.754 1 97.44 203 PRO B O 1
ATOM 4590 N N . VAL B 1 204 ? -14.688 34.594 0.211 1 96.06 204 VAL B N 1
ATOM 4591 C CA . VAL B 1 204 ? -15.336 33.375 0.713 1 96.06 204 VAL B CA 1
ATOM 4592 C C . VAL B 1 204 ? -15.273 32.281 -0.342 1 96.06 204 VAL B C 1
ATOM 4594 O O . VAL B 1 204 ? -15.766 32.438 -1.459 1 96.06 204 VAL B O 1
ATOM 4597 N N . ILE B 1 205 ? -14.688 31.188 -0.032 1 93.19 205 ILE B N 1
ATOM 4598 C CA . ILE B 1 205 ? -14.539 30.094 -0.974 1 93.19 205 ILE B CA 1
ATOM 4599 C C . ILE B 1 205 ? -15.711 29.125 -0.825 1 93.19 205 ILE B C 1
ATOM 4601 O O . ILE B 1 205 ? -16.328 28.719 -1.817 1 93.19 205 ILE B O 1
ATOM 4605 N N . SER B 1 206 ? -15.992 28.703 0.293 1 92.31 206 SER B N 1
ATOM 4606 C CA . SER B 1 206 ? -17.156 27.906 0.689 1 92.31 206 SER B CA 1
ATOM 4607 C C . SER B 1 206 ? -17.625 28.281 2.09 1 92.31 206 SER B C 1
ATOM 4609 O O . SER B 1 206 ? -16.984 27.938 3.082 1 92.31 206 SER B O 1
ATOM 4611 N N . SER B 1 207 ? -18.734 28.859 2.092 1 93.31 207 SER B N 1
ATOM 4612 C CA . SER B 1 207 ? -19.172 29.438 3.354 1 93.31 207 SER B CA 1
ATOM 4613 C C . SER B 1 207 ? -19.188 28.406 4.469 1 93.31 207 SER B C 1
ATOM 4615 O O . SER B 1 207 ? -19.734 27.312 4.309 1 93.31 207 SER B O 1
ATOM 4617 N N . PRO B 1 208 ? -18.438 28.75 5.598 1 96 208 PRO B N 1
ATOM 4618 C CA . PRO B 1 208 ? -17.969 30.078 6.043 1 96 208 PRO B CA 1
ATOM 4619 C C . PRO B 1 208 ? -16.469 30.266 5.844 1 96 208 PRO B C 1
ATOM 4621 O O . PRO B 1 208 ? -15.898 31.234 6.355 1 96 208 PRO B O 1
ATOM 4624 N N . LEU B 1 209 ? -15.852 29.391 5.117 1 96.38 209 LEU B N 1
ATOM 4625 C CA . LEU B 1 209 ? -14.398 29.375 5.035 1 96.38 209 LEU B CA 1
ATOM 4626 C C . LEU B 1 209 ? -13.898 30.391 4.016 1 96.38 209 LEU B C 1
ATOM 4628 O O . LEU B 1 209 ? -14.383 30.438 2.881 1 96.38 209 LEU B O 1
ATOM 4632 N N . HIS B 1 210 ? -12.953 31.219 4.504 1 97.62 210 HIS B N 1
ATOM 4633 C CA . HIS B 1 210 ? -12.32 32.219 3.658 1 97.62 210 HIS B CA 1
ATOM 4634 C C . HIS B 1 210 ? -11.008 31.703 3.078 1 97.62 210 HIS B C 1
ATOM 4636 O O . HIS B 1 210 ? -10.445 30.719 3.578 1 97.62 210 HIS B O 1
ATOM 4642 N N . LEU B 1 211 ? -10.562 32.375 2.072 1 97.44 211 LEU B N 1
ATOM 4643 C CA . LEU B 1 211 ? -9.375 31.984 1.33 1 97.44 211 LEU B CA 1
ATOM 4644 C C . LEU B 1 211 ? -8.195 31.766 2.271 1 97.44 211 LEU B C 1
ATOM 4646 O O . LEU B 1 211 ? -7.469 30.781 2.146 1 97.44 211 LEU B O 1
ATOM 4650 N N . LEU B 1 212 ? -7.996 32.656 3.248 1 98.06 212 LEU B N 1
ATOM 4651 C CA . LEU B 1 212 ? -6.816 32.594 4.105 1 98.06 212 LEU B CA 1
ATOM 4652 C C . LEU B 1 212 ? -6.957 31.516 5.168 1 98.06 212 LEU B C 1
ATOM 4654 O O . LEU B 1 212 ? -6.035 31.297 5.957 1 98.06 212 LEU B O 1
ATOM 4658 N N . GLU B 1 213 ? -8.133 30.781 5.121 1 98 213 GLU B N 1
ATOM 4659 C CA . GLU B 1 213 ? -8.359 29.672 6.035 1 98 213 GLU B CA 1
ATOM 4660 C C . GLU B 1 213 ? -8.117 28.328 5.344 1 98 213 GLU B C 1
ATOM 4662 O O . GLU B 1 213 ? -8.344 27.266 5.934 1 98 213 GLU B O 1
ATOM 4667 N N . ILE B 1 214 ? -7.641 28.375 4.133 1 95.88 214 ILE B N 1
ATOM 4668 C CA . ILE B 1 214 ? -7.523 27.188 3.293 1 95.88 214 ILE B CA 1
ATOM 4669 C C . ILE B 1 214 ? -6.078 27.047 2.822 1 95.88 214 ILE B C 1
ATOM 4671 O O . ILE B 1 214 ? -5.461 28 2.367 1 95.88 214 ILE B O 1
ATOM 4675 N N . VAL B 1 215 ? -5.602 25.859 2.9 1 95.44 215 VAL B N 1
ATOM 4676 C CA . VAL B 1 215 ? -4.207 25.562 2.574 1 95.44 215 VAL B CA 1
ATOM 4677 C C . VAL B 1 215 ? -3.982 25.719 1.073 1 95.44 215 VAL B C 1
ATOM 4679 O O . VAL B 1 215 ? -4.926 25.625 0.284 1 95.44 215 VAL B O 1
ATOM 4682 N N . TYR B 1 216 ? -2.793 25.969 0.704 1 95.38 216 TYR B N 1
ATOM 4683 C CA . TYR B 1 216 ? -2.395 26.094 -0.693 1 95.38 216 TYR B CA 1
ATOM 4684 C C . TYR B 1 216 ? -1.54 24.906 -1.13 1 95.38 216 TYR B C 1
ATOM 4686 O O . TYR B 1 216 ? -0.441 24.703 -0.609 1 95.38 216 TYR B O 1
ATOM 4694 N N . PRO B 1 217 ? -2.045 24.078 -2.08 1 95.5 217 PRO B N 1
ATOM 4695 C CA . PRO B 1 217 ? -1.225 22.969 -2.566 1 95.5 217 PRO B CA 1
ATOM 4696 C C . PRO B 1 217 ? -0.001 23.438 -3.35 1 95.5 217 PRO B C 1
ATOM 4698 O O . PRO B 1 217 ? -0.118 24.281 -4.238 1 95.5 217 PRO B O 1
ATOM 4701 N N . VAL B 1 218 ? 1.159 22.875 -3.045 1 97.44 218 VAL B N 1
ATOM 4702 C CA . VAL B 1 218 ? 2.414 23.25 -3.686 1 97.44 218 VAL B CA 1
ATOM 4703 C C . VAL B 1 218 ? 3.154 22 -4.156 1 97.44 218 VAL B C 1
ATOM 4705 O O . VAL B 1 218 ? 2.617 20.891 -4.094 1 97.44 218 VAL B O 1
ATOM 4708 N N . ASP B 1 219 ? 4.355 22.234 -4.809 1 98.12 219 ASP B N 1
ATOM 4709 C CA . ASP B 1 219 ? 5.215 21.141 -5.258 1 98.12 219 ASP B CA 1
ATOM 4710 C C . ASP B 1 219 ? 6.305 20.844 -4.23 1 98.12 219 ASP B C 1
ATOM 4712 O O . ASP B 1 219 ? 6.988 21.75 -3.76 1 98.12 219 ASP B O 1
ATOM 4716 N N . GLY B 1 220 ? 6.355 19.531 -3.861 1 98.12 220 GLY B N 1
ATOM 4717 C CA . GLY B 1 220 ? 7.465 19.281 -2.955 1 98.12 220 GLY B CA 1
ATOM 4718 C C . GLY B 1 220 ? 7.488 17.859 -2.416 1 98.12 220 GLY B C 1
ATOM 4719 O O . GLY B 1 220 ? 6.52 17.109 -2.572 1 98.12 220 GLY B O 1
ATOM 4720 N N . PHE B 1 221 ? 8.633 17.484 -1.892 1 98.56 221 PHE B N 1
ATOM 4721 C CA . PHE B 1 221 ? 8.852 16.203 -1.219 1 98.56 221 PHE B CA 1
ATOM 4722 C C . PHE B 1 221 ? 9.586 16.406 0.1 1 98.56 221 PHE B C 1
ATOM 4724 O O . PHE B 1 221 ? 10.352 17.359 0.248 1 98.56 221 PHE B O 1
ATOM 4731 N N . HIS B 1 222 ? 9.227 15.633 1.031 1 98.75 222 HIS B N 1
ATOM 4732 C CA . HIS B 1 222 ? 10.023 15.43 2.234 1 98.75 222 HIS B CA 1
ATOM 4733 C C . HIS B 1 222 ? 10.641 14.039 2.262 1 98.75 222 HIS B C 1
ATOM 4735 O O . HIS B 1 222 ? 9.992 13.062 1.875 1 98.75 222 HIS B O 1
ATOM 4741 N N . ALA B 1 223 ? 11.867 13.922 2.623 1 98.81 223 ALA B N 1
ATOM 4742 C CA . ALA B 1 223 ? 12.586 12.656 2.771 1 98.81 223 ALA B CA 1
ATOM 4743 C C . ALA B 1 223 ? 13.055 12.453 4.211 1 98.81 223 ALA B C 1
ATOM 4745 O O . ALA B 1 223 ? 13.555 13.391 4.844 1 98.81 223 ALA B O 1
ATOM 4746 N N . PHE B 1 224 ? 12.828 11.336 4.762 1 98.81 224 PHE B N 1
ATOM 4747 C CA . PHE B 1 224 ? 13.289 10.945 6.09 1 98.81 224 PHE B CA 1
ATOM 4748 C C . PHE B 1 224 ? 14.016 9.602 6.035 1 98.81 224 PHE B C 1
ATOM 4750 O O . PHE B 1 224 ? 13.508 8.641 5.453 1 98.81 224 PHE B O 1
ATOM 4757 N N . ILE B 1 225 ? 15.188 9.523 6.578 1 98.75 225 ILE B N 1
ATOM 4758 C CA . ILE B 1 225 ? 15.953 8.281 6.664 1 98.75 225 ILE B CA 1
ATOM 4759 C C . ILE B 1 225 ? 15.93 7.758 8.102 1 98.75 225 ILE B C 1
ATOM 4761 O O . ILE B 1 225 ? 16.531 8.352 8.992 1 98.75 225 ILE B O 1
ATOM 4765 N N . VAL B 1 226 ? 15.172 6.707 8.266 1 98.5 226 VAL B N 1
ATOM 4766 C CA . VAL B 1 226 ? 15.117 6.016 9.547 1 98.5 226 VAL B CA 1
ATOM 4767 C C . VAL B 1 226 ? 16.203 4.949 9.609 1 98.5 226 VAL B C 1
ATOM 4769 O O . VAL B 1 226 ? 16.312 4.102 8.719 1 98.5 226 VAL B O 1
ATOM 4772 N N . SER B 1 227 ? 16.969 4.941 10.672 1 97.81 227 SER B N 1
ATOM 4773 C CA . SER B 1 227 ? 18.156 4.094 10.688 1 97.81 227 SER B CA 1
ATOM 4774 C C . SER B 1 227 ? 18.328 3.395 12.031 1 97.81 227 SER B C 1
ATOM 4776 O O . SER B 1 227 ? 17.922 3.926 13.07 1 97.81 227 SER B O 1
ATOM 4778 N N . LYS B 1 228 ? 18.891 2.266 11.945 1 95.81 228 LYS B N 1
ATOM 4779 C CA . LYS B 1 228 ? 19.281 1.514 13.133 1 95.81 228 LYS B CA 1
ATOM 4780 C C . LYS B 1 228 ? 20.453 2.188 13.852 1 95.81 228 LYS B C 1
ATOM 4782 O O . LYS B 1 228 ? 20.516 2.164 15.086 1 95.81 228 LYS B O 1
ATOM 4787 N N . SER B 1 229 ? 21.359 2.732 13.133 1 93.31 229 SER B N 1
ATOM 4788 C CA . SER B 1 229 ? 22.547 3.377 13.68 1 93.31 229 SER B CA 1
ATOM 4789 C C . SER B 1 229 ? 22.297 4.848 13.984 1 93.31 229 SER B C 1
ATOM 4791 O O . SER B 1 229 ? 21.641 5.543 13.203 1 93.31 229 SER B O 1
ATOM 4793 N N . PRO B 1 230 ? 22.906 5.234 15.117 1 87.12 230 PRO B N 1
ATOM 4794 C CA . PRO B 1 230 ? 22.734 6.648 15.461 1 87.12 230 PRO B CA 1
ATOM 4795 C C . PRO B 1 230 ? 23.453 7.586 14.492 1 87.12 230 PRO B C 1
ATOM 4797 O O . PRO B 1 230 ? 24.438 7.188 13.859 1 87.12 230 PRO B O 1
ATOM 4800 N N . GLY B 1 231 ? 22.938 8.648 14.328 1 89.31 231 GLY B N 1
ATOM 4801 C CA . GLY B 1 231 ? 23.562 9.719 13.578 1 89.31 231 GLY B CA 1
ATOM 4802 C C . GLY B 1 231 ? 23.891 10.93 14.43 1 89.31 231 GLY B C 1
ATOM 4803 O O . GLY B 1 231 ? 24.172 10.805 15.617 1 89.31 231 GLY B O 1
ATOM 4804 N N . LYS B 1 232 ? 23.984 12.07 13.719 1 93.62 232 LYS B N 1
ATOM 4805 C CA . LYS B 1 232 ? 24.328 13.32 14.398 1 93.62 232 LYS B CA 1
ATOM 4806 C C . LYS B 1 232 ? 23.078 13.961 15.016 1 93.62 232 LYS B C 1
ATOM 4808 O O . LYS B 1 232 ? 23.188 14.859 15.844 1 93.62 232 LYS B O 1
ATOM 4813 N N . LEU B 1 233 ? 22.016 13.422 14.633 1 96.5 233 LEU B N 1
ATOM 4814 C CA . LEU B 1 233 ? 20.75 13.984 15.109 1 96.5 233 LEU B CA 1
ATOM 4815 C C . LEU B 1 233 ? 20.391 13.422 16.484 1 96.5 233 LEU B C 1
ATOM 4817 O O . LEU B 1 233 ? 20.859 12.344 16.859 1 96.5 233 LEU B O 1
ATOM 4821 N N . ARG B 1 234 ? 19.562 14.188 17.203 1 95.5 234 ARG B N 1
ATOM 4822 C CA . ARG B 1 234 ? 19 13.688 18.453 1 95.5 234 ARG B CA 1
ATOM 4823 C C . ARG B 1 234 ? 18.234 12.383 18.234 1 95.5 234 ARG B C 1
ATOM 4825 O O . ARG B 1 234 ? 17.516 12.242 17.25 1 95.5 234 ARG B O 1
ATOM 4832 N N . PRO B 1 235 ? 18.438 11.406 19.078 1 94.06 235 PRO B N 1
ATOM 4833 C CA . PRO B 1 235 ? 17.75 10.133 18.906 1 94.06 235 PRO B CA 1
ATOM 4834 C C . PRO B 1 235 ? 16.266 10.219 19.266 1 94.06 235 PRO B C 1
ATOM 4836 O O . PRO B 1 235 ? 15.828 9.672 20.281 1 94.06 235 PRO B O 1
ATOM 4839 N N . VAL B 1 236 ? 15.508 10.711 18.406 1 94.88 236 VAL B N 1
ATOM 4840 C CA . VAL B 1 236 ? 14.07 10.891 18.578 1 94.88 236 VAL B CA 1
ATOM 4841 C C . VAL B 1 236 ? 13.352 9.57 18.344 1 94.88 236 VAL B C 1
ATOM 4843 O O . VAL B 1 236 ? 13.633 8.867 17.359 1 94.88 236 VAL B O 1
ATOM 4846 N N . LYS B 1 237 ? 12.461 9.227 19.219 1 93.94 237 LYS B N 1
ATOM 4847 C CA . LYS B 1 237 ? 11.688 7.992 19.109 1 93.94 237 LYS B CA 1
ATOM 4848 C C . LYS B 1 237 ? 10.188 8.273 19.141 1 93.94 237 LYS B C 1
ATOM 4850 O O . LYS B 1 237 ? 9.766 9.352 19.562 1 93.94 237 LYS B O 1
ATOM 4855 N N . ILE B 1 238 ? 9.461 7.328 18.688 1 97.75 238 ILE B N 1
ATOM 4856 C CA . ILE B 1 238 ? 8.016 7.355 18.875 1 97.75 238 ILE B CA 1
ATOM 4857 C C . ILE B 1 238 ? 7.672 6.855 20.266 1 97.75 238 ILE B C 1
ATOM 4859 O O . ILE B 1 238 ? 7.816 5.668 20.578 1 97.75 238 ILE B O 1
ATOM 4863 N N . LYS B 1 239 ? 7.18 7.766 21.062 1 97.88 239 LYS B N 1
ATOM 4864 C CA . LYS B 1 239 ? 6.832 7.41 22.438 1 97.88 239 LYS B CA 1
ATOM 4865 C C . LYS B 1 239 ? 5.43 6.816 22.516 1 97.88 239 LYS B C 1
ATOM 4867 O O . LYS B 1 239 ? 5.168 5.926 23.328 1 97.88 239 LYS B O 1
ATOM 4872 N N . LYS B 1 240 ? 4.551 7.348 21.781 1 98.19 240 LYS B N 1
ATOM 4873 C CA . LYS B 1 240 ? 3.168 6.895 21.672 1 98.19 240 LYS B CA 1
ATOM 4874 C C . LYS B 1 240 ? 2.703 6.891 20.219 1 98.19 240 LYS B C 1
ATOM 4876 O O . LYS B 1 240 ? 3.137 7.727 19.422 1 98.19 240 LYS B O 1
ATOM 4881 N N . TYR B 1 241 ? 1.883 5.934 19.969 1 97.69 241 TYR B N 1
ATOM 4882 C CA . TYR B 1 241 ? 1.387 5.801 18.594 1 97.69 241 TYR B CA 1
ATOM 4883 C C . TYR B 1 241 ? -0.047 5.281 18.594 1 97.69 241 TYR B C 1
ATOM 4885 O O . TYR B 1 241 ? -0.404 4.406 19.375 1 97.69 241 TYR B O 1
ATOM 4893 N N . GLY B 1 242 ? -0.847 5.895 17.734 1 97.56 242 GLY B N 1
ATOM 4894 C CA . GLY B 1 242 ? -2.189 5.414 17.453 1 97.56 242 GLY B CA 1
ATOM 4895 C C . GLY B 1 242 ? -2.627 5.684 16.016 1 97.56 242 GLY B C 1
ATOM 4896 O O . GLY B 1 242 ? -2.25 6.699 15.438 1 97.56 242 GLY B O 1
ATOM 4897 N N . GLU B 1 243 ? -3.416 4.809 15.453 1 96.5 243 GLU B N 1
ATOM 4898 C CA . GLU B 1 243 ? -3.924 4.867 14.086 1 96.5 243 GLU B CA 1
ATOM 4899 C C . GLU B 1 243 ? -5.398 4.488 14.031 1 96.5 243 GLU B C 1
ATOM 4901 O O . GLU B 1 243 ? -5.855 3.627 14.789 1 96.5 243 GLU B O 1
ATOM 4906 N N . ALA B 1 244 ? -6.168 5.223 13.227 1 96.44 244 ALA B N 1
ATOM 4907 C CA . ALA B 1 244 ? -7.594 4.949 13.094 1 96.44 244 ALA B CA 1
ATOM 4908 C C . ALA B 1 244 ? -8.055 5.098 11.641 1 96.44 244 ALA B C 1
ATOM 4910 O O . ALA B 1 244 ? -7.605 6.008 10.938 1 96.44 244 ALA B O 1
ATOM 4911 N N . HIS B 1 245 ? -8.953 4.203 11.242 1 95.38 245 HIS B N 1
ATOM 4912 C CA . HIS B 1 245 ? -9.523 4.184 9.898 1 95.38 245 HIS B CA 1
ATOM 4913 C C . HIS B 1 245 ? -11.039 4 9.953 1 95.38 245 HIS B C 1
ATOM 4915 O O . HIS B 1 245 ? -11.523 2.947 10.367 1 95.38 245 HIS B O 1
ATOM 4921 N N . TRP B 1 246 ? -11.742 5.086 9.516 1 92.94 246 TRP B N 1
ATOM 4922 C CA . TRP B 1 246 ? -13.195 5.055 9.484 1 92.94 246 TRP B CA 1
ATOM 4923 C C . TRP B 1 246 ? -13.711 5 8.047 1 92.94 246 TRP B C 1
ATOM 4925 O O . TRP B 1 246 ? -13.492 5.93 7.27 1 92.94 246 TRP B O 1
ATOM 4935 N N . SER B 1 247 ? -14.453 3.979 7.715 1 88.56 247 SER B N 1
ATOM 4936 C CA . SER B 1 247 ? -14.797 3.723 6.32 1 88.56 247 SER B CA 1
ATOM 4937 C C . SER B 1 247 ? -16.219 4.164 6.008 1 88.56 247 SER B C 1
ATOM 4939 O O . SER B 1 247 ? -16.703 4.004 4.883 1 88.56 247 SER B O 1
ATOM 4941 N N . LYS B 1 248 ? -16.875 4.746 6.906 1 84.75 248 LYS B N 1
ATOM 4942 C CA . LYS B 1 248 ? -18.266 5.137 6.68 1 84.75 248 LYS B CA 1
ATOM 4943 C C . LYS B 1 248 ? -18.344 6.312 5.715 1 84.75 248 LYS B C 1
ATOM 4945 O O . LYS B 1 248 ? -17.531 7.227 5.762 1 84.75 248 LYS B O 1
ATOM 4950 N N . LEU B 1 249 ? -19.391 6.27 4.957 1 79.56 249 LEU B N 1
ATOM 4951 C CA . LEU B 1 249 ? -19.672 7.379 4.055 1 79.56 249 LEU B CA 1
ATOM 4952 C C . LEU B 1 249 ? -20.266 8.562 4.812 1 79.56 249 LEU B C 1
ATOM 4954 O O . LEU B 1 249 ? -20.906 8.383 5.844 1 79.56 249 LEU B O 1
ATOM 4958 N N . PRO B 1 250 ? -20.062 9.688 4.254 1 74.69 250 PRO B N 1
ATOM 4959 C CA . PRO B 1 250 ? -20.516 10.898 4.957 1 74.69 250 PRO B CA 1
ATOM 4960 C C . PRO B 1 250 ? -21.984 10.836 5.359 1 74.69 250 PRO B C 1
ATOM 4962 O O . PRO B 1 250 ? -22.328 11.172 6.496 1 74.69 250 PRO B O 1
ATOM 4965 N N . PRO B 1 251 ? -22.812 10.328 4.484 1 73.69 251 PRO B N 1
ATOM 4966 C CA . PRO B 1 251 ? -24.219 10.312 4.879 1 73.69 251 PRO B CA 1
ATOM 4967 C C . PRO B 1 251 ? -24.5 9.328 6.004 1 73.69 251 PRO B C 1
ATOM 4969 O O . PRO B 1 251 ? -25.562 9.398 6.641 1 73.69 251 PRO B O 1
ATOM 4972 N N . GLU B 1 252 ? -23.562 8.523 6.219 1 79.69 252 GLU B N 1
ATOM 4973 C CA . GLU B 1 252 ? -23.766 7.492 7.23 1 79.69 252 GLU B CA 1
ATOM 4974 C C . GLU B 1 252 ? -23.266 7.957 8.594 1 79.69 252 GLU B C 1
ATOM 4976 O O . GLU B 1 252 ? -23.516 7.297 9.609 1 79.69 252 GLU B O 1
ATOM 4981 N N . LEU B 1 253 ? -22.719 9.109 8.594 1 82.25 253 LEU B N 1
ATOM 4982 C CA . LEU B 1 253 ? -22.141 9.586 9.844 1 82.25 253 LEU B CA 1
ATOM 4983 C C . LEU B 1 253 ? -23.203 10.258 10.719 1 82.25 253 LEU B C 1
ATOM 4985 O O . LEU B 1 253 ? -23.984 11.07 10.234 1 82.25 253 LEU B O 1
ATOM 4989 N N . GLU B 1 254 ? -23.203 9.828 11.914 1 83.12 254 GLU B N 1
ATOM 4990 C CA . GLU B 1 254 ? -24.125 10.438 12.875 1 83.12 254 GLU B CA 1
ATOM 4991 C C . GLU B 1 254 ? -23.641 11.82 13.305 1 83.12 254 GLU B C 1
ATOM 4993 O O . GLU B 1 254 ? -24.453 12.688 13.641 1 83.12 254 GLU B O 1
ATOM 4998 N N . GLU B 1 255 ? -22.391 11.969 13.406 1 89.06 255 GLU B N 1
ATOM 4999 C CA . GLU B 1 255 ? -21.734 13.203 13.82 1 89.06 255 GLU B CA 1
ATOM 5000 C C . GLU B 1 255 ? -20.531 13.508 12.938 1 89.06 255 GLU B C 1
ATOM 5002 O O . GLU B 1 255 ? -19.578 12.727 12.875 1 89.06 255 GLU B O 1
ATOM 5007 N N . ILE B 1 256 ? -20.641 14.672 12.305 1 89.69 256 ILE B N 1
ATOM 5008 C CA . ILE B 1 256 ? -19.609 14.969 11.312 1 89.69 256 ILE B CA 1
ATOM 5009 C C . ILE B 1 256 ? -18.5 15.797 11.953 1 89.69 256 ILE B C 1
ATOM 5011 O O . ILE B 1 256 ? -17.469 16.047 11.328 1 89.69 256 ILE B O 1
ATOM 5015 N N . MET B 1 257 ? -18.641 16.219 13.266 1 92.44 257 MET B N 1
ATOM 5016 C CA . MET B 1 257 ? -17.641 17.062 13.906 1 92.44 257 MET B CA 1
ATOM 5017 C C . MET B 1 257 ? -16.641 16.234 14.703 1 92.44 257 MET B C 1
ATOM 5019 O O . MET B 1 257 ? -15.797 16.781 15.414 1 92.44 257 MET B O 1
ATOM 5023 N N . ILE B 1 258 ? -16.797 14.938 14.625 1 93.94 258 ILE B N 1
ATOM 5024 C CA . ILE B 1 258 ? -15.852 14.039 15.258 1 93.94 258 ILE B CA 1
ATOM 5025 C C . ILE B 1 258 ? -14.992 13.359 14.203 1 93.94 258 ILE B C 1
ATOM 5027 O O . ILE B 1 258 ? -15.516 12.828 13.219 1 93.94 258 ILE B O 1
ATOM 5031 N N . THR B 1 259 ? -13.703 13.445 14.391 1 94.25 259 THR B N 1
ATOM 5032 C CA . THR B 1 259 ? -12.766 12.859 13.438 1 94.25 259 THR B CA 1
ATOM 5033 C C . THR B 1 259 ? -12.117 11.602 14.008 1 94.25 259 THR B C 1
ATOM 5035 O O . THR B 1 259 ? -12.203 11.344 15.211 1 94.25 259 THR B O 1
ATOM 5038 N N . PRO B 1 260 ? -11.469 10.828 13.148 1 95.56 260 PRO B N 1
ATOM 5039 C CA . PRO B 1 260 ? -10.766 9.633 13.633 1 95.56 260 PRO B CA 1
ATOM 5040 C C . PRO B 1 260 ? -9.633 9.969 14.602 1 95.56 260 PRO B C 1
ATOM 5042 O O . PRO B 1 260 ? -9.102 9.07 15.258 1 95.56 260 PRO B O 1
ATOM 5045 N N . ALA B 1 261 ? -9.328 11.227 14.781 1 97.38 261 ALA B N 1
ATOM 5046 C CA . ALA B 1 261 ? -8.336 11.625 15.773 1 97.38 261 ALA B CA 1
ATOM 5047 C C . ALA B 1 261 ? -8.781 11.242 17.188 1 97.38 261 ALA B C 1
ATOM 5049 O O . ALA B 1 261 ? -7.949 10.977 18.047 1 97.38 261 ALA B O 1
ATOM 5050 N N . SER B 1 262 ? -10.094 11.188 17.391 1 97.06 262 SER B N 1
ATOM 5051 C CA . SER B 1 262 ? -10.641 10.781 18.688 1 97.06 262 SER B CA 1
ATOM 5052 C C . SER B 1 262 ? -10.25 9.344 19.016 1 97.06 262 SER B C 1
ATOM 5054 O O . SER B 1 262 ? -10.008 9.016 20.188 1 97.06 262 SER B O 1
ATOM 5056 N N . GLU B 1 263 ? -10.148 8.586 17.969 1 96.81 263 GLU B N 1
ATOM 5057 C CA . GLU B 1 263 ? -9.805 7.18 18.172 1 96.81 263 GLU B CA 1
ATOM 5058 C C . GLU B 1 263 ? -8.289 6.984 18.172 1 96.81 263 GLU B C 1
ATOM 5060 O O . GLU B 1 263 ? -7.758 6.266 19.031 1 96.81 263 GLU B O 1
ATOM 5065 N N . SER B 1 264 ? -7.559 7.617 17.266 1 97.69 264 SER B N 1
ATOM 5066 C CA . SER B 1 264 ? -6.117 7.398 17.141 1 97.69 264 SER B CA 1
ATOM 5067 C C . SER B 1 264 ? -5.379 7.891 18.375 1 97.69 264 SER B C 1
ATOM 5069 O O . SER B 1 264 ? -4.273 7.434 18.672 1 97.69 264 SER B O 1
ATOM 5071 N N . SER B 1 265 ? -5.984 8.812 19.156 1 98.5 265 SER B N 1
ATOM 5072 C CA . SER B 1 265 ? -5.324 9.406 20.312 1 98.5 265 SER B CA 1
ATOM 5073 C C . SER B 1 265 ? -5.879 8.844 21.625 1 98.5 265 SER B C 1
ATOM 5075 O O . SER B 1 265 ? -5.418 9.203 22.703 1 98.5 265 SER B O 1
ATOM 5077 N N . ARG B 1 266 ? -6.754 7.98 21.562 1 97.56 266 ARG B N 1
ATOM 5078 C CA . ARG B 1 266 ? -7.582 7.578 22.703 1 97.56 266 ARG B CA 1
ATOM 5079 C C . ARG B 1 266 ? -6.73 7.016 23.828 1 97.56 266 ARG B C 1
ATOM 5081 O O . ARG B 1 266 ? -6.988 7.297 25 1 97.56 266 ARG B O 1
ATOM 5088 N N . ASN B 1 267 ? -5.676 6.301 23.547 1 96.75 267 ASN B N 1
ATOM 5089 C CA . ASN B 1 267 ? -4.977 5.508 24.547 1 96.75 267 ASN B CA 1
ATOM 5090 C C . ASN B 1 267 ? -3.908 6.324 25.266 1 96.75 267 ASN B C 1
ATOM 5092 O O . ASN B 1 267 ? -3.291 5.844 26.219 1 96.75 267 ASN B O 1
ATOM 5096 N N . PHE B 1 268 ? -3.707 7.617 24.844 1 97.81 268 PHE B N 1
ATOM 5097 C CA . PHE B 1 268 ? -2.65 8.383 25.5 1 97.81 268 PHE B CA 1
ATOM 5098 C C . PHE B 1 268 ? -2.998 9.867 25.547 1 97.81 268 PHE B C 1
ATOM 5100 O O . PHE B 1 268 ? -2.127 10.719 25.359 1 97.81 268 PHE B O 1
ATOM 5107 N N . ARG B 1 269 ? -4.191 10.188 25.797 1 97.19 269 ARG B N 1
ATOM 5108 C CA . ARG B 1 269 ? -4.688 11.562 25.844 1 97.19 269 ARG B CA 1
ATOM 5109 C C . ARG B 1 269 ? -4.055 12.336 26.984 1 97.19 269 ARG B C 1
ATOM 5111 O O . ARG B 1 269 ? -3.812 13.539 26.875 1 97.19 269 ARG B O 1
ATOM 5118 N N . ASP B 1 270 ? -3.828 11.703 28.094 1 97.31 270 ASP B N 1
ATOM 5119 C CA . ASP B 1 270 ? -3.203 12.367 29.234 1 97.31 270 ASP B CA 1
ATOM 5120 C C . ASP B 1 270 ? -1.778 12.805 28.906 1 97.31 270 ASP B C 1
ATOM 5122 O O . ASP B 1 270 ? -1.351 13.891 29.297 1 97.31 270 ASP B O 1
ATOM 5126 N N . GLU B 1 271 ? -1.071 11.984 28.203 1 98.12 271 GLU B N 1
ATOM 5127 C CA . GLU B 1 271 ? 0.295 12.312 27.812 1 98.12 271 GLU B CA 1
ATOM 5128 C C . GLU B 1 271 ? 0.316 13.453 26.797 1 98.12 271 GLU B C 1
ATOM 5130 O O . GLU B 1 271 ? 1.242 14.266 26.781 1 98.12 271 GLU B O 1
ATOM 5135 N N . ILE B 1 272 ? -0.736 13.492 25.953 1 98.56 272 ILE B N 1
ATOM 5136 C CA . ILE B 1 272 ? -0.826 14.531 24.938 1 98.56 272 ILE B CA 1
ATOM 5137 C C . ILE B 1 272 ? -0.824 15.906 25.594 1 98.56 272 ILE B C 1
ATOM 5139 O O . ILE B 1 272 ? -0.144 16.828 25.125 1 98.56 272 ILE B O 1
ATOM 5143 N N . LYS B 1 273 ? -1.433 16.062 26.688 1 96.38 273 LYS B N 1
ATOM 5144 C CA . LYS B 1 273 ? -1.62 17.344 27.359 1 96.38 273 LYS B CA 1
ATOM 5145 C C . LYS B 1 273 ? -0.307 17.859 27.953 1 96.38 273 LYS B C 1
ATOM 5147 O O . LYS B 1 273 ? -0.19 19.031 28.281 1 96.38 273 LYS B O 1
ATOM 5152 N N . HIS B 1 274 ? 0.709 17.047 28 1 96.19 274 HIS B N 1
ATOM 5153 C CA . HIS B 1 274 ? 1.96 17.406 28.656 1 96.19 274 HIS B CA 1
ATOM 5154 C C . HIS B 1 274 ? 3.098 17.516 27.656 1 96.19 274 HIS B C 1
ATOM 5156 O O . HIS B 1 274 ? 4.266 17.609 28.031 1 96.19 274 HIS B O 1
ATOM 5162 N N . CYS B 1 275 ? 2.76 17.547 26.422 1 98.25 275 CYS B N 1
ATOM 5163 C CA . CYS B 1 275 ? 3.787 17.719 25.391 1 98.25 275 CYS B CA 1
ATOM 5164 C C . CYS B 1 275 ? 4.262 19.172 25.328 1 98.25 275 CYS B C 1
ATOM 5166 O O . CYS B 1 275 ? 3.537 20.078 25.734 1 98.25 275 CYS B O 1
ATOM 5168 N N . ASP B 1 276 ? 5.445 19.328 24.844 1 98.44 276 ASP B N 1
ATOM 5169 C CA . ASP B 1 276 ? 6.07 20.656 24.828 1 98.44 276 ASP B CA 1
ATOM 5170 C C . ASP B 1 276 ? 5.629 21.453 23.594 1 98.44 276 ASP B C 1
ATOM 5172 O O . ASP B 1 276 ? 5.699 22.672 23.594 1 98.44 276 ASP B O 1
ATOM 5176 N N . ALA B 1 277 ? 5.238 20.766 22.547 1 98.75 277 ALA B N 1
ATOM 5177 C CA . ALA B 1 277 ? 4.773 21.391 21.312 1 98.75 277 ALA B CA 1
ATOM 5178 C C . ALA B 1 277 ? 3.762 20.516 20.594 1 98.75 277 ALA B C 1
ATOM 5180 O O . ALA B 1 277 ? 3.67 19.312 20.859 1 98.75 277 ALA B O 1
ATOM 5181 N N . TYR B 1 278 ? 3.002 21.125 19.703 1 98.88 278 TYR B N 1
ATOM 5182 C CA . TYR B 1 278 ? 1.919 20.453 19 1 98.88 278 TYR B CA 1
ATOM 5183 C C . TYR B 1 278 ? 1.952 20.781 17.516 1 98.88 278 TYR B C 1
ATOM 5185 O O . TYR B 1 278 ? 2.059 21.953 17.125 1 98.88 278 TYR B O 1
ATOM 5193 N N . GLU B 1 279 ? 2.016 19.797 16.703 1 98.88 279 GLU B N 1
ATOM 5194 C CA . GLU B 1 279 ? 1.895 19.922 15.258 1 98.88 279 GLU B CA 1
ATOM 5195 C C . GLU B 1 279 ? 0.632 19.219 14.75 1 98.88 279 GLU B C 1
ATOM 5197 O O . GLU B 1 279 ? 0.583 18 14.672 1 98.88 279 GLU B O 1
ATOM 5202 N N . LEU B 1 280 ? -0.319 20.016 14.367 1 98.69 280 LEU B N 1
ATOM 5203 C CA . LEU B 1 280 ? -1.628 19.516 13.977 1 98.69 280 LEU B CA 1
ATOM 5204 C C . LEU B 1 280 ? -1.913 19.828 12.508 1 98.69 280 LEU B C 1
ATOM 5206 O O . LEU B 1 280 ? -1.52 20.875 12.008 1 98.69 280 LEU B O 1
ATOM 5210 N N . TYR B 1 281 ? -2.543 18.875 11.922 1 98 281 TYR B N 1
ATOM 5211 C CA . TYR B 1 281 ? -2.916 19.016 10.516 1 98 281 TYR B CA 1
ATOM 5212 C C . TYR B 1 281 ? -3.803 20.234 10.297 1 98 281 TYR B C 1
ATOM 5214 O O . TYR B 1 281 ? -4.844 20.375 10.945 1 98 281 TYR B O 1
ATOM 5222 N N . ASP B 1 282 ? -3.377 21.109 9.32 1 97.06 282 ASP B N 1
ATOM 5223 C CA . ASP B 1 282 ? -4.086 22.375 9.219 1 97.06 282 ASP B CA 1
ATOM 5224 C C . ASP B 1 282 ? -4.418 22.703 7.766 1 97.06 282 ASP B C 1
ATOM 5226 O O . ASP B 1 282 ? -4.141 23.812 7.293 1 97.06 282 ASP B O 1
ATOM 5230 N N . SER B 1 283 ? -5.086 21.812 7.125 1 95 283 SER B N 1
ATOM 5231 C CA . SER B 1 283 ? -5.543 22.078 5.766 1 95 283 SER B CA 1
ATOM 5232 C C . SER B 1 283 ? -6.57 23.203 5.742 1 95 283 SER B C 1
ATOM 5234 O O . SER B 1 283 ? -6.672 23.938 4.758 1 95 283 SER B O 1
ATOM 5236 N N . PHE B 1 284 ? -7.379 23.234 6.789 1 96.19 284 PHE B N 1
ATOM 5237 C CA . PHE B 1 284 ? -8.375 24.266 7.047 1 96.19 284 PHE B CA 1
ATOM 5238 C C . PHE B 1 284 ? -8.336 24.703 8.508 1 96.19 284 PHE B C 1
ATOM 5240 O O . PHE B 1 284 ? -7.895 23.953 9.375 1 96.19 284 PHE B O 1
ATOM 5247 N N . SER B 1 285 ? -8.82 25.922 8.727 1 97.75 285 SER B N 1
ATOM 5248 C CA . SER B 1 285 ? -8.891 26.391 10.109 1 97.75 285 SER B CA 1
ATOM 5249 C C . SER B 1 285 ? -9.688 25.422 10.977 1 97.75 285 SER B C 1
ATOM 5251 O O . SER B 1 285 ? -9.266 25.078 12.086 1 97.75 285 SER B O 1
ATOM 5253 N N . ILE B 1 286 ? -10.75 24.891 10.43 1 97.12 286 ILE B N 1
ATOM 5254 C CA . ILE B 1 286 ? -11.664 24.047 11.188 1 97.12 286 ILE B CA 1
ATOM 5255 C C . ILE B 1 286 ? -10.977 22.719 11.516 1 97.12 286 ILE B C 1
ATOM 5257 O O . ILE B 1 286 ? -11.258 22.109 12.547 1 97.12 286 ILE B O 1
ATOM 5261 N N . THR B 1 287 ? -10.039 22.281 10.703 1 96.62 287 THR B N 1
ATOM 5262 C CA . THR B 1 287 ? -9.359 21.016 10.945 1 96.62 287 THR B CA 1
ATOM 5263 C C . THR B 1 287 ? -8.547 21.062 12.234 1 96.62 287 THR B C 1
ATOM 5265 O O . THR B 1 287 ? -8.539 20.094 13.008 1 96.62 287 THR B O 1
ATOM 5268 N N . VAL B 1 288 ? -7.922 22.156 12.484 1 98.12 288 VAL B N 1
ATOM 5269 C CA . VAL B 1 288 ? -7.137 22.328 13.703 1 98.12 288 VAL B CA 1
ATOM 5270 C C . VAL B 1 288 ? -8.062 22.281 14.914 1 98.12 288 VAL B C 1
ATOM 5272 O O . VAL B 1 288 ? -7.754 21.641 15.914 1 98.12 288 VAL B O 1
ATOM 5275 N N . ILE B 1 289 ? -9.156 22.938 14.781 1 98.19 289 ILE B N 1
ATOM 5276 C CA . ILE B 1 289 ? -10.125 23.016 15.875 1 98.19 289 ILE B CA 1
ATOM 5277 C C . ILE B 1 289 ? -10.609 21.625 16.234 1 98.19 289 ILE B C 1
ATOM 5279 O O . ILE B 1 289 ? -10.609 21.25 17.406 1 98.19 289 ILE B O 1
ATOM 5283 N N . LEU B 1 290 ? -10.969 20.891 15.242 1 97.12 290 LEU B N 1
ATOM 5284 C CA . LEU B 1 290 ? -11.477 19.531 15.469 1 97.12 290 LEU B CA 1
ATOM 5285 C C . LEU B 1 290 ? -10.414 18.672 16.141 1 97.12 290 LEU B C 1
ATOM 5287 O O . LEU B 1 290 ? -10.727 17.891 17.047 1 97.12 290 LEU B O 1
ATOM 5291 N N . GLN B 1 291 ? -9.188 18.812 15.711 1 97.62 291 GLN B N 1
ATOM 5292 C CA . GLN B 1 291 ? -8.109 18 16.281 1 97.62 291 GLN B CA 1
ATOM 5293 C C . GLN B 1 291 ? -7.879 18.359 17.75 1 97.62 291 GLN B C 1
ATOM 5295 O O . GLN B 1 291 ? -7.672 17.484 18.578 1 97.62 291 GLN B O 1
ATOM 5300 N N . LEU B 1 292 ? -7.867 19.641 18.047 1 98.44 292 LEU B N 1
ATOM 5301 C CA . LEU B 1 292 ? -7.699 20.078 19.422 1 98.44 292 LEU B CA 1
ATOM 5302 C C . LEU B 1 292 ? -8.773 19.453 20.312 1 98.44 292 LEU B C 1
ATOM 5304 O O . LEU B 1 292 ? -8.469 19 21.422 1 98.44 292 LEU B O 1
ATOM 5308 N N . GLU B 1 293 ? -9.922 19.453 19.844 1 98 293 GLU B N 1
ATOM 5309 C CA . GLU B 1 293 ? -11.062 18.953 20.609 1 98 293 GLU B CA 1
ATOM 5310 C C . GLU B 1 293 ? -11.062 17.422 20.656 1 98 293 GLU B C 1
ATOM 5312 O O . GLU B 1 293 ? -11.211 16.828 21.734 1 98 293 GLU B O 1
ATOM 5317 N N . ASP B 1 294 ? -10.836 16.781 19.516 1 97.56 294 ASP B N 1
ATOM 5318 C CA . ASP B 1 294 ? -10.969 15.336 19.406 1 97.56 294 ASP B CA 1
ATOM 5319 C C . ASP B 1 294 ? -9.805 14.617 20.078 1 97.56 294 ASP B C 1
ATOM 5321 O O . ASP B 1 294 ? -9.93 13.453 20.469 1 97.56 294 ASP B O 1
ATOM 5325 N N . THR B 1 295 ? -8.664 15.266 20.281 1 98.25 295 THR B N 1
ATOM 5326 C CA . THR B 1 295 ? -7.523 14.656 20.938 1 98.25 295 THR B CA 1
ATOM 5327 C C . THR B 1 295 ? -7.559 14.938 22.438 1 98.25 295 THR B C 1
ATOM 5329 O O . THR B 1 295 ? -6.699 14.461 23.188 1 98.25 295 THR B O 1
ATOM 5332 N N . GLY B 1 296 ? -8.469 15.758 22.844 1 97.19 296 GLY B N 1
ATOM 5333 C CA . GLY B 1 296 ? -8.664 16 24.266 1 97.19 296 GLY B CA 1
ATOM 5334 C C . GLY B 1 296 ? -7.828 17.156 24.797 1 97.19 296 GLY B C 1
ATOM 5335 O O . GLY B 1 296 ? -7.77 17.391 26.016 1 97.19 296 GLY B O 1
ATOM 5336 N N . ILE B 1 297 ? -7.18 17.828 23.953 1 97.81 297 ILE B N 1
ATOM 5337 C CA . ILE B 1 297 ? -6.395 18.984 24.391 1 97.81 297 ILE B CA 1
ATOM 5338 C C . ILE B 1 297 ? -7.312 20.031 24.984 1 97.81 297 ILE B C 1
ATOM 5340 O O . ILE B 1 297 ? -6.988 20.656 26 1 97.81 297 ILE B O 1
ATOM 5344 N N . ILE B 1 298 ? -8.43 20.281 24.359 1 97.56 298 ILE B N 1
ATOM 5345 C CA . ILE B 1 298 ? -9.484 21.125 24.906 1 97.56 298 ILE B CA 1
ATOM 5346 C C . ILE B 1 298 ? -10.828 20.422 24.781 1 97.56 298 ILE B C 1
ATOM 5348 O O . ILE B 1 298 ? -10.961 19.438 24.062 1 97.56 298 ILE B O 1
ATOM 5352 N N . LYS B 1 299 ? -11.836 20.891 25.5 1 96.88 299 LYS B N 1
ATOM 5353 C CA . LYS B 1 299 ? -13.188 20.344 25.391 1 96.88 299 LYS B CA 1
ATOM 5354 C C . LYS B 1 299 ? -13.891 20.844 24.141 1 96.88 299 LYS B C 1
ATOM 5356 O O . LYS B 1 299 ? -13.586 21.922 23.641 1 96.88 299 LYS B O 1
ATOM 5361 N N . LYS B 1 300 ? -14.836 20.047 23.719 1 96.19 300 LYS B N 1
ATOM 5362 C CA . LYS B 1 300 ? -15.633 20.469 22.562 1 96.19 300 LYS B CA 1
ATOM 5363 C C . LYS B 1 300 ? -16.312 21.812 22.812 1 96.19 300 LYS B C 1
ATOM 5365 O O . LYS B 1 300 ? -16.875 22.031 23.891 1 96.19 300 LYS B O 1
ATOM 5370 N N . GLY B 1 301 ? -16.109 22.734 21.891 1 96.31 301 GLY B N 1
ATOM 5371 C CA . GLY B 1 301 ? -16.781 24.016 21.984 1 96.31 301 GLY B CA 1
ATOM 5372 C C . GLY B 1 301 ? -15.977 25.062 22.734 1 96.31 301 GLY B C 1
ATOM 5373 O O . GLY B 1 301 ? -16.391 26.219 22.812 1 96.31 301 GLY B O 1
ATOM 5374 N N . GLU B 1 302 ? -14.836 24.75 23.172 1 97.56 302 GLU B N 1
ATOM 5375 C CA . GLU B 1 302 ? -14.078 25.672 24 1 97.56 302 GLU B CA 1
ATOM 5376 C C . GLU B 1 302 ? -12.992 26.391 23.188 1 97.56 302 GLU B C 1
ATOM 5378 O O . GLU B 1 302 ? -12.148 27.094 23.75 1 97.56 302 GLU B O 1
ATOM 5383 N N . PHE B 1 303 ? -13.016 26.25 21.906 1 98.06 303 PHE B N 1
ATOM 5384 C CA . PHE B 1 303 ? -11.93 26.75 21.078 1 98.06 303 PHE B CA 1
ATOM 5385 C C . PHE B 1 303 ? -11.852 28.266 21.141 1 98.06 303 PHE B C 1
ATOM 5387 O O . PHE B 1 303 ? -10.75 28.844 21.188 1 98.06 303 PHE B O 1
ATOM 5394 N N . GLY B 1 304 ? -12.977 28.938 21.078 1 97.44 304 GLY B N 1
ATOM 5395 C CA . GLY B 1 304 ? -12.969 30.391 21.141 1 97.44 304 GLY B CA 1
ATOM 5396 C C . GLY B 1 304 ? -12.203 30.938 22.328 1 97.44 304 GLY B C 1
ATOM 5397 O O . GLY B 1 304 ? -11.32 31.781 22.156 1 97.44 304 GLY B O 1
ATOM 5398 N N . LYS B 1 305 ? -12.562 30.469 23.5 1 97.12 305 LYS B N 1
ATOM 5399 C CA . LYS B 1 305 ? -11.875 30.875 24.719 1 97.12 305 LYS B CA 1
ATOM 5400 C C . LYS B 1 305 ? -10.398 30.484 24.672 1 97.12 305 LYS B C 1
ATOM 5402 O O . LYS B 1 305 ? -9.539 31.266 25.109 1 97.12 305 LYS B O 1
ATOM 5407 N N . PHE B 1 306 ? -10.133 29.375 24.188 1 97.69 306 PHE B N 1
ATOM 5408 C CA . PHE B 1 306 ? -8.773 28.844 24.094 1 97.69 306 PHE B CA 1
ATOM 5409 C C . PHE B 1 306 ? -7.898 29.75 23.234 1 97.69 306 PHE B C 1
ATOM 5411 O O . PHE B 1 306 ? -6.816 30.156 23.656 1 97.69 306 PHE B O 1
ATOM 5418 N N . ILE B 1 307 ? -8.352 30.078 22.016 1 98.19 307 ILE B N 1
ATOM 5419 C CA . ILE B 1 307 ? -7.504 30.781 21.047 1 98.19 307 ILE B CA 1
ATOM 5420 C C . ILE B 1 307 ? -7.336 32.25 21.469 1 98.19 307 ILE B C 1
ATOM 5422 O O . ILE B 1 307 ? -6.32 32.875 21.172 1 98.19 307 ILE B O 1
ATOM 5426 N N . GLU B 1 308 ? -8.305 32.75 22.172 1 97.19 308 GLU B N 1
ATOM 5427 C CA . GLU B 1 308 ? -8.219 34.125 22.672 1 97.19 308 GLU B CA 1
ATOM 5428 C C . GLU B 1 308 ? -7.168 34.25 23.781 1 97.19 308 GLU B C 1
ATOM 5430 O O . GLU B 1 308 ? -6.395 35.219 23.812 1 97.19 308 GLU B O 1
ATOM 5435 N N . LYS B 1 309 ? -7.039 33.25 24.547 1 97.25 309 LYS B N 1
ATOM 5436 C CA . LYS B 1 309 ? -6.246 33.375 25.766 1 97.25 309 LYS B CA 1
ATOM 5437 C C . LYS B 1 309 ? -4.883 32.719 25.609 1 97.25 309 LYS B C 1
ATOM 5439 O O . LYS B 1 309 ? -3.967 32.969 26.391 1 97.25 309 LYS B O 1
ATOM 5444 N N . THR B 1 310 ? -4.754 31.891 24.672 1 98 310 THR B N 1
ATOM 5445 C CA . THR B 1 310 ? -3.574 31.031 24.578 1 98 310 THR B CA 1
ATOM 5446 C C . THR B 1 310 ? -2.564 31.609 23.594 1 98 310 THR B C 1
ATOM 5448 O O . THR B 1 310 ? -2.918 31.953 22.469 1 98 310 THR B O 1
ATOM 5451 N N . ASP B 1 311 ? -1.342 31.797 24.016 1 98.38 311 ASP B N 1
ATOM 5452 C CA . ASP B 1 311 ? -0.223 32.094 23.125 1 98.38 311 ASP B CA 1
ATOM 5453 C C . ASP B 1 311 ? 0.348 30.812 22.516 1 98.38 311 ASP B C 1
ATOM 5455 O O . ASP B 1 311 ? 0.945 29.984 23.219 1 98.38 311 ASP B O 1
ATOM 5459 N N . ILE B 1 312 ? 0.189 30.688 21.172 1 98.5 312 ILE B N 1
ATOM 5460 C CA . ILE B 1 312 ? 0.561 29.422 20.547 1 98.5 312 ILE B CA 1
ATOM 5461 C C . ILE B 1 312 ? 1.941 29.562 19.906 1 98.5 312 ILE B C 1
ATOM 5463 O O . ILE B 1 312 ? 2.365 28.688 19.141 1 98.5 312 ILE B O 1
ATOM 5467 N N . SER B 1 313 ? 2.689 30.656 20.172 1 98.38 313 SER B N 1
ATOM 5468 C CA . SER B 1 313 ? 4.031 30.844 19.625 1 98.38 313 SER B CA 1
ATOM 5469 C C . SER B 1 313 ? 5.027 29.891 20.266 1 98.38 313 SER B C 1
ATOM 5471 O O . SER B 1 313 ? 4.699 29.203 21.234 1 98.38 313 SER B O 1
ATOM 5473 N N . SER B 1 314 ? 6.203 29.828 19.719 1 97.81 314 SER B N 1
ATOM 5474 C CA . SER B 1 314 ? 7.234 28.938 20.234 1 97.81 314 SER B CA 1
ATOM 5475 C C . SER B 1 314 ? 7.609 29.297 21.672 1 97.81 314 SER B C 1
ATOM 5477 O O . SER B 1 314 ? 8.102 28.453 22.422 1 97.81 314 SER B O 1
ATOM 5479 N N . SER B 1 315 ? 7.355 30.516 22.078 1 97 315 SER B N 1
ATOM 5480 C CA . SER B 1 315 ? 7.668 30.953 23.438 1 97 315 SER B CA 1
ATOM 5481 C C . SER B 1 315 ? 6.41 31.062 24.281 1 97 315 SER B C 1
ATOM 5483 O O . SER B 1 315 ? 6.461 31.531 25.422 1 97 315 SER B O 1
ATOM 5485 N N . GLY B 1 316 ? 5.34 30.609 23.75 1 96.94 316 GLY B N 1
ATOM 5486 C CA . GLY B 1 316 ? 4.055 30.828 24.406 1 96.94 316 GLY B CA 1
ATOM 5487 C C . GLY B 1 316 ? 3.635 29.672 25.297 1 96.94 316 GLY B C 1
ATOM 5488 O O . GLY B 1 316 ? 4.477 28.891 25.75 1 96.94 316 GLY B O 1
ATOM 5489 N N . ASP B 1 317 ? 2.307 29.656 25.656 1 95.75 317 ASP B N 1
ATOM 5490 C CA . ASP B 1 317 ? 1.698 28.703 26.578 1 95.75 317 ASP B CA 1
ATOM 5491 C C . ASP B 1 317 ? 1.633 27.312 25.969 1 95.75 317 ASP B C 1
ATOM 5493 O O . ASP B 1 317 ? 1.83 26.312 26.656 1 95.75 317 ASP B O 1
ATOM 5497 N N . MET B 1 318 ? 1.34 27.281 24.688 1 97.88 318 MET B N 1
ATOM 5498 C CA . MET B 1 318 ? 1.167 26.016 23.969 1 97.88 318 MET B CA 1
ATOM 5499 C C . MET B 1 318 ? 1.668 26.125 22.531 1 97.88 318 MET B C 1
ATOM 5501 O O . MET B 1 318 ? 0.877 26.328 21.609 1 97.88 318 MET B O 1
ATOM 5505 N N . PRO B 1 319 ? 2.955 26 22.359 1 98.75 319 PRO B N 1
ATOM 5506 C CA . PRO B 1 319 ? 3.49 26.062 21 1 98.75 319 PRO B CA 1
ATOM 5507 C C . PRO B 1 319 ? 2.758 25.141 20.031 1 98.75 319 PRO B C 1
ATOM 5509 O O . PRO B 1 319 ? 2.814 23.922 20.172 1 98.75 319 PRO B O 1
ATOM 5512 N N . LEU B 1 320 ? 2.012 25.703 19.109 1 98.81 320 LEU B N 1
ATOM 5513 C CA . LEU B 1 320 ? 1.173 25.016 18.141 1 98.81 320 LEU B CA 1
ATOM 5514 C C . LEU B 1 320 ? 1.55 25.422 16.719 1 98.81 320 LEU B C 1
ATOM 5516 O O . LEU B 1 320 ? 1.581 26.609 16.391 1 98.81 320 LEU B O 1
ATOM 5520 N N . ASN B 1 321 ? 1.797 24.391 15.898 1 98.75 321 ASN B N 1
ATOM 5521 C CA . ASN B 1 321 ? 2.199 24.641 14.523 1 98.75 321 ASN B CA 1
ATOM 5522 C C . ASN B 1 321 ? 3.248 25.75 14.438 1 98.75 321 ASN B C 1
ATOM 5524 O O . ASN B 1 321 ? 3.047 26.75 13.75 1 98.75 321 ASN B O 1
ATOM 5528 N N . THR B 1 322 ? 4.383 25.438 15.023 1 98.69 322 THR B N 1
ATOM 5529 C CA . THR B 1 322 ? 5.422 26.422 15.289 1 98.69 322 THR B CA 1
ATOM 5530 C C . THR B 1 322 ? 6.039 26.922 13.984 1 98.69 322 THR B C 1
ATOM 5532 O O . THR B 1 322 ? 6.547 28.031 13.922 1 98.69 322 THR B O 1
ATOM 5535 N N . GLY B 1 323 ? 6.012 26.156 12.992 1 98.25 323 GLY B N 1
ATOM 5536 C CA . GLY B 1 323 ? 6.508 26.562 11.695 1 98.25 323 GLY B CA 1
ATOM 5537 C C . GLY B 1 323 ? 5.465 27.281 10.852 1 98.25 323 GLY B C 1
ATOM 5538 O O . GLY B 1 323 ? 5.719 27.625 9.695 1 98.25 323 GLY B O 1
ATOM 5539 N N . GLY B 1 324 ? 4.324 27.453 11.406 1 98.25 324 GLY B N 1
ATOM 5540 C CA . GLY B 1 324 ? 3.219 28.078 10.688 1 98.25 324 GLY B CA 1
ATOM 5541 C C . GLY B 1 324 ? 2.252 27.062 10.094 1 98.25 324 GLY B C 1
ATOM 5542 O O . GLY B 1 324 ? 1.193 27.438 9.586 1 98.25 324 GLY B O 1
ATOM 5543 N N . GLY B 1 325 ? 2.621 25.797 10.102 1 98.06 325 GLY B N 1
ATOM 5544 C CA . GLY B 1 325 ? 1.78 24.766 9.531 1 98.06 325 GLY B CA 1
ATOM 5545 C C . GLY B 1 325 ? 1.776 24.766 8.016 1 98.06 325 GLY B C 1
ATOM 5546 O O . GLY B 1 325 ? 2.469 25.562 7.391 1 98.06 325 GLY B O 1
ATOM 5547 N N . SER B 1 326 ? 1.018 23.875 7.465 1 97.88 326 SER B N 1
ATOM 5548 C CA . SER B 1 326 ? 0.918 23.766 6.012 1 97.88 326 SER B CA 1
ATOM 5549 C C . SER B 1 326 ? 0.253 25 5.414 1 97.88 326 SER B C 1
ATOM 5551 O O . SER B 1 326 ? 0.523 25.375 4.27 1 97.88 326 SER B O 1
ATOM 5553 N N . ILE B 1 327 ? -0.588 25.594 6.188 1 97.81 327 ILE B N 1
ATOM 5554 C CA . ILE B 1 327 ? -1.306 26.766 5.699 1 97.81 327 ILE B CA 1
ATOM 5555 C C . ILE B 1 327 ? -0.31 27.859 5.309 1 97.81 327 ILE B C 1
ATOM 5557 O O . ILE B 1 327 ? -0.562 28.641 4.387 1 97.81 327 ILE B O 1
ATOM 5561 N N . ASN B 1 328 ? 0.822 27.891 6.008 1 98.38 328 ASN B N 1
ATOM 5562 C CA . ASN B 1 328 ? 1.811 28.922 5.695 1 98.38 328 ASN B CA 1
ATOM 5563 C C . ASN B 1 328 ? 3.018 28.328 4.969 1 98.38 328 ASN B C 1
ATOM 5565 O O . ASN B 1 328 ? 3.643 29.016 4.148 1 98.38 328 ASN B O 1
ATOM 5569 N N . ARG B 1 329 ? 3.373 27.109 5.242 1 97.62 329 ARG B N 1
ATOM 5570 C CA . ARG B 1 329 ? 4.484 26.438 4.566 1 97.62 329 ARG B CA 1
ATOM 5571 C C . ARG B 1 329 ? 4.098 26.031 3.15 1 97.62 329 ARG B C 1
ATOM 5573 O O . ARG B 1 329 ? 4.945 25.984 2.26 1 97.62 329 ARG B O 1
ATOM 5580 N N . GLY B 1 330 ? 2.891 25.812 2.951 1 96.81 330 GLY B N 1
ATOM 5581 C CA . GLY B 1 330 ? 2.395 25.109 1.782 1 96.81 330 GLY B CA 1
ATOM 5582 C C . GLY B 1 330 ? 2.162 23.641 2.031 1 96.81 330 GLY B C 1
ATOM 5583 O O . GLY B 1 330 ? 2.723 23.062 2.969 1 96.81 330 GLY B O 1
ATOM 5584 N N . GLN B 1 331 ? 1.3 23.141 1.201 1 96.31 331 GLN B N 1
ATOM 5585 C CA . GLN B 1 331 ? 0.967 21.734 1.34 1 96.31 331 GLN B CA 1
ATOM 5586 C C . GLN B 1 331 ? 1.48 20.922 0.149 1 96.31 331 GLN B C 1
ATOM 5588 O O . GLN B 1 331 ? 0.807 20.828 -0.879 1 96.31 331 GLN B O 1
ATOM 5593 N N . PRO B 1 332 ? 2.594 20.234 0.355 1 96.25 332 PRO B N 1
ATOM 5594 C CA . PRO B 1 332 ? 3.119 19.438 -0.752 1 96.25 332 PRO B CA 1
ATOM 5595 C C . PRO B 1 332 ? 2.162 18.328 -1.188 1 96.25 332 PRO B C 1
ATOM 5597 O O . PRO B 1 332 ? 1.868 17.422 -0.406 1 96.25 332 PRO B O 1
ATOM 5600 N N . ALA B 1 333 ? 1.721 18.406 -2.404 1 94.38 333 ALA B N 1
ATOM 5601 C CA . ALA B 1 333 ? 0.904 17.375 -3.043 1 94.38 333 ALA B CA 1
ATOM 5602 C C . ALA B 1 333 ? -0.325 17.047 -2.199 1 94.38 333 ALA B C 1
ATOM 5604 O O . ALA B 1 333 ? -0.688 15.883 -2.049 1 94.38 333 ALA B O 1
ATOM 5605 N N . TYR B 1 334 ? -0.872 18.031 -1.502 1 90.19 334 TYR B N 1
ATOM 5606 C CA . TYR B 1 334 ? -2.123 17.922 -0.758 1 90.19 334 TYR B CA 1
ATOM 5607 C C . TYR B 1 334 ? -1.938 17.094 0.508 1 90.19 334 TYR B C 1
ATOM 5609 O O . TYR B 1 334 ? -2.904 16.547 1.049 1 90.19 334 TYR B O 1
ATOM 5617 N N . MET B 1 335 ? -0.678 16.922 0.887 1 92.31 335 MET B N 1
ATOM 5618 C CA . MET B 1 335 ? -0.411 16.141 2.094 1 92.31 335 MET B CA 1
ATOM 5619 C C . MET B 1 335 ? 0.408 16.953 3.094 1 92.31 335 MET B C 1
ATOM 5621 O O . MET B 1 335 ? 1.522 17.391 2.787 1 92.31 335 MET B O 1
ATOM 5625 N N . SER B 1 336 ? -0.132 17.047 4.289 1 94.12 336 SER B N 1
ATOM 5626 C CA . SER B 1 336 ? 0.494 17.922 5.273 1 94.12 336 SER B CA 1
ATOM 5627 C C . SER B 1 336 ? 1.289 17.125 6.301 1 94.12 336 SER B C 1
ATOM 5629 O O . SER B 1 336 ? 2.064 17.703 7.07 1 94.12 336 SER B O 1
ATOM 5631 N N . GLY B 1 337 ? 1.116 15.836 6.332 1 96.88 337 GLY B N 1
ATOM 5632 C CA . GLY B 1 337 ? 1.758 15.031 7.363 1 96.88 337 GLY B CA 1
ATOM 5633 C C . GLY B 1 337 ? 3.264 15.211 7.406 1 96.88 337 GLY B C 1
ATOM 5634 O O . GLY B 1 337 ? 3.859 15.242 8.484 1 96.88 337 GLY B O 1
ATOM 5635 N N . SER B 1 338 ? 3.844 15.352 6.262 1 97.5 338 SER B N 1
ATOM 5636 C CA . SER B 1 338 ? 5.297 15.469 6.188 1 97.5 338 SER B CA 1
ATOM 5637 C C . SER B 1 338 ? 5.762 16.828 6.684 1 97.5 338 SER B C 1
ATOM 5639 O O . SER B 1 338 ? 6.863 16.953 7.227 1 97.5 338 SER B O 1
ATOM 5641 N N . VAL B 1 339 ? 4.938 17.859 6.484 1 98.38 339 VAL B N 1
ATOM 5642 C CA . VAL B 1 339 ? 5.254 19.188 6.977 1 98.38 339 VAL B CA 1
ATOM 5643 C C . VAL B 1 339 ? 5.316 19.172 8.5 1 98.38 339 VAL B C 1
ATOM 5645 O O . VAL B 1 339 ? 6.234 19.75 9.094 1 98.38 339 VAL B O 1
ATOM 5648 N N . LEU B 1 340 ? 4.383 18.484 9.078 1 98.44 340 LEU B N 1
ATOM 5649 C CA . LEU B 1 340 ? 4.309 18.375 10.531 1 98.44 340 LEU B CA 1
ATOM 5650 C C . LEU B 1 340 ? 5.52 17.641 11.078 1 98.44 340 LEU B C 1
ATOM 5652 O O . LEU B 1 340 ? 6.121 18.062 12.07 1 98.44 340 LEU B O 1
ATOM 5656 N N . LEU B 1 341 ? 5.82 16.531 10.453 1 98.62 341 LEU B N 1
ATOM 5657 C CA . LEU B 1 341 ? 6.949 15.727 10.898 1 98.62 341 LEU B CA 1
ATOM 5658 C C . LEU B 1 341 ? 8.258 16.484 10.75 1 98.62 341 LEU B C 1
ATOM 5660 O O . LEU B 1 341 ? 9.117 16.453 11.633 1 98.62 341 LEU B O 1
ATOM 5664 N N . TYR B 1 342 ? 8.391 17.188 9.656 1 98.69 342 TYR B N 1
ATOM 5665 C CA . TYR B 1 342 ? 9.594 17.969 9.391 1 98.69 342 TYR B CA 1
ATOM 5666 C C . TYR B 1 342 ? 9.797 19.031 10.461 1 98.69 342 TYR B C 1
ATOM 5668 O O . TYR B 1 342 ? 10.891 19.156 11.031 1 98.69 342 TYR B O 1
ATOM 5676 N N . GLU B 1 343 ? 8.781 19.797 10.75 1 98.75 343 GLU B N 1
ATOM 5677 C CA . GLU B 1 343 ? 8.867 20.828 11.773 1 98.75 343 GLU B CA 1
ATOM 5678 C C . GLU B 1 343 ? 9.18 20.234 13.141 1 98.75 343 GLU B C 1
ATOM 5680 O O . GLU B 1 343 ? 9.969 20.797 13.906 1 98.75 343 GLU B O 1
ATOM 5685 N N . SER B 1 344 ? 8.531 19.156 13.438 1 98.69 344 SER B N 1
ATOM 5686 C CA . SER B 1 344 ? 8.789 18.484 14.711 1 98.69 344 SER B CA 1
ATOM 5687 C C . SER B 1 344 ? 10.258 18.109 14.859 1 98.69 344 SER B C 1
ATOM 5689 O O . SER B 1 344 ? 10.836 18.281 15.93 1 98.69 344 SER B O 1
ATOM 5691 N N . LEU B 1 345 ? 10.812 17.641 13.812 1 98.44 345 LEU B N 1
ATOM 5692 C CA . LEU B 1 345 ? 12.211 17.219 13.844 1 98.44 345 LEU B CA 1
ATOM 5693 C C . LEU B 1 345 ? 13.141 18.422 13.93 1 98.44 345 LEU B C 1
ATOM 5695 O O . LEU B 1 345 ? 14.18 18.375 14.594 1 98.44 345 LEU B O 1
ATOM 5699 N N . LEU B 1 346 ? 12.797 19.516 13.219 1 98.5 346 LEU B N 1
ATOM 5700 C CA . LEU B 1 346 ? 13.57 20.75 13.375 1 98.5 346 LEU B CA 1
ATOM 5701 C C . LEU B 1 346 ? 13.602 21.188 14.836 1 98.5 346 LEU B C 1
ATOM 5703 O O . LEU B 1 346 ? 14.672 21.484 15.375 1 98.5 346 LEU B O 1
ATOM 5707 N N . GLN B 1 347 ? 12.469 21.188 15.438 1 98.62 347 GLN B N 1
ATOM 5708 C CA . GLN B 1 347 ? 12.352 21.625 16.828 1 98.62 347 GLN B CA 1
ATOM 5709 C C . GLN B 1 347 ? 13.125 20.688 17.75 1 98.62 347 GLN B C 1
ATOM 5711 O O . GLN B 1 347 ? 13.93 21.156 18.562 1 98.62 347 GLN B O 1
ATOM 5716 N N . LEU B 1 348 ? 12.906 19.438 17.625 1 98.25 348 LEU B N 1
ATOM 5717 C CA . LEU B 1 348 ? 13.5 18.469 18.547 1 98.25 348 LEU B CA 1
ATOM 5718 C C . LEU B 1 348 ? 15.016 18.438 18.391 1 98.25 348 LEU B C 1
ATOM 5720 O O . LEU B 1 348 ? 15.734 18.062 19.328 1 98.25 348 LEU B O 1
ATOM 5724 N N . ASN B 1 349 ? 15.555 18.859 17.25 1 97.5 349 ASN B N 1
ATOM 5725 C CA . ASN B 1 349 ? 16.984 18.828 17.016 1 97.5 349 ASN B CA 1
ATOM 5726 C C . ASN B 1 349 ? 17.625 20.188 17.203 1 97.5 349 ASN B C 1
ATOM 5728 O O . ASN B 1 349 ? 18.797 20.391 16.875 1 97.5 349 ASN B O 1
ATOM 5732 N N . GLY B 1 350 ? 16.891 21.156 17.641 1 97.56 350 GLY B N 1
ATOM 5733 C CA . GLY B 1 350 ? 17.422 22.5 17.859 1 97.56 350 GLY B CA 1
ATOM 5734 C C . GLY B 1 350 ? 17.797 23.203 16.562 1 97.56 350 GLY B C 1
ATOM 5735 O O . GLY B 1 350 ? 18.719 24.016 16.547 1 97.56 350 GLY B O 1
ATOM 5736 N N . MET B 1 351 ? 17.109 22.906 15.539 1 97.69 351 MET B N 1
ATOM 5737 C CA . MET B 1 351 ? 17.453 23.422 14.219 1 97.69 351 MET B CA 1
ATOM 5738 C C . MET B 1 351 ? 16.469 24.5 13.789 1 97.69 351 MET B C 1
ATOM 5740 O O . MET B 1 351 ? 16.688 25.172 12.773 1 97.69 351 MET B O 1
ATOM 5744 N N . ALA B 1 352 ? 15.367 24.703 14.57 1 98.25 352 ALA B N 1
ATOM 5745 C CA . ALA B 1 352 ? 14.359 25.688 14.211 1 98.25 352 ALA B CA 1
ATOM 5746 C C . ALA B 1 352 ? 14.852 27.109 14.539 1 98.25 352 ALA B C 1
ATOM 5748 O O . ALA B 1 352 ? 15.539 27.312 15.539 1 98.25 352 ALA B O 1
ATOM 5749 N N . LYS B 1 353 ? 14.516 28.047 13.734 1 98.06 353 LYS B N 1
ATOM 5750 C CA . LYS B 1 353 ? 14.82 29.438 14.031 1 98.06 353 LYS B CA 1
ATOM 5751 C C . LYS B 1 353 ? 14.039 29.922 15.25 1 98.06 353 LYS B C 1
ATOM 5753 O O . LYS B 1 353 ? 14.594 30.609 16.109 1 98.06 353 LYS B O 1
ATOM 5758 N N . ASN B 1 354 ? 12.789 29.594 15.297 1 98.19 354 ASN B N 1
ATOM 5759 C CA . ASN B 1 354 ? 11.961 29.875 16.469 1 98.19 354 ASN B CA 1
ATOM 5760 C C . ASN B 1 354 ? 11.852 28.672 17.391 1 98.19 354 ASN B C 1
ATOM 5762 O O . ASN B 1 354 ? 10.766 28.125 17.594 1 98.19 354 ASN B O 1
ATOM 5766 N N . GLN B 1 355 ? 12.906 28.469 18.125 1 98.38 355 GLN B N 1
ATOM 5767 C CA . GLN B 1 355 ? 13.094 27.25 18.906 1 98.38 355 GLN B CA 1
ATOM 5768 C C . GLN B 1 355 ? 12.242 27.281 20.172 1 98.38 355 GLN B C 1
ATOM 5770 O O . GLN B 1 355 ? 12.258 28.266 20.922 1 98.38 355 GLN B O 1
ATOM 5775 N N . VAL B 1 356 ? 11.43 26.219 20.359 1 98.62 356 VAL B N 1
ATOM 5776 C CA . VAL B 1 356 ? 10.75 26.016 21.641 1 98.62 356 VAL B CA 1
ATOM 5777 C C . VAL B 1 356 ? 11.766 25.688 22.719 1 98.62 356 VAL B C 1
ATOM 5779 O O . VAL B 1 356 ? 12.602 24.797 22.547 1 98.62 356 VAL B O 1
ATOM 5782 N N . ARG B 1 357 ? 11.688 26.344 23.859 1 96.56 357 ARG B N 1
ATOM 5783 C CA . ARG B 1 357 ? 12.664 26.156 24.938 1 96.56 357 ARG B CA 1
ATOM 5784 C C . ARG B 1 357 ? 12.516 24.797 25.594 1 96.56 357 ARG B C 1
ATOM 5786 O O . ARG B 1 357 ? 11.398 24.344 25.844 1 96.56 357 ARG B O 1
ATOM 5793 N N . ASP B 1 358 ? 13.625 24.125 25.812 1 95.69 358 ASP B N 1
ATOM 5794 C CA . ASP B 1 358 ? 13.727 22.875 26.547 1 95.69 358 ASP B CA 1
ATOM 5795 C C . ASP B 1 358 ? 12.781 21.812 25.984 1 95.69 358 ASP B C 1
ATOM 5797 O O . ASP B 1 358 ? 12.133 21.094 26.734 1 95.69 358 ASP B O 1
ATOM 5801 N N . ILE B 1 359 ? 12.633 21.781 24.703 1 97.69 359 ILE B N 1
ATOM 5802 C CA . ILE B 1 359 ? 11.672 20.891 24.062 1 97.69 359 ILE B CA 1
ATOM 5803 C C . ILE B 1 359 ? 12.164 19.453 24.156 1 97.69 359 ILE B C 1
ATOM 5805 O O . ILE B 1 359 ? 13.32 19.156 23.859 1 97.69 359 ILE B O 1
ATOM 5809 N N . ASN B 1 360 ? 11.211 18.516 24.609 1 97.31 360 ASN B N 1
ATOM 5810 C CA . ASN B 1 360 ? 11.555 17.094 24.703 1 97.31 360 ASN B CA 1
ATOM 5811 C C . ASN B 1 360 ? 10.477 16.219 24.078 1 97.31 360 ASN B C 1
ATOM 5813 O O . ASN B 1 360 ? 10.703 15.031 23.828 1 97.31 360 ASN B O 1
ATOM 5817 N N . SER B 1 361 ? 9.352 16.766 23.797 1 98.25 361 SER B N 1
ATOM 5818 C CA . SER B 1 361 ? 8.258 15.969 23.234 1 98.25 361 SER B CA 1
ATOM 5819 C C . SER B 1 361 ? 7.367 16.797 22.328 1 98.25 361 SER B C 1
ATOM 5821 O O . SER B 1 361 ? 7.117 17.984 22.609 1 98.25 361 SER B O 1
ATOM 5823 N N . VAL B 1 362 ? 6.934 16.25 21.25 1 98.81 362 VAL B N 1
ATOM 5824 C CA . VAL B 1 362 ? 6.02 16.891 20.312 1 98.81 362 VAL B CA 1
ATOM 5825 C C . VAL B 1 362 ? 4.867 15.945 19.984 1 98.81 362 VAL B C 1
ATOM 5827 O O . VAL B 1 362 ? 5.086 14.781 19.641 1 98.81 362 VAL B O 1
ATOM 5830 N N . PHE B 1 363 ? 3.666 16.406 20.188 1 98.88 363 PHE B N 1
ATOM 5831 C CA . PHE B 1 363 ? 2.496 15.672 19.719 1 98.88 363 PHE B CA 1
ATOM 5832 C C . PHE B 1 363 ? 2.17 16.016 18.281 1 98.88 363 PHE B C 1
ATOM 5834 O O . PHE B 1 363 ? 2.133 17.188 17.906 1 98.88 363 PHE B O 1
ATOM 5841 N N . ILE B 1 364 ? 1.977 15.008 17.438 1 98.81 364 ILE B N 1
ATOM 5842 C CA . ILE B 1 364 ? 1.636 15.164 16.031 1 98.81 364 ILE B CA 1
ATOM 5843 C C . ILE B 1 364 ? 0.329 14.43 15.734 1 98.81 364 ILE B C 1
ATOM 5845 O O . ILE B 1 364 ? 0.133 13.297 16.172 1 98.81 364 ILE B O 1
ATOM 5849 N N . ASN B 1 365 ? -0.559 15.062 15.055 1 98.56 365 ASN B N 1
ATOM 5850 C CA . ASN B 1 365 ? -1.725 14.375 14.508 1 98.56 365 ASN B CA 1
ATOM 5851 C C . ASN B 1 365 ? -1.922 14.703 13.031 1 98.56 365 ASN B C 1
ATOM 5853 O O . ASN B 1 365 ? -1.896 15.875 12.641 1 98.56 365 ASN B O 1
ATOM 5857 N N . GLY B 1 366 ? -1.964 13.656 12.234 1 96.81 366 GLY B N 1
ATOM 5858 C CA . GLY B 1 366 ? -2.311 13.781 10.828 1 96.81 366 GLY B CA 1
ATOM 5859 C C . GLY B 1 366 ? -3.67 13.195 10.5 1 96.81 366 GLY B C 1
ATOM 5860 O O . GLY B 1 366 ? -4.07 12.18 11.07 1 96.81 366 GLY B O 1
ATOM 5861 N N . ILE B 1 367 ? -4.348 13.852 9.539 1 94.69 367 ILE B N 1
ATOM 5862 C CA . ILE B 1 367 ? -5.668 13.398 9.109 1 94.69 367 ILE B CA 1
ATOM 5863 C C . ILE B 1 367 ? -5.676 13.195 7.598 1 94.69 367 ILE B C 1
ATOM 5865 O O . ILE B 1 367 ? -4.875 13.797 6.879 1 94.69 367 ILE B O 1
ATOM 5869 N N . GLY B 1 368 ? -6.531 12.219 7.199 1 91 368 GLY B N 1
ATOM 5870 C CA . GLY B 1 368 ? -6.688 11.922 5.785 1 91 368 GLY B CA 1
ATOM 5871 C C . GLY B 1 368 ? -8.094 11.469 5.422 1 91 368 GLY B C 1
ATOM 5872 O O . GLY B 1 368 ? -8.852 11.047 6.293 1 91 368 GLY B O 1
ATOM 5873 N N . GLY B 1 369 ? -8.438 11.617 4.109 1 85.81 369 GLY B N 1
ATOM 5874 C CA . GLY B 1 369 ? -9.781 11.266 3.676 1 85.81 369 GLY B CA 1
ATOM 5875 C C . GLY B 1 369 ? -10.844 12.211 4.207 1 85.81 369 GLY B C 1
ATOM 5876 O O . GLY B 1 369 ? -11.82 11.773 4.816 1 85.81 369 GLY B O 1
ATOM 5877 N N . TRP B 1 370 ? -10.773 13.391 4.008 1 71.12 370 TRP B N 1
ATOM 5878 C CA . TRP B 1 370 ? -11.68 14.484 4.363 1 71.12 370 TRP B CA 1
ATOM 5879 C C . TRP B 1 370 ? -11.93 14.516 5.867 1 71.12 370 TRP B C 1
ATOM 5881 O O . TRP B 1 370 ? -13.07 14.664 6.309 1 71.12 370 TRP B O 1
ATOM 5891 N N . SER B 1 371 ? -11.023 14.234 6.641 1 67.12 371 SER B N 1
ATOM 5892 C CA . SER B 1 371 ? -11.086 14.242 8.094 1 67.12 371 SER B CA 1
ATOM 5893 C C . SER B 1 371 ? -11.953 13.102 8.617 1 67.12 371 SER B C 1
ATOM 5895 O O . SER B 1 371 ? -12.273 13.047 9.805 1 67.12 371 SER B O 1
ATOM 5897 N N . ARG B 1 372 ? -12.25 12.266 7.781 1 77.25 372 ARG B N 1
ATOM 5898 C CA . ARG B 1 372 ? -13.258 11.305 8.203 1 77.25 372 ARG B CA 1
ATOM 5899 C C . ARG B 1 372 ? -12.742 9.875 8.078 1 77.25 372 ARG B C 1
ATOM 5901 O O . ARG B 1 372 ? -13.32 8.953 8.656 1 77.25 372 ARG B O 1
ATOM 5908 N N . ASN B 1 373 ? -11.633 9.797 7.426 1 89.38 373 ASN B N 1
ATOM 5909 C CA . ASN B 1 373 ? -11.312 8.398 7.141 1 89.38 373 ASN B CA 1
ATOM 5910 C C . ASN B 1 373 ? -10.109 7.918 7.949 1 89.38 373 ASN B C 1
ATOM 5912 O O . ASN B 1 373 ? -10.102 6.789 8.438 1 89.38 373 ASN B O 1
ATOM 5916 N N . HIS B 1 374 ? -9.133 8.789 7.98 1 95.69 374 HIS B N 1
ATOM 5917 C CA . HIS B 1 374 ? -7.887 8.297 8.547 1 95.69 374 HIS B CA 1
ATOM 5918 C C . HIS B 1 374 ? -7.309 9.297 9.547 1 95.69 374 HIS B C 1
ATOM 5920 O O . HIS B 1 374 ? -7.48 10.508 9.398 1 95.69 374 HIS B O 1
ATOM 5926 N N . SER B 1 375 ? -6.664 8.805 10.562 1 97.31 375 SER B N 1
ATOM 5927 C CA . SER B 1 375 ? -5.914 9.625 11.508 1 97.31 375 SER B CA 1
ATOM 5928 C C . SER B 1 375 ? -4.746 8.852 12.109 1 97.31 375 SER B C 1
ATOM 5930 O O . SER B 1 375 ? -4.871 7.66 12.398 1 97.31 375 SER B O 1
ATOM 5932 N N . VAL B 1 376 ? -3.637 9.484 12.195 1 98.06 376 VAL B N 1
ATOM 5933 C CA . VAL B 1 376 ? -2.484 8.977 12.93 1 98.06 376 VAL B CA 1
ATOM 5934 C C . VAL B 1 376 ? -2.066 9.977 14 1 98.06 376 VAL B C 1
ATOM 5936 O O . VAL B 1 376 ? -1.902 11.164 13.719 1 98.06 376 VAL B O 1
ATOM 5939 N N . SER B 1 377 ? -1.953 9.5 15.242 1 98.62 377 SER B N 1
ATOM 5940 C CA . SER B 1 377 ? -1.479 10.289 16.375 1 98.62 377 SER B CA 1
ATOM 5941 C C . SER B 1 377 ? -0.18 9.711 16.938 1 98.62 377 SER B C 1
ATOM 5943 O O . SER B 1 377 ? -0.026 8.492 17.047 1 98.62 377 SER B O 1
ATOM 5945 N N . MET B 1 378 ? 0.771 10.617 17.203 1 98.62 378 MET B N 1
ATOM 5946 C CA . MET B 1 378 ? 1.998 10.117 17.812 1 98.62 378 MET B CA 1
ATOM 5947 C C . MET B 1 378 ? 2.66 11.18 18.672 1 98.62 378 MET B C 1
ATOM 5949 O O . MET B 1 378 ? 2.428 12.375 18.484 1 98.62 378 MET B O 1
ATOM 5953 N N . ILE B 1 379 ? 3.375 10.781 19.656 1 98.81 379 ILE B N 1
ATOM 5954 C CA . ILE B 1 379 ? 4.273 11.633 20.422 1 98.81 379 ILE B CA 1
ATOM 5955 C C . ILE B 1 379 ? 5.723 11.266 20.125 1 98.81 379 ILE B C 1
ATOM 5957 O O . ILE B 1 379 ? 6.125 10.109 20.266 1 98.81 379 ILE B O 1
ATOM 5961 N N . LEU B 1 380 ? 6.406 12.273 19.625 1 98.44 380 LEU B N 1
ATOM 5962 C CA . LEU B 1 380 ? 7.84 12.109 19.391 1 98.44 380 LEU B CA 1
ATOM 5963 C C . LEU B 1 380 ? 8.648 12.672 20.562 1 98.44 380 LEU B C 1
ATOM 5965 O O . LEU B 1 380 ? 8.281 13.703 21.125 1 98.44 380 LEU B O 1
ATOM 5969 N N . GLY B 1 381 ? 9.727 11.969 20.891 1 95.75 381 GLY B N 1
ATOM 5970 C CA . GLY B 1 381 ? 10.617 12.461 21.922 1 95.75 381 GLY B CA 1
ATOM 5971 C C . GLY B 1 381 ? 11.758 11.5 22.234 1 95.75 381 GLY B C 1
ATOM 5972 O O . GLY B 1 381 ? 11.992 10.547 21.5 1 95.75 381 GLY B O 1
ATOM 5973 N N . ASP B 1 382 ? 12.508 11.789 23.312 1 84.75 382 ASP B N 1
ATOM 5974 C CA . ASP B 1 382 ? 13.641 10.969 23.719 1 84.75 382 ASP B CA 1
ATOM 5975 C C . ASP B 1 382 ? 13.18 9.734 24.5 1 84.75 382 ASP B C 1
ATOM 5977 O O . ASP B 1 382 ? 12.18 9.781 25.219 1 84.75 382 ASP B O 1
#

Secondary structure (DSSP, 8-state):
-EEEEEEEEESS-SS-HHHHHHHHHHHHHHHHT--GGG--EEEE---TTTBTTBS--TTHHHHHHHHHT---SEEEE---STTHHHHHHHHHHHHHHHH--SEEEEEEEEEHHHHHHTT--TTSGGGGSTT--S-TTHHHHTTS-S-TTHHHHHHHHHHHHHHH---HHHHHHHHHHHHHHHHHHS--SS-S---HHHHHHSPEEETTEEGGGB--EEEEEEEEEEESS--SS---EEEEEEEEE----GGG-S-TT--THHHHTGGGHHHHTT-SEEEE--SBHHHHHHHHHHTTSS-TT-HHHHHHH---STTSSS-BSTT-HHHHH-EETT--HHHHHHHHHHHHTT--TTPPTT--EEEEEEEETTTTSEEEEEEEE-/-EEEEEEEEESS-SS-HHHHHHHHHHHHHHHHT--GGG--EEEE---TTTBTTBS--TTHHHHHHHHHT---SEEEE---STTHHHHHHHHHHHIIIII--SEEEEEEEEEHHHHHHTT--TTSGGGGSTT--S-TTHHHHTTS-S-TTHHHHHHHHHHHHHHH---HHHHHHHHHHHHHHHHHHS--SS-S---HHHHHHSPEEETTEEGGGB--EEEEEEEEEEESS--SS---EEEEEEEEE----GGG-S-TT--THHHHTGGGHHHHTT-SEEEE--SBHHHHHHHHHHTTSS-TT-HHHHHHH---STTSSS-BSTT-HHHHH-EETT--HHHHHHHHHHHHTT--TTPPTT--EEEEEEEETTTTSEEEEEEEE-

Sequence (764 aa):
MIKGFAEAVYKKYDGTAYDLMNEALEKALNMAGIQRSDIQGFITTFLPGIFDGNIFLHFFPDQLCGYLGINPKYIDSLDYGGPSVLAGLYRAEKLIKYEGLDNILLLFGGKGSLVRQTRETVDSYENLYDGVTNTPYKQLLSGYSYKNPLSDYALVAQRHKKIYGTADEDRARLMVKQRKNGNDSGYSMFTGDISVDDVLSSPVISSPLHLLEIVYPVDGFHAFIVSKSPGKLRPVKIKKYGEAHWSKLPPELEEIMITPASESSRNFRDEIKHCDAYELYDSFSITVILQLEDTGIIKKGEFGKFIEKTDISSSGDMPLNTGGGSINRGQPAYMSGSVLLYESLLQLNGMAKNQVRDINSVFINGIGGWSRNHSVSMILGDMIKGFAEAVYKKYDGTAYDLMNEALEKALNMAGIQRSDIQGFITTFLPGIFDGNIFLHFFPDQLCGYLGINPKYIDSLDYGGPSVLAGLYRAEKLIKYEGLDNILLLFGGKGSLVRQTRETVDSYENLYDGVTNTPYKQLLSGYSYKNPLSDYALVAQRHKKIYGTADEDRARLMVKQRKNGNDSGYSMFTGDISVDDVLSSPVISSPLHLLEIVYPVDGFHAFIVSKSPGKLRPVKIKKYGEAHWSKLPPELEEIMITPASESSRNFRDEIKHCDAYELYDSFSITVILQLEDTGIIKKGEFGKFIEKTDISSSGDMPLNTGGGSINRGQPAYMSGSVLLYESLLQLNGMAKNQVRDINSVFINGIGGWSRNHSVSMILGD

InterPro domains:
  IPR016039 Thiolase-like [G3DSA:3.40.47.10] (1-381)
  IPR016039 Thiolase-like [SSF53901] (7-118)
  IPR016039 Thiolase-like [SSF53901] (271-368)
  IPR055140 Thiolase, C-terminal domain 2 [PF22691] (242-381)

Organism: NCBI:txid312540

Nearest PDB structures (foldseek):
  4u4e-assembly1_A  TM=8.897E-01  e=3.414E-29  Sphaerobacter thermophilus DSM 20745
  4yzo-assembly2_B  TM=8.576E-01  e=1.005E-25  Sulfurisphaera tokodaii str. 7
  7pxp-assembly1_C  TM=8.096E-01  e=4.011E-25  Geobacter metallireducens GS-15
  7pyt-assembly1_B  TM=7.963E-01  e=1.885E-25  Geobacter metallireducens GS-15
  5m3k-assembly1_C  TM=8.298E-01  e=1.906E-22  Pseudomonas protegens Pf-5

Foldseek 3Di:
DWQFKFKQWDQADPDWLLVQLLVRVVRRCVSNVHDLALAAAEEEEDFALFGVRHGDDDVPQVVSCVSNVHDHPYYYYDYFFQQRLVVVVVVLVVCCVPVVRFKYKYKYFGAQPRCVVVVAASQCSCVVPPPDDPDPCCVVCVVPPPRPPVQVLQVLVVVLCVPQVDDLLLLLLVLQLLLVLQQQFVQWDAHDGDDSCRQCPADPPHPPHHPLQAFAETAMMMMIMDGPDHHPFDPKDWPDKFKDFDDDDPVPDPHSLAFCLLVRLVPPLVVQLVALAEEEARRGSSRRVSNCCSSPNDHRSCSSVPSVPWNCELATDYVYNSNSFCSGRPDGSNHRNSVRVVVVRCQQRVNTSRHRPPGFKYWYKGHGDSRHTIMMITIMGD/DWQFKFKQWDQADPDWLLVQLLVRVVRRCVSNVHDLALAAAEEEEDFALFGVRHGDDDVPQVVSCVSNVHDHPYYYYDYFFFQRLVVVVVVLVCCCVPVVRFKYKYKYFGAQPRCVVVVAASQLSCVVPPPDDPDPCCVVCVVPPPRPPVQVLQVLVVVLCVPQVDDLLLLLLVLQLLLVLQQQFVQWDAHDGDDSCRQCPADPPHPPHHPLQAFAETAMMMMIMDGPDDHPFDPKDWPDKFKDFDDDDPVVDPHSLAFCLLVRLVPPLVVQLVALAEEEARRGSSRRVSNCCSSPNDHRSCSSVPSVVWNCELATDYVYNSNSFCSGRPDGSSHRNSVRVVVVRCQQRVNTSRHRPPGFKYWYKGHGDSRHTIMMITIMGD

Radius of gyration: 26.66 Å; Cα contacts (8 Å, |Δi|>4): 1879; chains: 2; bounding box: 52×81×61 Å